Protein AF-0000000079899486 (afdb_homodimer)

Sequence (634 aa):
MSTRESFNPESYELDKSFRLTRFTELKGTGCKVPQDVLQKLLESLQENHFQEDEQFLGAVMPRLGIGMDTCVIPLRHGGLSLVQTTDYIYPIVDDPYMMGRIACANVLSDLYAMGVTECDNMLMLLGISNKMTDRERDKVMPLIIQGFKDAAEEAGTSVTGGQTVLNPWIVLGGVATTVCQPNEFIMPDNAVPGDVLVLTKPLGTQVAVAVHQWLDIPEKWNKIKLVVTQEDVELAYQEAMMNMARLNRTGLQDQQCSTIWYEKQSLALEAQRYPSHTPLRDCCQGGGGGPSYCSESHVHSLHCKVFLSQRLVSLNSMSTRESFNPESYELDKSFRLTRFTELKGTGCKVPQDVLQKLLESLQENHFQEDEQFLGAVMPRLGIGMDTCVIPLRHGGLSLVQTTDYIYPIVDDPYMMGRIACANVLSDLYAMGVTECDNMLMLLGISNKMTDRERDKVMPLIIQGFKDAAEEAGTSVTGGQTVLNPWIVLGGVATTVCQPNEFIMPDNAVPGDVLVLTKPLGTQVAVAVHQWLDIPEKWNKIKLVVTQEDVELAYQEAMMNMARLNRTGLQDQQCSTIWYEKQSLALEAQRYPSHTPLRDCCQGGGGGPSYCSESHVHSLHCKVFLSQRLVSLNS

Structure (mmCIF, N/CA/C/O backbone):
data_AF-0000000079899486-model_v1
#
loop_
_entity.id
_entity.type
_entity.pdbx_description
1 polymer 'selenide, water dikinase'
#
loop_
_atom_site.group_PDB
_atom_site.id
_atom_site.type_symbol
_atom_site.label_atom_id
_atom_site.label_alt_id
_atom_site.label_comp_id
_atom_site.label_asym_id
_atom_site.label_entity_id
_atom_site.label_seq_id
_atom_site.pdbx_PDB_ins_code
_atom_site.Cartn_x
_atom_site.Cartn_y
_atom_site.Cartn_z
_atom_site.occupancy
_atom_site.B_iso_or_equiv
_atom_site.auth_seq_id
_atom_site.auth_comp_id
_atom_site.auth_asym_id
_atom_site.auth_atom_id
_atom_site.pdbx_PDB_model_num
ATOM 1 N N . MET A 1 1 ? 3.727 -33.438 -9.055 1 34.38 1 MET A N 1
ATOM 2 C CA . MET A 1 1 ? 3.545 -32.125 -8.43 1 34.38 1 MET A CA 1
ATOM 3 C C . MET A 1 1 ? 2.844 -32.25 -7.082 1 34.38 1 MET A C 1
ATOM 5 O O . MET A 1 1 ? 1.808 -32.906 -6.977 1 34.38 1 MET A O 1
ATOM 9 N N . SER A 1 2 ? 3.469 -32.312 -6.016 1 40.41 2 SER A N 1
ATOM 10 C CA . SER A 1 2 ? 2.854 -32.594 -4.727 1 40.41 2 SER A CA 1
ATOM 11 C C . SER A 1 2 ? 1.514 -31.891 -4.578 1 40.41 2 SER A C 1
ATOM 13 O O . SER A 1 2 ? 1.419 -30.688 -4.809 1 40.41 2 SER A O 1
ATOM 15 N N . THR A 1 3 ? 0.457 -32.594 -4.875 1 55.62 3 THR A N 1
ATOM 16 C CA . THR A 1 3 ? -0.95 -32.188 -4.883 1 55.62 3 THR A CA 1
ATOM 17 C C . THR A 1 3 ? -1.338 -31.531 -3.562 1 55.62 3 THR A C 1
ATOM 19 O O . THR A 1 3 ? -1.252 -32.156 -2.504 1 55.62 3 THR A O 1
ATOM 22 N N . ARG A 1 4 ? -1.044 -30.297 -3.379 1 67.12 4 ARG A N 1
ATOM 23 C CA . ARG A 1 4 ? -1.542 -29.625 -2.178 1 67.12 4 ARG A CA 1
ATOM 24 C C . ARG A 1 4 ? -3.041 -29.859 -2.008 1 67.12 4 ARG A C 1
ATOM 26 O O . ARG A 1 4 ? -3.795 -29.812 -2.98 1 67.12 4 ARG A O 1
ATOM 33 N N . GLU A 1 5 ? -3.277 -30.453 -0.893 1 79.19 5 GLU A N 1
ATOM 34 C CA . GLU A 1 5 ? -4.688 -30.641 -0.572 1 79.19 5 GLU A CA 1
ATOM 35 C C . GLU A 1 5 ? -5.457 -29.328 -0.665 1 79.19 5 GLU A C 1
ATOM 37 O O . GLU A 1 5 ? -4.934 -28.266 -0.302 1 79.19 5 GLU A O 1
ATOM 42 N N . SER A 1 6 ? -6.621 -29.359 -1.275 1 82.62 6 SER A N 1
ATOM 43 C CA . SER A 1 6 ? -7.484 -28.188 -1.423 1 82.62 6 SER A CA 1
ATOM 44 C C . SER A 1 6 ? -7.871 -27.609 -0.065 1 82.62 6 SER A C 1
ATOM 46 O O . SER A 1 6 ? -7.98 -28.344 0.918 1 82.62 6 SER A O 1
ATOM 48 N N . PHE A 1 7 ? -8 -26.469 0.096 1 91.25 7 PHE A N 1
ATOM 49 C CA . PHE A 1 7 ? -8.406 -25.781 1.316 1 91.25 7 PHE A CA 1
ATOM 50 C C . PHE A 1 7 ? -9.812 -26.203 1.734 1 91.25 7 PHE A C 1
ATOM 52 O O . PHE A 1 7 ? -10.75 -26.094 0.949 1 91.25 7 PHE A O 1
ATOM 59 N N . ASN A 1 8 ? -9.867 -26.688 2.867 1 93.25 8 ASN A N 1
ATOM 60 C CA . ASN A 1 8 ? -11.148 -27.031 3.488 1 93.25 8 ASN A CA 1
ATOM 61 C C . ASN A 1 8 ? -11.445 -26.125 4.68 1 93.25 8 ASN A C 1
ATOM 63 O O . ASN A 1 8 ? -10.836 -26.266 5.742 1 93.25 8 ASN A O 1
ATOM 67 N N . PRO A 1 9 ? -12.43 -25.234 4.559 1 94.19 9 PRO A N 1
ATOM 68 C CA . PRO A 1 9 ? -12.711 -24.297 5.641 1 94.19 9 PRO A CA 1
ATOM 69 C C . PRO A 1 9 ? -13.055 -24.984 6.957 1 94.19 9 PRO A C 1
ATOM 71 O O . PRO A 1 9 ? -12.688 -24.484 8.031 1 94.19 9 PRO A O 1
ATOM 74 N N . GLU A 1 10 ? -13.617 -26.094 6.895 1 94.94 10 GLU A N 1
ATOM 75 C CA . GLU A 1 10 ? -14.055 -26.781 8.102 1 94.94 10 GLU A CA 1
ATOM 76 C C . GLU A 1 10 ? -12.867 -27.281 8.922 1 94.94 10 GLU A C 1
ATOM 78 O O . GLU A 1 10 ? -12.953 -27.391 10.148 1 94.94 10 GLU A O 1
ATOM 83 N N . SER A 1 11 ? -11.898 -27.594 8.258 1 94.69 11 SER A N 1
ATOM 84 C CA . SER A 1 11 ? -10.68 -28 8.945 1 94.69 11 SER A CA 1
ATOM 85 C C . SER A 1 11 ? -10.109 -26.875 9.797 1 94.69 11 SER A C 1
ATOM 87 O O . SER A 1 11 ? -9.281 -27.109 10.68 1 94.69 11 SER A O 1
ATOM 89 N N . TYR A 1 12 ? -10.555 -25.641 9.578 1 93.88 12 TYR A N 1
ATOM 90 C CA . TYR A 1 12 ? -10.102 -24.469 10.312 1 93.88 12 TYR A CA 1
ATOM 91 C C . TYR A 1 12 ? -11.227 -23.875 11.141 1 93.88 12 TYR A C 1
ATOM 93 O O . TYR A 1 12 ? -11.188 -22.688 11.5 1 93.88 12 TYR A O 1
ATOM 101 N N . GLU A 1 13 ? -12.266 -24.688 11.258 1 94.19 13 GLU A N 1
ATOM 102 C CA . GLU A 1 13 ? -13.406 -24.312 12.086 1 94.19 13 GLU A CA 1
ATOM 103 C C . GLU A 1 13 ? -14.164 -23.125 11.5 1 94.19 13 GLU A C 1
ATOM 105 O O . GLU A 1 13 ? -14.633 -22.25 12.227 1 94.19 13 GLU A O 1
ATOM 110 N N . LEU A 1 14 ? -14.117 -23.062 10.227 1 95.62 14 LEU A N 1
ATOM 111 C CA . LEU A 1 14 ? -14.906 -22.062 9.516 1 95.62 14 LEU A CA 1
ATOM 112 C C . LEU A 1 14 ? -16.156 -22.703 8.898 1 95.62 14 LEU A C 1
ATOM 114 O O . LEU A 1 14 ? -16.266 -23.922 8.836 1 95.62 14 LEU A O 1
ATOM 118 N N . ASP A 1 15 ? -17.078 -21.875 8.547 1 94.06 15 ASP A N 1
ATOM 119 C CA . ASP A 1 15 ? -18.281 -22.344 7.859 1 94.06 15 ASP A CA 1
ATOM 120 C C . ASP A 1 15 ? -17.922 -23.016 6.531 1 94.06 15 ASP A C 1
ATOM 122 O O . ASP A 1 15 ? -17.047 -22.531 5.805 1 94.06 15 ASP A O 1
ATOM 126 N N . LYS A 1 16 ? -18.594 -24.047 6.191 1 92.31 16 LYS A N 1
ATOM 127 C CA . LYS A 1 16 ? -18.375 -24.797 4.953 1 92.31 16 LYS A CA 1
ATOM 128 C C . LYS A 1 16 ? -18.5 -23.875 3.738 1 92.31 16 LYS A C 1
ATOM 130 O O . LYS A 1 16 ? -17.812 -24.062 2.732 1 92.31 16 LYS A O 1
ATOM 135 N N . SER A 1 17 ? -19.297 -22.875 3.906 1 90.75 17 SER A N 1
ATOM 136 C CA . SER A 1 17 ? -19.578 -21.984 2.787 1 90.75 17 SER A CA 1
ATOM 137 C C . SER A 1 17 ? -18.594 -20.828 2.732 1 90.75 17 SER A C 1
ATOM 139 O O . SER A 1 17 ? -18.703 -19.938 1.883 1 90.75 17 SER A O 1
ATOM 141 N N . PHE A 1 18 ? -17.609 -20.891 3.641 1 94.31 18 PHE A N 1
ATOM 142 C CA . PHE A 1 18 ? -16.641 -19.797 3.652 1 94.31 18 PHE A CA 1
ATOM 143 C C . PHE A 1 18 ? -15.875 -19.734 2.334 1 94.31 18 PHE A C 1
ATOM 145 O O . PHE A 1 18 ? -15.383 -20.75 1.848 1 94.31 18 PHE A O 1
ATOM 152 N N . ARG A 1 19 ? -15.828 -18.516 1.712 1 92.94 19 ARG A N 1
ATOM 153 C CA . ARG A 1 19 ? -15.008 -18.203 0.551 1 92.94 19 ARG A CA 1
ATOM 154 C C . ARG A 1 19 ? -14.234 -16.906 0.771 1 92.94 19 ARG A C 1
ATOM 156 O O . ARG A 1 19 ? -14.82 -15.875 1.1 1 92.94 19 ARG A O 1
ATOM 163 N N . LEU A 1 20 ? -12.922 -17.016 0.606 1 94.88 20 LEU A N 1
ATOM 164 C CA . LEU A 1 20 ? -12.094 -15.82 0.758 1 94.88 20 LEU A CA 1
ATOM 165 C C . LEU A 1 20 ? -12.492 -14.742 -0.248 1 94.88 20 LEU A C 1
ATOM 167 O O . LEU A 1 20 ? -12.469 -13.555 0.068 1 94.88 20 LEU A O 1
ATOM 171 N N . THR A 1 21 ? -12.914 -15.109 -1.408 1 91.62 21 THR A N 1
ATOM 172 C CA . THR A 1 21 ? -13.219 -14.211 -2.516 1 91.62 21 THR A CA 1
ATOM 173 C C . THR A 1 21 ? -14.508 -13.445 -2.248 1 91.62 21 THR A C 1
ATOM 175 O O . THR A 1 21 ? -14.859 -12.523 -2.994 1 91.62 21 THR A O 1
ATOM 178 N N . ARG A 1 22 ? -15.195 -13.758 -1.213 1 90.38 22 ARG A N 1
ATOM 179 C CA . ARG A 1 22 ? -16.406 -13.016 -0.855 1 90.38 22 ARG A CA 1
ATOM 180 C C . ARG A 1 22 ? -16.062 -11.688 -0.193 1 90.38 22 ARG A C 1
ATOM 182 O O . ARG A 1 22 ? -16.922 -10.82 -0.046 1 90.38 22 ARG A O 1
ATOM 189 N N . PHE A 1 23 ? -14.875 -11.617 0.231 1 91.5 23 PHE A N 1
ATOM 190 C CA . PHE A 1 23 ? -14.469 -10.398 0.921 1 91.5 23 PHE A CA 1
ATOM 191 C C . PHE A 1 23 ? -13.93 -9.367 -0.066 1 91.5 23 PHE A C 1
ATOM 193 O O . PHE A 1 23 ? -13.031 -8.594 0.267 1 91.5 23 PHE A O 1
ATOM 200 N N . THR A 1 24 ? -14.344 -9.398 -1.275 1 88.5 24 THR A N 1
ATOM 201 C CA . THR A 1 24 ? -14.102 -8.398 -2.312 1 88.5 24 THR A CA 1
ATOM 202 C C . THR A 1 24 ? -15.219 -8.414 -3.352 1 88.5 24 THR A C 1
ATOM 204 O O . THR A 1 24 ? -15.93 -9.414 -3.488 1 88.5 24 THR A O 1
ATOM 207 N N . GLU A 1 25 ? -15.391 -7.266 -3.982 1 78 25 GLU A N 1
ATOM 208 C CA . GLU A 1 25 ? -16.344 -7.219 -5.094 1 78 25 GLU A CA 1
ATOM 209 C C . GLU A 1 25 ? -15.609 -7.16 -6.434 1 78 25 GLU A C 1
ATOM 211 O O . GLU A 1 25 ? -16.156 -7.551 -7.465 1 78 25 GLU A O 1
ATOM 216 N N . LEU A 1 26 ? -14.422 -6.586 -6.406 1 70.19 26 LEU A N 1
ATOM 217 C CA . LEU A 1 26 ? -13.625 -6.539 -7.625 1 70.19 26 LEU A CA 1
ATOM 218 C C . LEU A 1 26 ? -12.555 -7.629 -7.613 1 70.19 26 LEU A C 1
ATOM 220 O O . LEU A 1 26 ? -12.055 -8.008 -6.551 1 70.19 26 LEU A O 1
ATOM 224 N N . LYS A 1 27 ? -12.398 -8.25 -8.68 1 58.72 27 LYS A N 1
ATOM 225 C CA . LYS A 1 27 ? -11.453 -9.367 -8.703 1 58.72 27 LYS A CA 1
ATOM 226 C C . LYS A 1 27 ? -10.359 -9.133 -9.742 1 58.72 27 LYS A C 1
ATOM 228 O O . LYS A 1 27 ? -10.617 -8.547 -10.797 1 58.72 27 LYS A O 1
ATOM 233 N N . GLY A 1 28 ? -9.117 -9.57 -9.391 1 49.16 28 GLY A N 1
ATOM 234 C CA . GLY A 1 28 ? -7.984 -9.602 -10.305 1 49.16 28 GLY A CA 1
ATOM 235 C C . GLY A 1 28 ? -7.562 -8.227 -10.789 1 49.16 28 GLY A C 1
ATOM 236 O O . GLY A 1 28 ? -7.379 -7.312 -9.984 1 49.16 28 GLY A O 1
ATOM 237 N N . THR A 1 29 ? -7.242 -8.117 -12.148 1 48.91 29 THR A N 1
ATOM 238 C CA . THR A 1 29 ? -6.793 -6.902 -12.82 1 48.91 29 THR A CA 1
ATOM 239 C C . THR A 1 29 ? -7.898 -5.852 -12.828 1 48.91 29 THR A C 1
ATOM 241 O O . THR A 1 29 ? -7.652 -4.684 -13.141 1 48.91 29 THR A O 1
ATOM 244 N N . GLY A 1 30 ? -9.047 -6.324 -12.367 1 53.62 30 GLY A N 1
ATOM 245 C CA . GLY A 1 30 ? -10.18 -5.414 -12.367 1 53.62 30 GLY A CA 1
ATOM 246 C C . GLY A 1 30 ? -10.141 -4.406 -11.234 1 53.62 30 GLY A C 1
ATOM 247 O O . GLY A 1 30 ? -10.945 -3.469 -11.203 1 53.62 30 GLY A O 1
ATOM 248 N N . CYS A 1 31 ? -9.062 -4.641 -10.492 1 65.56 31 CYS A N 1
ATOM 249 C CA . CYS A 1 31 ? -9.07 -3.738 -9.344 1 65.56 31 CYS A CA 1
ATOM 250 C C . CYS A 1 31 ? -8.375 -2.426 -9.68 1 65.56 31 CYS A C 1
ATOM 252 O O . CYS A 1 31 ? -8.555 -1.429 -8.977 1 65.56 31 CYS A O 1
ATOM 254 N N . LYS A 1 32 ? -7.641 -2.441 -10.844 1 71.62 32 LYS A N 1
ATOM 255 C CA . LYS A 1 32 ? -6.926 -1.215 -11.188 1 71.62 32 LYS A CA 1
ATOM 256 C C . LYS A 1 32 ? -7.844 -0.228 -11.906 1 71.62 32 LYS A C 1
ATOM 258 O O . LYS A 1 32 ? -8.773 -0.633 -12.602 1 71.62 32 LYS A O 1
ATOM 263 N N . VAL A 1 33 ? -7.578 1.033 -11.672 1 75.38 33 VAL A N 1
ATOM 264 C CA . VAL A 1 33 ? -8.242 2.092 -12.43 1 75.38 33 VAL A CA 1
ATOM 265 C C . VAL A 1 33 ? -7.906 1.965 -13.906 1 75.38 33 VAL A C 1
ATOM 267 O O . VAL A 1 33 ? -6.762 1.676 -14.273 1 75.38 33 VAL A O 1
ATOM 270 N N . PRO A 1 34 ? -8.953 2.094 -14.766 1 75.38 34 PRO A N 1
ATOM 271 C CA . PRO A 1 34 ? -8.656 2.043 -16.203 1 75.38 34 PRO A CA 1
ATOM 272 C C . PRO A 1 34 ? -7.48 2.932 -16.594 1 75.38 34 PRO A C 1
ATOM 274 O O . PRO A 1 34 ? -7.316 4.027 -16.047 1 75.38 34 PRO A O 1
ATOM 277 N N . GLN A 1 35 ? -6.777 2.514 -17.531 1 76.31 35 GLN A N 1
ATOM 278 C CA . GLN A 1 35 ? -5.5 3.127 -17.875 1 76.31 35 GLN A CA 1
ATOM 279 C C . GLN A 1 35 ? -5.695 4.57 -18.344 1 76.31 35 GLN A C 1
ATOM 281 O O . GLN A 1 35 ? -4.895 5.445 -18 1 76.31 35 GLN A O 1
ATOM 286 N N . ASP A 1 36 ? -6.656 4.762 -19.188 1 78.12 36 ASP A N 1
ATOM 287 C CA . ASP A 1 36 ? -6.898 6.109 -19.688 1 78.12 36 ASP A CA 1
ATOM 288 C C . ASP A 1 36 ? -7.219 7.074 -18.547 1 78.12 36 ASP A C 1
ATOM 290 O O . ASP A 1 36 ? -6.754 8.219 -18.547 1 78.12 36 ASP A O 1
ATOM 294 N N . VAL A 1 37 ? -7.953 6.605 -17.656 1 83.62 37 VAL A N 1
ATOM 295 C CA . VAL A 1 37 ? -8.289 7.41 -16.484 1 83.62 37 VAL A CA 1
ATOM 296 C C . VAL A 1 37 ? -7.035 7.633 -15.633 1 83.62 37 VAL A C 1
ATOM 298 O O . VAL A 1 37 ? -6.762 8.758 -15.203 1 83.62 37 VAL A O 1
ATOM 301 N N . LEU A 1 38 ? -6.332 6.562 -15.516 1 82.44 38 LEU A N 1
ATOM 302 C CA . LEU A 1 38 ? -5.117 6.637 -14.719 1 82.44 38 LEU A CA 1
ATOM 303 C C . LEU A 1 38 ? -4.137 7.648 -15.305 1 82.44 38 LEU A C 1
ATOM 305 O O . LEU A 1 38 ? -3.561 8.453 -14.57 1 82.44 38 LEU A O 1
ATOM 309 N N . GLN A 1 39 ? -3.906 7.625 -16.531 1 81 39 GLN A N 1
ATOM 310 C CA . GLN A 1 39 ? -2.98 8.531 -17.203 1 81 39 GLN A CA 1
ATOM 311 C C . GLN A 1 39 ? -3.398 9.984 -17 1 81 39 GLN A C 1
ATOM 313 O O . GLN A 1 39 ? -2.553 10.852 -16.766 1 81 39 GLN A O 1
ATOM 318 N N . LYS A 1 40 ? -4.625 10.195 -17.078 1 85 40 LYS A N 1
ATOM 319 C CA . LYS A 1 40 ? -5.133 11.555 -16.875 1 85 40 LYS A CA 1
ATOM 320 C C . LYS A 1 40 ? -4.902 12.008 -15.43 1 85 40 LYS A C 1
ATOM 322 O O . LYS A 1 40 ? -4.461 13.133 -15.195 1 85 40 LYS A O 1
ATOM 327 N N . LEU A 1 41 ? -5.156 11.148 -14.594 1 84.56 41 LEU A N 1
ATOM 328 C CA . LEU A 1 41 ? -5.035 11.477 -13.172 1 84.56 41 LEU A CA 1
ATOM 329 C C . LEU A 1 41 ? -3.584 11.766 -12.805 1 84.56 41 LEU A C 1
ATOM 331 O O . LEU A 1 41 ? -3.309 12.648 -11.992 1 84.56 41 LEU A O 1
ATOM 335 N N . LEU A 1 42 ? -2.666 11.07 -13.453 1 82.56 42 LEU A N 1
ATOM 336 C CA . LEU A 1 42 ? -1.264 11.141 -13.055 1 82.56 42 LEU A CA 1
ATOM 337 C C . LEU A 1 42 ? -0.505 12.148 -13.914 1 82.56 42 LEU A C 1
ATOM 339 O O . LEU A 1 42 ? 0.721 12.242 -13.82 1 82.56 42 LEU A O 1
ATOM 343 N N . GLU A 1 43 ? -1.15 12.828 -14.68 1 81.5 43 GLU A N 1
ATOM 344 C CA . GLU A 1 43 ? -0.531 13.766 -15.609 1 81.5 43 GLU A CA 1
ATOM 345 C C . GLU A 1 43 ? 0.376 14.75 -14.867 1 81.5 43 GLU A C 1
ATOM 347 O O . GLU A 1 43 ? 1.465 15.078 -15.344 1 81.5 43 GLU A O 1
ATOM 352 N N . SER A 1 44 ? -0.061 15.156 -13.766 1 77.5 44 SER A N 1
ATOM 353 C CA . SER A 1 44 ? 0.699 16.156 -13.016 1 77.5 44 SER A CA 1
ATOM 354 C C . SER A 1 44 ? 2.004 15.57 -12.484 1 77.5 44 SER A C 1
ATOM 356 O O . SER A 1 44 ? 2.963 16.297 -12.234 1 77.5 44 SER A O 1
ATOM 358 N N . LEU A 1 45 ? 2.027 14.344 -12.227 1 80.81 45 LEU A N 1
ATOM 359 C CA . LEU A 1 45 ? 3.227 13.695 -11.711 1 80.81 45 LEU A CA 1
ATOM 360 C C . LEU A 1 45 ? 4.27 13.523 -12.805 1 80.81 45 LEU A C 1
ATOM 362 O O . LEU A 1 45 ? 5.465 13.414 -12.523 1 80.81 45 LEU A O 1
ATOM 366 N N . GLN A 1 46 ? 3.859 13.375 -14 1 69.69 46 GLN A N 1
ATOM 367 C CA . GLN A 1 46 ? 4.742 13.133 -15.133 1 69.69 46 GLN A CA 1
ATOM 368 C C . GLN A 1 46 ? 5.496 14.391 -15.531 1 69.69 46 GLN A C 1
ATOM 370 O O . GLN A 1 46 ? 6.586 14.32 -16.094 1 69.69 46 GLN A O 1
ATOM 375 N N . GLU A 1 47 ? 4.961 15.508 -15.344 1 58.31 47 GLU A N 1
ATOM 376 C CA . GLU A 1 47 ? 5.555 16.766 -15.805 1 58.31 47 GLU A CA 1
ATOM 377 C C . GLU A 1 47 ? 6.938 16.969 -15.195 1 58.31 47 GLU A C 1
ATOM 379 O O . GLU A 1 47 ? 7.82 17.547 -15.836 1 58.31 47 GLU A O 1
ATOM 384 N N . ASN A 1 48 ? 7.145 16.656 -14 1 51.19 48 ASN A N 1
ATOM 385 C CA . ASN A 1 48 ? 8.391 17.094 -13.391 1 51.19 48 ASN A CA 1
ATOM 386 C C . ASN A 1 48 ? 9.492 16.047 -13.531 1 51.19 48 ASN A C 1
ATOM 388 O O . ASN A 1 48 ? 10.641 16.297 -13.156 1 51.19 48 ASN A O 1
ATOM 392 N N . HIS A 1 49 ? 9.211 14.875 -13.727 1 49.97 49 HIS A N 1
ATOM 393 C CA . HIS A 1 49 ? 10.25 13.883 -13.477 1 49.97 49 HIS A CA 1
ATOM 394 C C . HIS A 1 49 ? 11.242 13.828 -14.641 1 49.97 49 HIS A C 1
ATOM 396 O O . HIS A 1 49 ? 12.188 13.031 -14.617 1 49.97 49 HIS A O 1
ATOM 402 N N . PHE A 1 50 ? 10.828 14.328 -15.812 1 43.06 50 PHE A N 1
ATOM 403 C CA . PHE A 1 50 ? 11.93 14.195 -16.766 1 43.06 50 PHE A CA 1
ATOM 404 C C . PHE A 1 50 ? 13.102 15.078 -16.375 1 43.06 50 PHE A C 1
ATOM 406 O O . PHE A 1 50 ? 13.258 16.188 -16.891 1 43.06 50 PHE A O 1
ATOM 413 N N . GLN A 1 51 ? 13.25 15.32 -15.133 1 41.59 51 GLN A N 1
ATOM 414 C CA . GLN A 1 51 ? 14.5 16.062 -15 1 41.59 51 GLN A CA 1
ATOM 415 C C . GLN A 1 51 ? 15.617 15.398 -15.805 1 41.59 51 GLN A C 1
ATOM 417 O O . GLN A 1 51 ? 15.562 14.195 -16.078 1 41.59 51 GLN A O 1
ATOM 422 N N . GLU A 1 52 ? 16.547 16.188 -16.266 1 42.31 52 GLU A N 1
ATOM 423 C CA . GLU A 1 52 ? 17.812 16 -16.969 1 42.31 52 GLU A CA 1
ATOM 424 C C . GLU A 1 52 ? 18.562 14.797 -16.422 1 42.31 52 GLU A C 1
ATOM 426 O O . GLU A 1 52 ? 18.469 14.469 -15.242 1 42.31 52 GLU A O 1
ATOM 431 N N . ASP A 1 53 ? 18.797 13.805 -17.328 1 45.62 53 ASP A N 1
ATOM 432 C CA . ASP A 1 53 ? 19.875 12.844 -17.109 1 45.62 53 ASP A CA 1
ATOM 433 C C . ASP A 1 53 ? 20.891 13.383 -16.094 1 45.62 53 ASP A C 1
ATOM 435 O O . ASP A 1 53 ? 21.516 14.406 -16.328 1 45.62 53 ASP A O 1
ATOM 439 N N . GLU A 1 54 ? 20.5 13.375 -14.938 1 48.78 54 GLU A N 1
ATOM 440 C CA . GLU A 1 54 ? 21.531 13.836 -14.016 1 48.78 54 GLU A CA 1
ATOM 441 C C . GLU A 1 54 ? 22.844 13.07 -14.227 1 48.78 54 GLU A C 1
ATOM 443 O O . GLU A 1 54 ? 22.828 11.844 -14.32 1 48.78 54 GLU A O 1
ATOM 448 N N . GLN A 1 55 ? 23.703 13.656 -14.914 1 47.06 55 GLN A N 1
ATOM 449 C CA . GLN A 1 55 ? 25.078 13.156 -15.055 1 47.06 55 GLN A CA 1
ATOM 450 C C . GLN A 1 55 ? 25.719 12.906 -13.688 1 47.06 55 GLN A C 1
ATOM 452 O O . GLN A 1 55 ? 25.734 13.797 -12.844 1 47.06 55 GLN A O 1
ATOM 457 N N . PHE A 1 56 ? 25.375 11.758 -13.234 1 48.12 56 PHE A N 1
ATOM 458 C CA . PHE A 1 56 ? 26.172 11.469 -12.055 1 48.12 56 PHE A CA 1
ATOM 459 C C . PHE A 1 56 ? 27.578 11.016 -12.453 1 48.12 56 PHE A C 1
ATOM 461 O O . PHE A 1 56 ? 27.734 9.938 -13.039 1 48.12 56 PHE A O 1
ATOM 468 N N . LEU A 1 57 ? 28.547 11.727 -12 1 50.34 57 LEU A N 1
ATOM 469 C CA . LEU A 1 57 ? 29.969 11.516 -12.281 1 50.34 57 LEU A CA 1
ATOM 470 C C . LEU A 1 57 ? 30.188 11.234 -13.758 1 50.34 57 LEU A C 1
ATOM 472 O O . LEU A 1 57 ? 30.969 10.352 -14.117 1 50.34 57 LEU A O 1
ATOM 476 N N . GLY A 1 58 ? 29.391 11.844 -14.57 1 50.62 58 GLY A N 1
ATOM 477 C CA . GLY A 1 58 ? 29.688 11.758 -15.992 1 50.62 58 GLY A CA 1
ATOM 478 C C . GLY A 1 58 ? 28.859 10.703 -16.703 1 50.62 58 GLY A C 1
ATOM 479 O O . GLY A 1 58 ? 28.859 10.633 -17.938 1 50.62 58 GLY A O 1
ATOM 480 N N . ALA A 1 59 ? 28.375 9.805 -15.969 1 54.06 59 ALA A N 1
ATOM 481 C CA . ALA A 1 59 ? 27.625 8.773 -16.656 1 54.06 59 ALA A CA 1
ATOM 482 C C . ALA A 1 59 ? 26.109 9 -16.5 1 54.06 59 ALA A C 1
ATOM 484 O O . ALA A 1 59 ? 25.656 9.469 -15.453 1 54.06 59 ALA A O 1
ATOM 485 N N . VAL A 1 60 ? 25.359 8.984 -17.562 1 61.75 60 VAL A N 1
ATOM 486 C CA . VAL A 1 60 ? 23.906 9.094 -17.562 1 61.75 60 VAL A CA 1
ATOM 487 C C . VAL A 1 60 ? 23.297 7.836 -16.953 1 61.75 60 VAL A C 1
ATOM 489 O O . VAL A 1 60 ? 23.484 6.73 -17.469 1 61.75 60 VAL A O 1
ATOM 492 N N . MET A 1 61 ? 22.828 7.965 -15.719 1 74.19 61 MET A N 1
ATOM 493 C CA . MET A 1 61 ? 22.172 6.809 -15.102 1 74.19 61 MET A CA 1
ATOM 494 C C . MET A 1 61 ? 20.703 6.734 -15.508 1 74.19 61 MET A C 1
ATOM 496 O O . MET A 1 61 ? 20.016 7.754 -15.523 1 74.19 61 MET A O 1
ATOM 500 N N . PRO A 1 62 ? 20.25 5.543 -15.906 1 73.12 62 PRO A N 1
ATOM 501 C CA . PRO A 1 62 ? 18.875 5.367 -16.375 1 73.12 62 PRO A CA 1
ATOM 502 C C . PRO A 1 62 ? 17.844 5.652 -15.281 1 73.12 62 PRO A C 1
ATOM 504 O O . PRO A 1 62 ? 18.125 5.449 -14.094 1 73.12 62 PRO A O 1
ATOM 507 N N . ARG A 1 63 ? 16.797 6.207 -15.711 1 79 63 ARG A N 1
ATOM 508 C CA . ARG A 1 63 ? 15.656 6.453 -14.836 1 79 63 ARG A CA 1
ATOM 509 C C . ARG A 1 63 ? 14.367 5.914 -15.445 1 79 63 ARG A C 1
ATOM 511 O O . ARG A 1 63 ? 14.203 5.914 -16.672 1 79 63 ARG A O 1
ATOM 518 N N . LEU A 1 64 ? 13.617 5.285 -14.625 1 77.88 64 LEU A N 1
ATOM 519 C CA . LEU A 1 64 ? 12.281 4.797 -14.961 1 77.88 64 LEU A CA 1
ATOM 520 C C . LEU A 1 64 ? 11.297 5.074 -13.828 1 77.88 64 LEU A C 1
ATOM 522 O O . LEU A 1 64 ? 11.641 4.926 -12.656 1 77.88 64 LEU A O 1
ATOM 526 N N . GLY A 1 65 ? 10.102 5.504 -14.18 1 75.19 65 GLY A N 1
ATOM 527 C CA . GLY A 1 65 ? 9.203 5.84 -13.086 1 75.19 65 GLY A CA 1
ATOM 528 C C . GLY A 1 65 ? 7.738 5.723 -13.461 1 75.19 65 GLY A C 1
ATOM 529 O O . GLY A 1 65 ? 7.305 4.688 -13.961 1 75.19 65 GLY A O 1
ATOM 530 N N . ILE A 1 66 ? 7.086 6.875 -13.383 1 72.94 66 ILE A N 1
ATOM 531 C CA . ILE A 1 66 ? 5.629 6.941 -13.398 1 72.94 66 ILE A CA 1
ATOM 532 C C . ILE A 1 66 ? 5.098 6.246 -14.648 1 72.94 66 ILE A C 1
ATOM 534 O O . ILE A 1 66 ? 5.625 6.441 -15.75 1 72.94 66 ILE A O 1
ATOM 538 N N . GLY A 1 67 ? 4.121 5.43 -14.453 1 67.44 67 GLY A N 1
ATOM 539 C CA . GLY A 1 67 ? 3.467 4.73 -15.547 1 67.44 67 GLY A CA 1
ATOM 540 C C . GLY A 1 67 ? 4.008 3.332 -15.773 1 67.44 67 GLY A C 1
ATOM 541 O O . GLY A 1 67 ? 3.434 2.551 -16.531 1 67.44 67 GLY A O 1
ATOM 542 N N . MET A 1 68 ? 5.094 3.088 -15.078 1 71.25 68 MET A N 1
ATOM 543 C CA . MET A 1 68 ? 5.68 1.752 -15.148 1 71.25 68 MET A CA 1
ATOM 544 C C . MET A 1 68 ? 5.438 0.979 -13.859 1 71.25 68 MET A C 1
ATOM 546 O O . MET A 1 68 ? 5.219 1.578 -12.805 1 71.25 68 MET A O 1
ATOM 550 N N . ASP A 1 69 ? 5.551 -0.349 -13.992 1 78.5 69 ASP A N 1
ATOM 551 C CA . ASP A 1 69 ? 5.293 -1.21 -12.836 1 78.5 69 ASP A CA 1
ATOM 552 C C . ASP A 1 69 ? 6.457 -1.173 -11.852 1 78.5 69 ASP A C 1
ATOM 554 O O . ASP A 1 69 ? 6.312 -1.578 -10.695 1 78.5 69 ASP A O 1
ATOM 558 N N . THR A 1 70 ? 7.559 -0.786 -12.383 1 87.12 70 THR A N 1
ATOM 559 C CA . THR A 1 70 ? 8.766 -0.69 -11.57 1 87.12 70 THR A CA 1
ATOM 560 C C . THR A 1 70 ? 9.484 0.63 -11.828 1 87.12 70 THR A C 1
ATOM 562 O O . THR A 1 70 ? 9.562 1.092 -12.969 1 87.12 70 THR A O 1
ATOM 565 N N . CYS A 1 71 ? 10 1.224 -10.805 1 89.81 71 CYS A N 1
ATOM 566 C CA . CYS A 1 71 ? 10.812 2.424 -10.992 1 89.81 71 CYS A CA 1
ATOM 567 C C . CYS A 1 71 ? 12.289 2.119 -10.812 1 89.81 71 CYS A C 1
ATOM 569 O O . CYS A 1 71 ? 12.656 1.194 -10.086 1 89.81 71 CYS A O 1
ATOM 571 N N . VAL A 1 72 ? 13.125 2.834 -11.531 1 91.5 72 VAL A N 1
ATOM 572 C CA . VAL A 1 72 ? 14.578 2.811 -11.414 1 91.5 72 VAL A CA 1
ATOM 573 C C . VAL A 1 72 ? 15.102 4.219 -11.141 1 91.5 72 VAL A C 1
ATOM 575 O O . VAL A 1 72 ? 14.883 5.133 -11.945 1 91.5 72 VAL A O 1
ATOM 578 N N . ILE A 1 73 ? 15.766 4.273 -10 1 91.94 73 ILE A N 1
ATOM 579 C CA . ILE A 1 73 ? 16.266 5.578 -9.586 1 91.94 73 ILE A CA 1
ATOM 580 C C . ILE A 1 73 ? 17.766 5.488 -9.305 1 91.94 73 ILE A C 1
ATOM 582 O O . ILE A 1 73 ? 18.203 4.637 -8.531 1 91.94 73 ILE A O 1
ATOM 586 N N . PRO A 1 74 ? 18.531 6.414 -9.961 1 91.94 74 PRO A N 1
ATOM 587 C CA . PRO A 1 74 ? 19.938 6.465 -9.562 1 91.94 74 PRO A CA 1
ATOM 588 C C . PRO A 1 74 ? 20.125 6.938 -8.117 1 91.94 74 PRO A C 1
ATOM 590 O O . PRO A 1 74 ? 19.422 7.832 -7.66 1 91.94 74 PRO A O 1
ATOM 593 N N . LEU A 1 75 ? 21.031 6.277 -7.445 1 92.12 75 LEU A N 1
ATOM 594 C CA . LEU A 1 75 ? 21.328 6.656 -6.066 1 92.12 75 LEU A CA 1
ATOM 595 C C . LEU A 1 75 ? 22.562 7.531 -5.996 1 92.12 75 LEU A C 1
ATOM 597 O O . LEU A 1 75 ? 23.375 7.539 -6.926 1 92.12 75 LEU A O 1
ATOM 601 N N . ARG A 1 76 ? 22.641 8.234 -4.922 1 84.25 76 ARG A N 1
ATOM 602 C CA . ARG A 1 76 ? 23.766 9.141 -4.719 1 84.25 76 ARG A CA 1
ATOM 603 C C . ARG A 1 76 ? 25.031 8.367 -4.371 1 84.25 76 ARG A C 1
ATOM 605 O O . ARG A 1 76 ? 26.141 8.906 -4.453 1 84.25 76 ARG A O 1
ATOM 612 N N . HIS A 1 77 ? 24.953 7.094 -4.074 1 81.75 77 HIS A N 1
ATOM 613 C CA . HIS A 1 77 ? 26.078 6.27 -3.652 1 81.75 77 HIS A CA 1
ATOM 614 C C . HIS A 1 77 ? 26.578 5.398 -4.801 1 81.75 77 HIS A C 1
ATOM 616 O O . HIS A 1 77 ? 25.938 4.418 -5.172 1 81.75 77 HIS A O 1
ATOM 622 N N . GLY A 1 78 ? 27.812 5.598 -5.242 1 71.88 78 GLY A N 1
ATOM 623 C CA . GLY A 1 78 ? 28.719 4.699 -5.934 1 71.88 78 GLY A CA 1
ATOM 624 C C . GLY A 1 78 ? 28.125 4.078 -7.18 1 71.88 78 GLY A C 1
ATOM 625 O O . GLY A 1 78 ? 28.406 2.926 -7.508 1 71.88 78 GLY A O 1
ATOM 626 N N . GLY A 1 79 ? 27.172 4.703 -7.855 1 84.94 79 GLY A N 1
ATOM 627 C CA . GLY A 1 79 ? 26.734 4.074 -9.094 1 84.94 79 GLY A CA 1
ATOM 628 C C . GLY A 1 79 ? 25.625 3.072 -8.891 1 84.94 79 GLY A C 1
ATOM 629 O O . GLY A 1 79 ? 25.375 2.223 -9.75 1 84.94 79 GLY A O 1
ATOM 630 N N . LEU A 1 80 ? 25.078 3.061 -7.793 1 92.06 80 LEU A N 1
ATOM 631 C CA . LEU A 1 80 ? 23.969 2.15 -7.496 1 92.06 80 LEU A CA 1
ATOM 632 C C . LEU A 1 80 ? 22.641 2.748 -7.93 1 92.06 80 LEU A C 1
ATOM 634 O O . LEU A 1 80 ? 22.516 3.969 -8.047 1 92.06 80 LEU A O 1
ATOM 638 N N . SER A 1 81 ? 21.734 1.833 -8.25 1 93.75 81 SER A N 1
ATOM 639 C CA . SER A 1 81 ? 20.344 2.199 -8.547 1 93.75 81 SER A CA 1
ATOM 640 C C . SER A 1 81 ? 19.375 1.543 -7.574 1 93.75 81 SER A C 1
ATOM 642 O O . SER A 1 81 ? 19.641 0.45 -7.07 1 93.75 81 SER A O 1
ATOM 644 N N . LEU A 1 82 ? 18.344 2.256 -7.301 1 95.38 82 LEU A N 1
ATOM 645 C CA . LEU A 1 82 ? 17.203 1.71 -6.578 1 95.38 82 LEU A CA 1
ATOM 646 C C . LEU A 1 82 ? 16.141 1.214 -7.551 1 95.38 82 LEU A C 1
ATOM 648 O O . LEU A 1 82 ? 15.656 1.975 -8.391 1 95.38 82 LEU A O 1
ATOM 652 N N . VAL A 1 83 ? 15.852 -0.023 -7.531 1 94.94 83 VAL A N 1
ATOM 653 C CA . VAL A 1 83 ? 1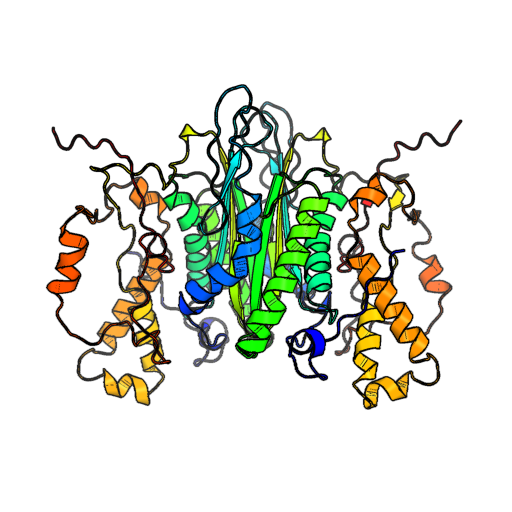4.758 -0.624 -8.289 1 94.94 83 VAL A CA 1
ATOM 654 C C . VAL A 1 83 ? 13.633 -1.031 -7.34 1 94.94 83 VAL A C 1
ATOM 656 O O . VAL A 1 83 ? 13.836 -1.845 -6.438 1 94.94 83 VAL A O 1
ATOM 659 N N . GLN A 1 84 ? 12.43 -0.476 -7.605 1 96.88 84 GLN A N 1
ATOM 660 C CA . GLN A 1 84 ? 11.367 -0.647 -6.625 1 96.88 84 GLN A CA 1
ATOM 661 C C . GLN A 1 84 ? 10.008 -0.785 -7.309 1 96.88 84 GLN A C 1
ATOM 663 O O . GLN A 1 84 ? 9.75 -0.142 -8.328 1 96.88 84 GLN A O 1
ATOM 668 N N . THR A 1 85 ? 9.172 -1.634 -6.73 1 94.88 85 THR A N 1
ATOM 669 C CA . THR A 1 85 ? 7.805 -1.814 -7.203 1 94.88 85 THR A CA 1
ATOM 670 C C . THR A 1 85 ? 6.852 -2.02 -6.031 1 94.88 85 THR A C 1
ATOM 672 O O . THR A 1 85 ? 7.266 -2.438 -4.949 1 94.88 85 THR A O 1
ATOM 675 N N . THR A 1 86 ? 5.637 -1.652 -6.199 1 95.25 86 THR A N 1
ATOM 676 C CA . THR A 1 86 ? 4.551 -1.965 -5.277 1 95.25 86 THR A CA 1
ATOM 677 C C . THR A 1 86 ? 3.311 -2.428 -6.039 1 95.25 86 THR A C 1
ATOM 679 O O . THR A 1 86 ? 3.055 -1.971 -7.152 1 95.25 86 THR A O 1
ATOM 682 N N . ASP A 1 87 ? 2.703 -3.391 -5.406 1 91.06 87 ASP A N 1
ATOM 683 C CA . ASP A 1 87 ? 1.461 -3.926 -5.957 1 91.06 87 ASP A CA 1
ATOM 684 C C . ASP A 1 87 ? 0.63 -4.609 -4.871 1 91.06 87 ASP A C 1
ATOM 686 O O . ASP A 1 87 ? 1.18 -5.141 -3.906 1 91.06 87 ASP A O 1
ATOM 690 N N . TYR A 1 88 ? -0.591 -4.453 -4.996 1 91.38 88 TYR A N 1
ATOM 691 C CA . TYR A 1 88 ? -1.488 -5.238 -4.152 1 91.38 88 TYR A CA 1
ATOM 692 C C . TYR A 1 88 ? -2.764 -5.602 -4.906 1 91.38 88 TYR A C 1
ATOM 694 O O . TYR A 1 88 ? -3.189 -4.871 -5.805 1 91.38 88 TYR A O 1
ATOM 702 N N . ILE A 1 89 ? -3.357 -6.699 -4.555 1 88.31 89 ILE A N 1
ATOM 703 C CA . ILE A 1 89 ? -4.516 -7.258 -5.242 1 88.31 89 ILE A CA 1
ATOM 704 C C . ILE A 1 89 ? -5.566 -7.691 -4.223 1 88.31 89 ILE A C 1
ATOM 706 O O . ILE A 1 89 ? -5.301 -7.699 -3.018 1 88.31 89 ILE A O 1
ATOM 710 N N . TYR A 1 90 ? -6.727 -7.969 -4.738 1 91.88 90 TYR A N 1
ATOM 711 C CA . TYR A 1 90 ? -7.809 -8.562 -3.957 1 91.88 90 TYR A CA 1
ATOM 712 C C . TYR A 1 90 ? -7.852 -10.07 -4.148 1 91.88 90 TYR A C 1
ATOM 714 O O . TYR A 1 90 ? -7.293 -10.602 -5.113 1 91.88 90 TYR A O 1
ATOM 722 N N . PRO A 1 91 ? -8.523 -10.789 -3.209 1 93.06 91 PRO A N 1
ATOM 723 C CA . PRO A 1 91 ? -8.547 -12.25 -3.318 1 93.06 91 PRO A CA 1
ATOM 724 C C . PRO A 1 91 ? -9.133 -12.734 -4.641 1 93.06 91 PRO A C 1
ATOM 726 O O . PRO A 1 91 ? -10.203 -12.266 -5.051 1 93.06 91 PRO A O 1
ATOM 729 N N . ILE A 1 92 ? -8.422 -13.711 -5.246 1 89 92 ILE A N 1
ATOM 730 C CA . ILE A 1 92 ? -8.891 -14.266 -6.512 1 89 92 ILE A CA 1
ATOM 731 C C . ILE A 1 92 ? -9 -15.789 -6.395 1 89 92 ILE A C 1
ATOM 733 O O . ILE A 1 92 ? -9.508 -16.453 -7.301 1 89 92 ILE A O 1
ATOM 737 N N . VAL A 1 93 ? -8.477 -16.312 -5.305 1 92.25 93 VAL A N 1
ATOM 738 C CA . VAL A 1 93 ? -8.641 -17.719 -4.98 1 92.25 93 VAL A CA 1
ATOM 739 C C . VAL A 1 93 ? -9.141 -17.859 -3.541 1 92.25 93 VAL A C 1
ATOM 741 O O . VAL A 1 93 ? -9.016 -16.938 -2.74 1 92.25 93 VAL A O 1
ATOM 744 N N . ASP A 1 94 ? -9.609 -19 -3.188 1 93.69 94 ASP A N 1
ATOM 745 C CA . ASP A 1 94 ? -10.281 -19.172 -1.903 1 93.69 94 ASP A CA 1
ATOM 746 C C . ASP A 1 94 ? -9.336 -19.781 -0.865 1 93.69 94 ASP A C 1
ATOM 748 O O . ASP A 1 94 ? -9.656 -19.797 0.327 1 93.69 94 ASP A O 1
ATOM 752 N N . ASP A 1 95 ? -8.227 -20.312 -1.232 1 95.19 95 ASP A N 1
ATOM 753 C CA . ASP A 1 95 ? -7.223 -20.828 -0.303 1 95.19 95 ASP A CA 1
ATOM 754 C C . ASP A 1 95 ? -6.367 -19.688 0.257 1 95.19 95 ASP A C 1
ATOM 756 O O . ASP A 1 95 ? -5.555 -19.109 -0.462 1 95.19 95 ASP A O 1
ATOM 760 N N . PRO A 1 96 ? -6.496 -19.391 1.536 1 97.19 96 PRO A N 1
ATOM 761 C CA . PRO A 1 96 ? -5.785 -18.234 2.09 1 97.19 96 PRO A CA 1
ATOM 762 C C . PRO A 1 96 ? -4.266 -18.359 1.982 1 97.19 96 PRO A C 1
ATOM 764 O O . PRO A 1 96 ? -3.578 -17.391 1.661 1 97.19 96 PRO A O 1
ATOM 767 N N . TYR A 1 97 ? -3.729 -19.516 2.27 1 96.81 97 TYR A N 1
ATOM 768 C CA . TYR A 1 97 ? -2.287 -19.719 2.174 1 96.81 97 TYR A CA 1
ATOM 769 C C . TYR A 1 97 ? -1.794 -19.469 0.754 1 96.81 97 TYR A C 1
ATOM 771 O O . TYR A 1 97 ? -0.804 -18.766 0.549 1 96.81 97 TYR A O 1
ATOM 779 N N . MET A 1 98 ? -2.508 -20 -0.166 1 96.5 98 MET A N 1
ATOM 780 C CA . MET A 1 98 ? -2.125 -19.828 -1.564 1 96.5 98 MET A CA 1
ATOM 781 C C . MET A 1 98 ? -2.293 -18.375 -1.999 1 96.5 98 MET A C 1
ATOM 783 O O . MET A 1 98 ? -1.517 -17.875 -2.812 1 96.5 98 MET A O 1
ATOM 787 N N . MET A 1 99 ? -3.33 -17.75 -1.538 1 96 99 MET A N 1
ATOM 788 C CA . MET A 1 99 ? -3.518 -16.328 -1.869 1 96 99 MET A CA 1
ATOM 789 C C . MET A 1 99 ? -2.328 -15.508 -1.4 1 96 99 MET A C 1
ATOM 791 O O . MET A 1 99 ? -1.907 -14.57 -2.088 1 96 99 MET A O 1
ATOM 795 N N . GLY A 1 100 ? -1.81 -15.812 -0.181 1 97.06 100 GLY A N 1
ATOM 796 C CA . GLY A 1 100 ? -0.597 -15.164 0.29 1 97.06 100 GLY A CA 1
ATOM 797 C C . GLY A 1 100 ? 0.586 -15.359 -0.638 1 97.06 100 GLY A C 1
ATOM 798 O O . GLY A 1 100 ? 1.289 -14.406 -0.974 1 97.06 100 GLY A O 1
ATOM 799 N N . ARG A 1 101 ? 0.761 -16.578 -1.051 1 96.69 101 ARG A N 1
ATOM 800 C CA . ARG A 1 101 ? 1.845 -16.891 -1.977 1 96.69 101 ARG A CA 1
ATOM 801 C C . ARG A 1 101 ? 1.685 -16.109 -3.285 1 96.69 101 ARG A C 1
ATOM 803 O O . ARG A 1 101 ? 2.654 -15.562 -3.807 1 96.69 101 ARG A O 1
ATOM 810 N N . ILE A 1 102 ? 0.478 -16.094 -3.807 1 93.19 102 ILE A N 1
ATOM 811 C CA . ILE A 1 102 ? 0.171 -15.438 -5.074 1 93.19 102 ILE A CA 1
ATOM 812 C C . ILE A 1 102 ? 0.458 -13.945 -4.969 1 93.19 102 ILE A C 1
ATOM 814 O O . ILE A 1 102 ? 1.046 -13.352 -5.875 1 93.19 102 ILE A O 1
ATOM 818 N N . ALA A 1 103 ? 0.021 -13.352 -3.898 1 95.38 103 ALA A N 1
ATOM 819 C CA . ALA A 1 103 ? 0.231 -11.922 -3.709 1 95.38 103 ALA A CA 1
ATOM 820 C C . ALA A 1 103 ? 1.718 -11.578 -3.725 1 95.38 103 ALA A C 1
ATOM 822 O O . ALA A 1 103 ? 2.135 -10.625 -4.387 1 95.38 103 ALA A O 1
ATOM 823 N N . CYS A 1 104 ? 2.508 -12.359 -2.996 1 96.06 104 CYS A N 1
ATOM 824 C CA . CYS A 1 104 ? 3.947 -12.125 -2.943 1 96.06 104 CYS A CA 1
ATOM 825 C C . CYS A 1 104 ? 4.582 -12.32 -4.316 1 96.06 104 CYS A C 1
ATOM 827 O O . CYS A 1 104 ? 5.387 -11.5 -4.754 1 96.06 104 CYS A O 1
ATOM 829 N N . ALA A 1 105 ? 4.191 -13.375 -4.938 1 92.31 105 ALA A N 1
ATOM 830 C CA . ALA A 1 105 ? 4.707 -13.672 -6.273 1 92.31 105 ALA A CA 1
ATOM 831 C C . ALA A 1 105 ? 4.379 -12.547 -7.25 1 92.31 105 ALA A C 1
ATOM 833 O O . ALA A 1 105 ? 5.195 -12.195 -8.102 1 92.31 105 ALA A O 1
ATOM 834 N N . ASN A 1 106 ? 3.199 -12.016 -7.16 1 91.56 106 ASN A N 1
ATOM 835 C CA . ASN A 1 106 ? 2.764 -10.93 -8.023 1 91.56 106 ASN A CA 1
ATOM 836 C C . ASN A 1 106 ? 3.65 -9.695 -7.867 1 91.56 106 ASN A C 1
ATOM 838 O O . ASN A 1 106 ? 4.031 -9.07 -8.859 1 91.56 106 ASN A O 1
ATOM 842 N N . VAL A 1 107 ? 3.969 -9.375 -6.684 1 94.25 107 VAL A N 1
ATOM 843 C CA . VAL A 1 107 ? 4.82 -8.219 -6.414 1 94.25 107 VAL A CA 1
ATOM 844 C C . VAL A 1 107 ? 6.215 -8.461 -6.984 1 94.25 107 VAL A C 1
ATOM 846 O O . VAL A 1 107 ? 6.758 -7.613 -7.695 1 94.25 107 VAL A O 1
ATOM 849 N N . LEU A 1 108 ? 6.785 -9.617 -6.703 1 93.12 108 LEU A N 1
ATOM 850 C CA . LEU A 1 108 ? 8.148 -9.945 -7.113 1 93.12 108 LEU A CA 1
ATOM 851 C C . LEU A 1 108 ? 8.25 -10.031 -8.633 1 93.12 108 LEU A C 1
ATOM 853 O O . LEU A 1 108 ? 9.312 -9.773 -9.203 1 93.12 108 LEU A O 1
ATOM 857 N N . SER A 1 109 ? 7.148 -10.359 -9.234 1 88.56 109 SER A N 1
ATOM 858 C CA . SER A 1 109 ? 7.145 -10.531 -10.688 1 88.56 109 SER A CA 1
ATOM 859 C C . SER A 1 109 ? 7.586 -9.25 -11.398 1 88.56 109 SER A C 1
ATOM 861 O O . SER A 1 109 ? 8.234 -9.312 -12.445 1 88.56 109 SER A O 1
ATOM 863 N N . ASP A 1 110 ? 7.293 -8.148 -10.859 1 88.88 110 ASP A N 1
ATOM 864 C CA . ASP A 1 110 ? 7.66 -6.875 -11.469 1 88.88 110 ASP A CA 1
ATOM 865 C C . ASP A 1 110 ? 9.172 -6.664 -11.438 1 88.88 110 ASP A C 1
ATOM 867 O O . ASP A 1 110 ? 9.742 -6.066 -12.352 1 88.88 110 ASP A O 1
ATOM 871 N N . LEU A 1 111 ? 9.828 -7.098 -10.367 1 90.44 111 LEU A N 1
ATOM 872 C CA . LEU A 1 111 ? 11.281 -7.035 -10.32 1 90.44 111 LEU A CA 1
ATOM 873 C C . LEU A 1 111 ? 11.906 -7.992 -11.328 1 90.44 111 LEU A C 1
ATOM 875 O O . LEU A 1 111 ? 12.828 -7.617 -12.062 1 90.44 111 LEU A O 1
ATOM 879 N N . TYR A 1 112 ? 11.344 -9.172 -11.336 1 85.12 112 TYR A N 1
ATOM 880 C CA . TYR A 1 112 ? 11.859 -10.18 -12.25 1 85.12 112 TYR A CA 1
ATOM 881 C C . TYR A 1 112 ? 11.727 -9.734 -13.695 1 85.12 112 TYR A C 1
ATOM 883 O O . TYR A 1 112 ? 12.594 -10.031 -14.531 1 85.12 112 TYR A O 1
ATOM 891 N N . ALA A 1 113 ? 10.664 -9.031 -14.016 1 82.88 113 ALA A N 1
ATOM 892 C CA . ALA A 1 113 ? 10.43 -8.531 -15.367 1 82.88 113 ALA A CA 1
ATOM 893 C C . ALA A 1 113 ? 11.523 -7.551 -15.781 1 82.88 113 ALA A C 1
ATOM 895 O O . ALA A 1 113 ? 11.758 -7.344 -16.969 1 82.88 113 ALA A O 1
ATOM 896 N N . MET A 1 114 ? 12.18 -6.977 -14.789 1 83.06 114 MET A N 1
ATOM 897 C CA . MET A 1 114 ? 13.273 -6.047 -15.055 1 83.06 114 MET A CA 1
ATOM 898 C C . MET A 1 114 ? 14.609 -6.773 -15.07 1 83.06 114 MET A C 1
ATOM 900 O O . MET A 1 114 ? 15.664 -6.141 -15.141 1 83.06 114 MET A O 1
ATOM 904 N N . GLY A 1 115 ? 14.578 -8.047 -14.875 1 81.56 115 GLY A N 1
ATOM 905 C CA . GLY A 1 115 ? 15.805 -8.828 -14.844 1 81.56 115 GLY A CA 1
ATOM 906 C C . GLY A 1 115 ? 16.453 -8.875 -13.469 1 81.56 115 GLY A C 1
ATOM 907 O O . GLY A 1 115 ? 17.547 -9.414 -13.312 1 81.56 115 GLY A O 1
ATOM 908 N N . VAL A 1 116 ? 15.828 -8.312 -12.539 1 88.69 116 VAL A N 1
ATOM 909 C CA . VAL A 1 116 ? 16.344 -8.32 -11.172 1 88.69 116 VAL A CA 1
ATOM 910 C C . VAL A 1 116 ? 16 -9.648 -10.492 1 88.69 116 VAL A C 1
ATOM 912 O O . VAL A 1 116 ? 14.836 -10.031 -10.43 1 88.69 116 VAL A O 1
ATOM 915 N N . THR A 1 117 ? 17 -10.281 -9.961 1 85.94 117 THR A N 1
ATOM 916 C CA . THR A 1 117 ? 16.75 -11.602 -9.398 1 85.94 117 THR A CA 1
ATOM 917 C C . THR A 1 117 ? 16.891 -11.57 -7.879 1 85.94 117 THR A C 1
ATOM 919 O O . THR A 1 117 ? 16.469 -12.5 -7.191 1 85.94 117 THR A O 1
ATOM 922 N N . GLU A 1 118 ? 17.562 -10.547 -7.445 1 91.81 118 GLU A N 1
ATOM 923 C CA . GLU A 1 118 ? 17.75 -10.422 -6.004 1 91.81 118 GLU A CA 1
ATOM 924 C C . GLU A 1 118 ? 16.875 -9.305 -5.434 1 91.81 118 GLU A C 1
ATOM 926 O O . GLU A 1 118 ? 16.875 -8.188 -5.949 1 91.81 118 GLU A O 1
ATOM 931 N N . CYS A 1 119 ? 16.109 -9.617 -4.449 1 94.62 119 CYS A N 1
ATOM 932 C CA . CYS A 1 119 ? 15.273 -8.656 -3.74 1 94.62 119 CYS A CA 1
ATOM 933 C C . CYS A 1 119 ? 15.805 -8.406 -2.334 1 94.62 119 CYS A C 1
ATOM 935 O O . CYS A 1 119 ? 15.844 -9.312 -1.507 1 94.62 119 CYS A O 1
ATOM 937 N N . ASP A 1 120 ? 16.203 -7.195 -2.064 1 95.75 120 ASP A N 1
ATOM 938 C CA . ASP A 1 120 ? 16.844 -6.863 -0.792 1 95.75 120 ASP A CA 1
ATOM 939 C C . ASP A 1 120 ? 15.812 -6.789 0.333 1 95.75 120 ASP A C 1
ATOM 941 O O . ASP A 1 120 ? 16.125 -7.066 1.491 1 95.75 120 ASP A O 1
ATOM 945 N N . ASN A 1 121 ? 14.609 -6.383 -0.004 1 96.19 121 ASN A N 1
ATOM 946 C CA . ASN A 1 121 ? 13.617 -6.191 1.048 1 96.19 121 ASN A CA 1
ATOM 947 C C . ASN A 1 121 ? 12.195 -6.355 0.513 1 96.19 121 ASN A C 1
ATOM 949 O O . ASN A 1 121 ? 11.898 -5.938 -0.608 1 96.19 121 ASN A O 1
ATOM 953 N N . MET A 1 122 ? 11.352 -6.906 1.337 1 96.88 122 MET A N 1
ATOM 954 C CA . MET A 1 122 ? 9.922 -7 1.075 1 96.88 122 MET A CA 1
ATOM 955 C C . MET A 1 122 ? 9.117 -6.395 2.221 1 96.88 122 MET A C 1
ATOM 957 O O . MET A 1 122 ? 9.312 -6.75 3.383 1 96.88 122 MET A O 1
ATOM 961 N N . LEU A 1 123 ? 8.297 -5.375 1.922 1 96.44 123 LEU A N 1
ATOM 962 C CA . LEU A 1 123 ? 7.258 -4.938 2.848 1 96.44 123 LEU A CA 1
ATOM 963 C C . LEU A 1 123 ? 5.91 -5.551 2.482 1 96.44 123 LEU A C 1
ATOM 965 O O . LEU A 1 123 ? 5.574 -5.672 1.302 1 96.44 123 LEU A O 1
ATOM 969 N N . MET A 1 124 ? 5.141 -5.91 3.479 1 95.69 124 MET A N 1
ATOM 970 C CA . MET A 1 124 ? 3.824 -6.492 3.232 1 95.69 124 MET A CA 1
ATOM 971 C C . MET A 1 124 ? 2.727 -5.449 3.42 1 95.69 124 MET A C 1
ATOM 973 O O . MET A 1 124 ? 2.74 -4.695 4.395 1 95.69 124 MET A O 1
ATOM 977 N N . LEU A 1 125 ? 1.842 -5.344 2.498 1 95.31 125 LEU A N 1
ATOM 978 C CA . LEU A 1 125 ? 0.637 -4.523 2.57 1 95.31 125 LEU A CA 1
ATOM 979 C C . LEU A 1 125 ? -0.601 -5.395 2.76 1 95.31 125 LEU A C 1
ATOM 981 O O . LEU A 1 125 ? -0.932 -6.207 1.893 1 95.31 125 LEU A O 1
ATOM 985 N N . LEU A 1 126 ? -1.242 -5.188 3.871 1 94.19 126 LEU A N 1
ATOM 986 C CA . LEU A 1 126 ? -2.355 -6.059 4.223 1 94.19 126 LEU A CA 1
ATOM 987 C C . LEU A 1 126 ? -3.566 -5.246 4.664 1 94.19 126 LEU A C 1
ATOM 989 O O . LEU A 1 126 ? -3.461 -4.406 5.562 1 94.19 126 LEU A O 1
ATOM 993 N N . GLY A 1 127 ? -4.66 -5.395 4.008 1 93.62 127 GLY A N 1
ATOM 994 C CA . GLY A 1 127 ? -5.961 -4.926 4.461 1 93.62 127 GLY A CA 1
ATOM 995 C C . GLY A 1 127 ? -6.855 -6.043 4.965 1 93.62 127 GLY A C 1
ATOM 996 O O . GLY A 1 127 ? -7.137 -7 4.234 1 93.62 127 GLY A O 1
ATOM 997 N N . ILE A 1 128 ? -7.297 -5.934 6.184 1 94.06 128 ILE A N 1
ATOM 998 C CA . ILE A 1 128 ? -8.203 -6.91 6.777 1 94.06 128 ILE A CA 1
ATOM 999 C C . ILE A 1 128 ? -9.641 -6.402 6.676 1 94.06 128 ILE A C 1
ATOM 1001 O O . ILE A 1 128 ? -9.945 -5.289 7.109 1 94.06 128 ILE A O 1
ATOM 1005 N N . SER A 1 129 ? -10.477 -7.266 6.137 1 94.25 129 SER A N 1
ATOM 1006 C CA . SER A 1 129 ? -11.859 -6.828 5.941 1 94.25 129 SER A CA 1
ATOM 1007 C C . SER A 1 129 ? -12.562 -6.621 7.277 1 94.25 129 SER A C 1
ATOM 1009 O O . SER A 1 129 ? -12.5 -7.477 8.164 1 94.25 129 SER A O 1
ATOM 1011 N N . ASN A 1 130 ? -13.234 -5.555 7.359 1 90.88 130 ASN A N 1
ATOM 1012 C CA . ASN A 1 130 ? -14.023 -5.293 8.562 1 90.88 130 ASN A CA 1
ATOM 1013 C C . ASN A 1 130 ? -15.328 -6.078 8.555 1 90.88 130 ASN A C 1
ATOM 1015 O O . ASN A 1 130 ? -16.141 -5.949 9.477 1 90.88 130 ASN A O 1
ATOM 1019 N N . LYS A 1 131 ? -15.555 -6.879 7.566 1 92.81 131 LYS A N 1
ATOM 1020 C CA . LYS A 1 131 ? -16.734 -7.742 7.469 1 92.81 131 LYS A CA 1
ATOM 1021 C C . LYS A 1 131 ? -16.422 -9.133 8.016 1 92.81 131 LYS A C 1
ATOM 1023 O O . LYS A 1 131 ? -17.344 -9.953 8.188 1 92.81 131 LYS A O 1
ATOM 1028 N N . MET A 1 132 ? -15.18 -9.414 8.258 1 93.62 132 MET A N 1
ATOM 1029 C CA . MET A 1 132 ? -14.805 -10.703 8.82 1 93.62 132 MET A CA 1
ATOM 1030 C C . MET A 1 132 ? -15.172 -10.789 10.297 1 93.62 132 MET A C 1
ATOM 1032 O O . MET A 1 132 ? -15 -9.82 11.039 1 93.62 132 MET A O 1
ATOM 1036 N N . THR A 1 133 ? -15.641 -11.945 10.703 1 94.25 133 THR A N 1
ATOM 1037 C CA . THR A 1 133 ? -15.742 -12.203 12.133 1 94.25 133 THR A CA 1
ATOM 1038 C C . THR A 1 133 ? -14.352 -12.367 12.75 1 94.25 133 THR A C 1
ATOM 1040 O O . THR A 1 133 ? -13.375 -12.594 12.039 1 94.25 133 THR A O 1
ATOM 1043 N N . ASP A 1 134 ? -14.305 -12.297 14.055 1 91.12 134 ASP A N 1
ATOM 1044 C CA . ASP A 1 134 ? -13.039 -12.508 14.75 1 91.12 134 ASP A CA 1
ATOM 1045 C C . ASP A 1 134 ? -12.477 -13.898 14.453 1 91.12 134 ASP A C 1
ATOM 1047 O O . ASP A 1 134 ? -11.273 -14.055 14.25 1 91.12 134 ASP A O 1
ATOM 1051 N N . ARG A 1 135 ? -13.359 -14.805 14.422 1 93.25 135 ARG A N 1
ATOM 1052 C CA . ARG A 1 135 ? -12.938 -16.172 14.156 1 93.25 135 ARG A CA 1
ATOM 1053 C C . ARG A 1 135 ? -12.352 -16.312 12.758 1 93.25 135 ARG A C 1
ATOM 1055 O O . ARG A 1 135 ? -11.281 -16.906 12.578 1 93.25 135 ARG A O 1
ATOM 1062 N N . GLU A 1 136 ? -13.055 -15.797 11.766 1 95.31 136 GLU A N 1
ATOM 1063 C CA . GLU A 1 136 ? -12.547 -15.82 10.398 1 95.31 136 GLU A CA 1
ATOM 1064 C C . GLU A 1 136 ? -11.18 -15.148 10.305 1 95.31 136 GLU A C 1
ATOM 1066 O O . GLU A 1 136 ? -10.242 -15.719 9.734 1 95.31 136 GLU A O 1
ATOM 1071 N N . ARG A 1 137 ? -11.117 -13.953 10.836 1 94.56 137 ARG A N 1
ATOM 1072 C CA . ARG A 1 137 ? -9.875 -13.188 10.812 1 94.56 137 ARG A CA 1
ATOM 1073 C C . ARG A 1 137 ? -8.727 -13.977 11.438 1 94.56 137 ARG A C 1
ATOM 1075 O O . ARG A 1 137 ? -7.672 -14.141 10.836 1 94.56 137 ARG A O 1
ATOM 1082 N N . ASP A 1 138 ? -8.945 -14.562 12.602 1 92.88 138 ASP A N 1
ATOM 1083 C CA . ASP A 1 138 ? -7.898 -15.195 13.398 1 92.88 138 ASP A CA 1
ATOM 1084 C C . ASP A 1 138 ? -7.426 -16.5 12.758 1 92.88 138 ASP A C 1
ATOM 1086 O O . ASP A 1 138 ? -6.289 -16.922 12.969 1 92.88 138 ASP A O 1
ATOM 1090 N N . LYS A 1 139 ? -8.312 -17.062 11.977 1 94.88 139 LYS A N 1
ATOM 1091 C CA . LYS A 1 139 ? -7.957 -18.328 11.336 1 94.88 139 LYS A CA 1
ATOM 1092 C C . LYS A 1 139 ? -7.367 -18.078 9.945 1 94.88 139 LYS A C 1
ATOM 1094 O O . LYS A 1 139 ? -6.414 -18.75 9.547 1 94.88 139 LYS A O 1
ATOM 1099 N N . VAL A 1 140 ? -7.871 -17.109 9.219 1 96.25 140 VAL A N 1
ATOM 1100 C CA . VAL A 1 140 ? -7.578 -16.922 7.805 1 96.25 140 VAL A CA 1
ATOM 1101 C C . VAL A 1 140 ? -6.309 -16.094 7.641 1 96.25 140 VAL A C 1
ATOM 1103 O O . VAL A 1 140 ? -5.434 -16.422 6.844 1 96.25 140 VAL A O 1
ATOM 1106 N N . MET A 1 141 ? -6.16 -15.055 8.375 1 95.94 141 MET A N 1
ATOM 1107 C CA . MET A 1 141 ? -5.102 -14.078 8.148 1 95.94 141 MET A CA 1
ATOM 1108 C C . MET A 1 141 ? -3.73 -14.688 8.43 1 95.94 141 MET A C 1
ATOM 1110 O O . MET A 1 141 ? -2.777 -14.461 7.684 1 95.94 141 MET A O 1
ATOM 1114 N N . PRO A 1 142 ? -3.578 -15.523 9.477 1 94.31 142 PRO A N 1
ATOM 1115 C CA . PRO A 1 142 ? -2.277 -16.172 9.672 1 94.31 142 PRO A CA 1
ATOM 1116 C C . PRO A 1 142 ? -1.86 -17.047 8.5 1 94.31 142 PRO A C 1
ATOM 1118 O O . PRO A 1 142 ? -0.673 -17.125 8.172 1 94.31 142 PRO A O 1
ATOM 1121 N N . LEU A 1 143 ? -2.83 -17.672 7.863 1 95.38 143 LEU A N 1
ATOM 1122 C CA . LEU A 1 143 ? -2.527 -18.516 6.703 1 95.38 143 LEU A CA 1
ATOM 1123 C C . LEU A 1 143 ? -2.029 -17.656 5.539 1 95.38 143 LEU A C 1
ATOM 1125 O O . LEU A 1 143 ? -1.064 -18.016 4.867 1 95.38 143 LEU A O 1
ATOM 1129 N N . ILE A 1 144 ? -2.693 -16.531 5.324 1 96.94 144 ILE A N 1
ATOM 1130 C CA . ILE A 1 144 ? -2.293 -15.602 4.27 1 96.94 144 ILE A CA 1
ATOM 1131 C C . ILE A 1 144 ? -0.868 -15.117 4.527 1 96.94 144 ILE A C 1
ATOM 1133 O O . ILE A 1 144 ? -0.022 -15.148 3.629 1 96.94 144 ILE A O 1
ATOM 1137 N N . ILE A 1 145 ? -0.633 -14.719 5.734 1 96.06 145 ILE A N 1
ATOM 1138 C CA . ILE A 1 145 ? 0.664 -14.164 6.113 1 96.06 145 ILE A CA 1
ATOM 1139 C C . ILE A 1 145 ? 1.744 -15.234 5.953 1 96.06 145 ILE A C 1
ATOM 1141 O O . ILE A 1 145 ? 2.83 -14.953 5.438 1 96.06 145 ILE A O 1
ATOM 1145 N N . GLN A 1 146 ? 1.424 -16.406 6.316 1 95.31 146 GLN A N 1
ATOM 1146 C CA . GLN A 1 146 ? 2.385 -17.5 6.18 1 95.31 146 GLN A CA 1
ATOM 1147 C C . GLN A 1 146 ? 2.709 -17.766 4.715 1 95.31 146 GLN A C 1
ATOM 1149 O O . GLN A 1 146 ? 3.871 -17.969 4.355 1 95.31 146 GLN A O 1
ATOM 1154 N N . GLY A 1 147 ? 1.705 -17.844 3.885 1 96.75 147 GLY A N 1
ATOM 1155 C CA . GLY A 1 147 ? 1.949 -18.016 2.461 1 96.75 147 GLY A CA 1
ATOM 1156 C C . GLY A 1 147 ? 2.832 -16.922 1.871 1 96.75 147 GLY A C 1
ATOM 1157 O O . GLY A 1 147 ? 3.746 -17.219 1.098 1 96.75 147 GLY A O 1
ATOM 1158 N N . PHE A 1 148 ? 2.514 -15.742 2.258 1 97.25 148 PHE A N 1
ATOM 1159 C CA . PHE A 1 148 ? 3.303 -14.602 1.798 1 97.25 148 PHE A CA 1
ATOM 1160 C C . PHE A 1 148 ? 4.75 -14.734 2.25 1 97.25 148 PHE A C 1
ATOM 1162 O O . PHE A 1 148 ? 5.676 -14.57 1.449 1 97.25 148 PHE A O 1
ATOM 1169 N N . LYS A 1 149 ? 4.918 -15.008 3.443 1 95.69 149 LYS A N 1
ATOM 1170 C CA . LYS A 1 149 ? 6.242 -15.172 4.031 1 95.69 149 LYS A CA 1
ATOM 1171 C C . LYS A 1 149 ? 7.016 -16.297 3.338 1 95.69 149 LYS A C 1
ATOM 1173 O O . LYS A 1 149 ? 8.18 -16.109 2.977 1 95.69 149 LYS A O 1
ATOM 1178 N N . ASP A 1 150 ? 6.41 -17.422 3.182 1 95.75 150 ASP A N 1
ATOM 1179 C CA . ASP A 1 150 ? 7.07 -18.562 2.566 1 95.75 150 ASP A CA 1
ATOM 1180 C C . ASP A 1 150 ? 7.516 -18.25 1.143 1 95.75 150 ASP A C 1
ATOM 1182 O O . ASP A 1 150 ? 8.609 -18.641 0.727 1 95.75 150 ASP A O 1
ATOM 1186 N N . ALA A 1 151 ? 6.66 -17.562 0.425 1 95.5 151 ALA A N 1
ATOM 1187 C CA . ALA A 1 151 ? 7.023 -17.156 -0.933 1 95.5 151 ALA A CA 1
ATOM 1188 C C . ALA A 1 151 ? 8.203 -16.203 -0.925 1 95.5 151 ALA A C 1
ATOM 1190 O O . ALA A 1 151 ? 9.109 -16.297 -1.76 1 95.5 151 ALA A O 1
ATOM 1191 N N . ALA A 1 152 ? 8.18 -15.258 -0.042 1 96.06 152 ALA A N 1
ATOM 1192 C CA . ALA A 1 152 ? 9.297 -14.32 0.085 1 96.06 152 ALA A CA 1
ATOM 1193 C C . ALA A 1 152 ? 10.594 -15.055 0.403 1 96.06 152 ALA A C 1
ATOM 1195 O O . ALA A 1 152 ? 11.633 -14.797 -0.22 1 96.06 152 ALA A O 1
ATOM 1196 N N . GLU A 1 153 ? 10.523 -15.977 1.293 1 94.5 153 GLU A N 1
ATOM 1197 C CA . GLU A 1 153 ? 11.703 -16.75 1.672 1 94.5 153 GLU A CA 1
ATOM 1198 C C . GLU A 1 153 ? 12.203 -17.594 0.505 1 94.5 153 GLU A C 1
ATOM 1200 O O . GLU A 1 153 ? 13.414 -17.688 0.278 1 94.5 153 GLU A O 1
ATOM 1205 N N . GLU A 1 154 ? 11.258 -18.156 -0.138 1 93.81 154 GLU A N 1
ATOM 1206 C CA . GLU A 1 154 ? 11.625 -18.922 -1.325 1 93.81 154 GLU A CA 1
ATOM 1207 C C . GLU A 1 154 ? 12.352 -18.047 -2.346 1 93.81 154 GLU A C 1
ATOM 1209 O O . GLU A 1 154 ? 13.258 -18.516 -3.039 1 93.81 154 GLU A O 1
ATOM 1214 N N . ALA A 1 155 ? 12.031 -16.812 -2.41 1 93.81 155 ALA A N 1
ATOM 1215 C CA . ALA A 1 155 ? 12.633 -15.859 -3.34 1 93.81 155 ALA A CA 1
ATOM 1216 C C . ALA A 1 155 ? 13.969 -15.344 -2.803 1 93.81 155 ALA A C 1
ATOM 1218 O O . ALA A 1 155 ? 14.656 -14.57 -3.475 1 93.81 155 ALA A O 1
ATOM 1219 N N . GLY A 1 156 ? 14.336 -15.703 -1.604 1 93.44 156 GLY A N 1
ATOM 1220 C CA . GLY A 1 156 ? 15.594 -15.273 -1.014 1 93.44 156 GLY A CA 1
ATOM 1221 C C . GLY A 1 156 ? 15.523 -13.906 -0.368 1 93.44 156 GLY A C 1
ATOM 1222 O O . GLY A 1 156 ? 16.531 -13.211 -0.252 1 93.44 156 GLY A O 1
ATOM 1223 N N . THR A 1 157 ? 14.359 -13.469 -0.111 1 94.5 157 THR A N 1
ATOM 1224 C CA . THR A 1 157 ? 14.172 -12.211 0.599 1 94.5 157 THR A CA 1
ATOM 1225 C C . THR A 1 157 ? 13.383 -12.422 1.888 1 94.5 157 THR A C 1
ATOM 1227 O O . THR A 1 157 ? 13.047 -13.562 2.234 1 94.5 157 THR A O 1
ATOM 1230 N N . SER A 1 158 ? 13.172 -11.281 2.656 1 91.88 158 SER A N 1
ATOM 1231 C CA . SER A 1 158 ? 12.453 -11.352 3.926 1 91.88 158 SER A CA 1
ATOM 1232 C C . SER A 1 158 ? 11.461 -10.203 4.059 1 91.88 158 SER A C 1
ATOM 1234 O O . SER A 1 158 ? 11.727 -9.086 3.6 1 91.88 158 SER A O 1
ATOM 1236 N N . VAL A 1 159 ? 10.375 -10.539 4.648 1 93.94 159 VAL A N 1
ATOM 1237 C CA . VAL A 1 159 ? 9.406 -9.508 5.004 1 93.94 159 VAL A CA 1
ATOM 1238 C C . VAL A 1 159 ? 9.875 -8.773 6.258 1 93.94 159 VAL A C 1
ATOM 1240 O O . VAL A 1 159 ? 9.945 -9.367 7.34 1 93.94 159 VAL A O 1
ATOM 1243 N N . THR A 1 160 ? 10.148 -7.488 6.109 1 91.12 160 THR A N 1
ATOM 1244 C CA . THR A 1 160 ? 10.781 -6.805 7.238 1 91.12 160 THR A CA 1
ATOM 1245 C C . THR A 1 160 ? 9.836 -5.766 7.832 1 91.12 160 THR A C 1
ATOM 1247 O O . THR A 1 160 ? 10.18 -5.098 8.812 1 91.12 160 THR A O 1
ATOM 1250 N N . GLY A 1 161 ? 8.695 -5.598 7.289 1 89.19 161 GLY A N 1
ATOM 1251 C CA . GLY A 1 161 ? 7.707 -4.633 7.73 1 89.19 161 GLY A CA 1
ATOM 1252 C C . GLY A 1 161 ? 6.508 -4.539 6.809 1 89.19 161 GLY A C 1
ATOM 1253 O O . GLY A 1 161 ? 6.281 -5.43 5.984 1 89.19 161 GLY A O 1
ATOM 1254 N N . GLY A 1 162 ? 5.781 -3.449 7.094 1 90 162 GLY A N 1
ATOM 1255 C CA . GLY A 1 162 ? 4.594 -3.262 6.27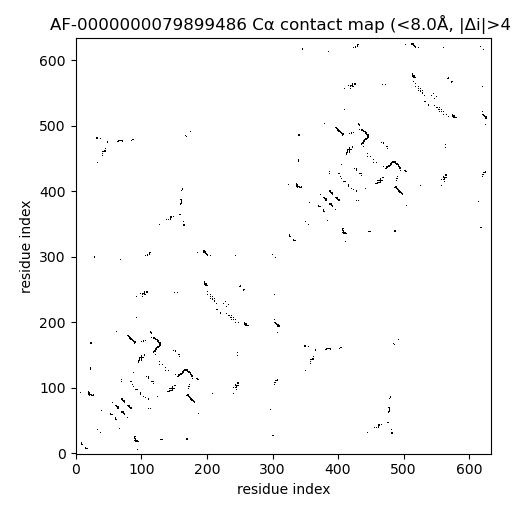7 1 90 162 GLY A CA 1
ATOM 1256 C C . GLY A 1 162 ? 3.52 -2.441 6.969 1 90 162 GLY A C 1
ATOM 1257 O O . GLY A 1 162 ? 3.824 -1.583 7.797 1 90 162 GLY A O 1
ATOM 1258 N N . GLN A 1 163 ? 2.373 -2.586 6.395 1 88.44 163 GLN A N 1
ATOM 1259 C CA . GLN A 1 163 ? 1.188 -1.894 6.891 1 88.44 163 GLN A CA 1
ATOM 1260 C C . GLN A 1 163 ? -0.031 -2.811 6.875 1 88.44 163 GLN A C 1
ATOM 1262 O O . GLN A 1 163 ? -0.3 -3.479 5.875 1 88.44 163 GLN A O 1
ATOM 1267 N N . THR A 1 164 ? -0.661 -2.908 8.031 1 88 164 THR A N 1
ATOM 1268 C CA . THR A 1 164 ? -1.898 -3.668 8.172 1 88 164 THR A CA 1
ATOM 1269 C C . THR A 1 164 ? -3.039 -2.768 8.633 1 88 164 THR A C 1
ATOM 1271 O O . THR A 1 164 ? -2.947 -2.133 9.688 1 88 164 THR A O 1
ATOM 1274 N N . VAL A 1 165 ? -4.09 -2.748 7.859 1 87.31 165 VAL A N 1
ATOM 1275 C CA . VAL A 1 165 ? -5.195 -1.84 8.156 1 87.31 165 VAL A CA 1
ATOM 1276 C C . VAL A 1 165 ? -6.523 -2.574 8 1 87.31 165 VAL A C 1
ATOM 1278 O O . VAL A 1 165 ? -6.59 -3.623 7.352 1 87.31 165 VAL A O 1
ATOM 1281 N N . LEU A 1 166 ? -7.559 -1.993 8.648 1 91 166 LEU A N 1
ATOM 1282 C CA . LEU A 1 166 ? -8.922 -2.428 8.359 1 91 166 LEU A CA 1
ATOM 1283 C C . LEU A 1 166 ? -9.406 -1.833 7.043 1 91 166 LEU A C 1
ATOM 1285 O O . LEU A 1 166 ? -9.133 -0.67 6.742 1 91 166 LEU A O 1
ATOM 1289 N N . ASN A 1 167 ? -10.117 -2.561 6.332 1 92.81 167 ASN A N 1
ATOM 1290 C CA . ASN A 1 167 ? -10.656 -2.197 5.027 1 92.81 167 ASN A CA 1
ATOM 1291 C C . ASN A 1 167 ? -11.898 -3.014 4.688 1 92.81 167 ASN A C 1
ATOM 1293 O O . ASN A 1 167 ? -12.047 -4.148 5.145 1 92.81 167 ASN A O 1
ATOM 1297 N N . PRO A 1 168 ? -12.805 -2.461 3.898 1 92.81 168 PRO A N 1
ATOM 1298 C CA . PRO A 1 168 ? -13.969 -3.268 3.52 1 92.81 168 PRO A CA 1
ATOM 1299 C C . PRO A 1 168 ? -13.586 -4.531 2.756 1 92.81 168 PRO A C 1
ATOM 1301 O O . PRO A 1 168 ? -14.164 -5.598 2.988 1 92.81 168 PRO A O 1
ATOM 1304 N N . TRP A 1 169 ? -12.648 -4.426 1.865 1 93.69 169 TRP A N 1
ATOM 1305 C CA . TRP A 1 169 ? -12.133 -5.574 1.13 1 93.69 169 TRP A CA 1
ATOM 1306 C C . TRP A 1 169 ? -10.797 -6.023 1.697 1 93.69 169 TRP A C 1
ATOM 1308 O O . TRP A 1 169 ? -10.055 -5.223 2.27 1 93.69 169 TRP A O 1
ATOM 1318 N N . ILE A 1 170 ? -10.484 -7.324 1.557 1 94.44 170 ILE A N 1
ATOM 1319 C CA . ILE A 1 170 ? -9.141 -7.805 1.876 1 94.44 170 ILE A CA 1
ATOM 1320 C C . ILE A 1 170 ? -8.156 -7.316 0.819 1 94.44 170 ILE A C 1
ATOM 1322 O O . ILE A 1 170 ? -8.422 -7.402 -0.381 1 94.44 170 ILE A O 1
ATOM 1326 N N . VAL A 1 171 ? -7.086 -6.715 1.236 1 93.38 171 VAL A N 1
ATOM 1327 C CA . VAL A 1 171 ? -6 -6.25 0.375 1 93.38 171 VAL A CA 1
ATOM 1328 C C . VAL A 1 171 ? -4.734 -7.059 0.657 1 93.38 171 VAL A C 1
ATOM 1330 O O . VAL A 1 171 ? -4.371 -7.266 1.816 1 93.38 171 VAL A O 1
ATOM 1333 N N . LEU A 1 172 ? -4.117 -7.555 -0.38 1 94.38 172 LEU A N 1
ATOM 1334 C CA . LEU A 1 172 ? -2.889 -8.328 -0.232 1 94.38 172 LEU A CA 1
ATOM 1335 C C . LEU A 1 172 ? -1.826 -7.855 -1.22 1 94.38 172 LEU A C 1
ATOM 1337 O O . LEU A 1 172 ? -2.062 -7.836 -2.43 1 94.38 172 LEU A O 1
ATOM 1341 N N . GLY A 1 173 ? -0.688 -7.5 -0.714 1 95.81 173 GLY A N 1
ATOM 1342 C CA . GLY A 1 173 ? 0.407 -7.09 -1.578 1 95.81 173 GLY A CA 1
ATOM 1343 C C . GLY A 1 173 ? 1.655 -6.691 -0.812 1 95.81 173 GLY A C 1
ATOM 1344 O O . GLY A 1 173 ? 1.858 -7.129 0.323 1 95.81 173 GLY A O 1
ATOM 1345 N N . GLY A 1 174 ? 2.453 -5.891 -1.573 1 96.75 174 GLY A N 1
ATOM 1346 C CA . GLY A 1 174 ? 3.707 -5.535 -0.925 1 96.75 174 GLY A CA 1
ATOM 1347 C C . GLY A 1 174 ? 4.527 -4.539 -1.72 1 96.75 174 GLY A C 1
ATOM 1348 O O . GLY A 1 174 ? 4.016 -3.9 -2.643 1 96.75 174 GLY A O 1
ATOM 1349 N N . VAL A 1 175 ? 5.699 -4.305 -1.178 1 97.69 175 VAL A N 1
ATOM 1350 C CA . VAL A 1 175 ? 6.738 -3.475 -1.78 1 97.69 175 VAL A CA 1
ATOM 1351 C C . VAL A 1 175 ? 8.039 -4.266 -1.887 1 97.69 175 VAL A C 1
ATOM 1353 O O . VAL A 1 175 ? 8.57 -4.73 -0.878 1 97.69 175 VAL A O 1
ATOM 1356 N N . ALA A 1 176 ? 8.469 -4.441 -3.066 1 97.38 176 ALA A N 1
ATOM 1357 C CA . ALA A 1 176 ? 9.75 -5.105 -3.295 1 97.38 176 ALA A CA 1
ATOM 1358 C C . ALA A 1 176 ? 10.828 -4.098 -3.686 1 97.38 176 ALA A C 1
ATOM 1360 O O . ALA A 1 176 ? 10.602 -3.234 -4.535 1 97.38 176 ALA A O 1
ATOM 1361 N N . THR A 1 177 ? 12 -4.25 -3.068 1 97.62 177 THR A N 1
ATOM 1362 C CA . THR A 1 177 ? 13.055 -3.258 -3.238 1 97.62 177 THR A CA 1
ATOM 1363 C C . THR A 1 177 ? 14.406 -3.936 -3.453 1 97.62 177 THR A C 1
ATOM 1365 O O . THR A 1 177 ? 14.758 -4.871 -2.734 1 97.62 177 THR A O 1
ATOM 1368 N N . THR A 1 178 ? 15.102 -3.441 -4.402 1 96.62 178 THR A N 1
ATOM 1369 C CA . THR A 1 178 ? 16.469 -3.891 -4.652 1 96.62 178 THR A CA 1
ATOM 1370 C C . THR A 1 178 ? 17.391 -2.701 -4.887 1 96.62 178 THR A C 1
ATOM 1372 O O . THR A 1 178 ? 17.031 -1.753 -5.586 1 96.62 178 THR A O 1
ATOM 1375 N N . VAL A 1 179 ? 18.5 -2.738 -4.266 1 95.81 179 VAL A N 1
ATOM 1376 C CA . VAL A 1 179 ? 19.609 -1.836 -4.586 1 95.81 179 VAL A CA 1
ATOM 1377 C C . VAL A 1 179 ? 20.672 -2.582 -5.383 1 95.81 179 VAL A C 1
ATOM 1379 O O . VAL A 1 179 ? 21.219 -3.584 -4.914 1 95.81 179 VAL A O 1
ATOM 1382 N N . CYS A 1 180 ? 20.969 -2.062 -6.609 1 92.5 180 CYS A N 1
ATOM 1383 C CA . CYS A 1 180 ? 21.844 -2.865 -7.449 1 92.5 180 CYS A CA 1
ATOM 1384 C C . CYS A 1 180 ? 22.609 -1.987 -8.438 1 92.5 180 CYS A C 1
ATOM 1386 O O . CYS A 1 180 ? 22.375 -0.781 -8.508 1 92.5 180 CYS A O 1
ATOM 1388 N N . GLN A 1 181 ? 23.547 -2.643 -9.047 1 90.88 181 GLN A N 1
ATOM 1389 C CA . GLN A 1 181 ? 24.312 -1.991 -10.109 1 90.88 181 GLN A CA 1
ATOM 1390 C C . GLN A 1 181 ? 23.547 -1.999 -11.422 1 90.88 181 GLN A C 1
ATOM 1392 O O . GLN A 1 181 ? 22.672 -2.846 -11.633 1 90.88 181 GLN A O 1
ATOM 1397 N N . PRO A 1 182 ? 23.891 -1.122 -12.328 1 87.62 182 PRO A N 1
ATOM 1398 C CA . PRO A 1 182 ? 23.141 -0.99 -13.578 1 87.62 182 PRO A CA 1
ATOM 1399 C C . PRO A 1 182 ? 23.172 -2.262 -14.422 1 87.62 182 PRO A C 1
ATOM 1401 O O . PRO A 1 182 ? 22.281 -2.482 -15.25 1 87.62 182 PRO A O 1
ATOM 1404 N N . ASN A 1 183 ? 24.125 -3.059 -14.203 1 84.94 183 ASN A N 1
ATOM 1405 C CA . ASN A 1 183 ? 24.219 -4.27 -15.008 1 84.94 183 ASN A CA 1
ATOM 1406 C C . ASN A 1 183 ? 23.359 -5.391 -14.438 1 84.94 183 ASN A C 1
ATOM 1408 O O . ASN A 1 183 ? 23.266 -6.469 -15.031 1 84.94 183 ASN A O 1
ATOM 1412 N N . GLU A 1 184 ? 22.688 -5.141 -13.383 1 88.06 184 GLU A N 1
ATOM 1413 C CA . GLU A 1 184 ? 21.891 -6.164 -12.719 1 88.06 184 GLU A CA 1
ATOM 1414 C C . GLU A 1 184 ? 20.406 -6.039 -13.094 1 88.06 184 GLU A C 1
ATOM 1416 O O . GLU A 1 184 ? 19.578 -6.797 -12.602 1 88.06 184 GLU A O 1
ATOM 1421 N N . PHE A 1 185 ? 20.031 -5.086 -13.883 1 86 185 PHE A N 1
ATOM 1422 C CA . PHE A 1 185 ? 18.656 -4.961 -14.359 1 86 185 PHE A CA 1
ATOM 1423 C C . PHE A 1 185 ? 18.625 -4.574 -15.836 1 86 185 PHE A C 1
ATOM 1425 O O . PHE A 1 185 ? 19.641 -4.16 -16.391 1 86 185 PHE A O 1
ATOM 1432 N N . ILE A 1 186 ? 17.484 -4.824 -16.438 1 78.94 186 ILE A N 1
ATOM 1433 C CA . ILE A 1 186 ? 17.266 -4.512 -17.844 1 78.94 186 ILE A CA 1
ATOM 1434 C C . ILE A 1 186 ? 16.172 -3.443 -17.984 1 78.94 186 ILE A C 1
ATOM 1436 O O . ILE A 1 186 ? 15.102 -3.57 -17.391 1 78.94 186 ILE A O 1
ATOM 1440 N N . MET A 1 187 ? 16.547 -2.453 -18.719 1 78.31 187 MET A N 1
ATOM 1441 C CA . MET A 1 187 ? 15.562 -1.405 -18.953 1 78.31 187 MET A CA 1
ATOM 1442 C C . MET A 1 187 ? 14.594 -1.814 -20.062 1 78.31 187 MET A C 1
ATOM 1444 O O . MET A 1 187 ? 15.016 -2.281 -21.109 1 78.31 187 MET A O 1
ATOM 1448 N N . PRO A 1 188 ? 13.312 -1.605 -19.797 1 69.94 188 PRO A N 1
ATOM 1449 C CA . PRO A 1 188 ? 12.328 -2.02 -20.797 1 69.94 188 PRO A CA 1
ATOM 1450 C C . PRO A 1 188 ? 12.422 -1.206 -22.078 1 69.94 188 PRO A C 1
ATOM 1452 O O . PRO A 1 188 ? 12.023 -1.685 -23.156 1 69.94 188 PRO A O 1
ATOM 1455 N N . ASP A 1 189 ? 12.898 -0.073 -22 1 65.94 189 ASP A N 1
ATOM 1456 C CA . ASP A 1 189 ? 12.945 0.793 -23.172 1 65.94 189 ASP A CA 1
ATOM 1457 C C . ASP A 1 189 ? 14.148 0.464 -24.047 1 65.94 189 ASP A C 1
ATOM 1459 O O . ASP A 1 189 ? 14.344 1.076 -25.109 1 65.94 189 ASP A O 1
ATOM 1463 N N . ASN A 1 190 ? 14.883 -0.549 -23.734 1 66.81 190 ASN A N 1
ATOM 1464 C CA . ASN A 1 190 ? 16.078 -0.898 -24.516 1 66.81 190 ASN A CA 1
ATOM 1465 C C . ASN A 1 190 ? 15.812 -2.08 -25.438 1 66.81 190 ASN A C 1
ATOM 1467 O O . ASN A 1 190 ? 16.75 -2.645 -26.016 1 66.81 190 ASN A O 1
ATOM 1471 N N . ALA A 1 191 ? 14.57 -2.385 -25.594 1 64.62 191 ALA A N 1
ATOM 1472 C CA . ALA A 1 191 ? 14.25 -3.514 -26.453 1 64.62 191 ALA A CA 1
ATOM 1473 C C . ALA A 1 191 ? 14.602 -3.201 -27.906 1 64.62 191 ALA A C 1
ATOM 1475 O O . ALA A 1 191 ? 14.398 -2.078 -28.375 1 64.62 191 ALA A O 1
ATOM 1476 N N . VAL A 1 192 ? 15.32 -4.105 -28.5 1 60.44 192 VAL A N 1
ATOM 1477 C CA . VAL A 1 192 ? 15.703 -3.945 -29.891 1 60.44 192 VAL A CA 1
ATOM 1478 C C . VAL A 1 192 ? 15.102 -5.07 -30.734 1 60.44 192 VAL A C 1
ATOM 1480 O O . VAL A 1 192 ? 14.742 -6.125 -30.188 1 60.44 192 VAL A O 1
ATOM 1483 N N . PRO A 1 193 ? 15 -4.715 -31.984 1 61 193 PRO A N 1
ATOM 1484 C CA . PRO A 1 193 ? 14.531 -5.805 -32.844 1 61 193 PRO A CA 1
ATOM 1485 C C . PRO A 1 193 ? 15.367 -7.074 -32.688 1 61 193 PRO A C 1
ATOM 1487 O O . PRO A 1 193 ? 16.594 -7.004 -32.562 1 61 193 PRO A O 1
ATOM 1490 N N . GLY A 1 194 ? 14.828 -8.188 -32.531 1 57.22 194 GLY A N 1
ATOM 1491 C CA . GLY A 1 194 ? 15.5 -9.453 -32.281 1 57.22 194 GLY A CA 1
ATOM 1492 C C . GLY A 1 194 ? 15.336 -9.953 -30.859 1 57.22 194 GLY A C 1
ATOM 1493 O O . GLY A 1 194 ? 15.516 -11.141 -30.578 1 57.22 194 GLY A O 1
ATOM 1494 N N . ASP A 1 195 ? 14.906 -9.039 -30.062 1 60.31 195 ASP A N 1
ATOM 1495 C CA . ASP A 1 195 ? 14.625 -9.461 -28.703 1 60.31 195 ASP A CA 1
ATOM 1496 C C . ASP A 1 195 ? 13.383 -10.344 -28.641 1 60.31 195 ASP A C 1
ATOM 1498 O O . ASP A 1 195 ? 12.531 -10.281 -29.531 1 60.31 195 ASP A O 1
ATOM 1502 N N . VAL A 1 196 ? 13.383 -11.266 -27.641 1 61.25 196 VAL A N 1
ATOM 1503 C CA . VAL A 1 196 ? 12.242 -12.164 -27.453 1 61.25 196 VAL A CA 1
ATOM 1504 C C . VAL A 1 196 ? 11.516 -11.828 -26.156 1 61.25 196 VAL A C 1
ATOM 1506 O O . VAL A 1 196 ? 12.148 -11.445 -25.172 1 61.25 196 VAL A O 1
ATOM 1509 N N . LEU A 1 197 ? 10.203 -11.883 -26.312 1 63.62 197 LEU A N 1
ATOM 1510 C CA . LEU A 1 197 ? 9.375 -11.766 -25.109 1 63.62 197 LEU A CA 1
ATOM 1511 C C . LEU A 1 197 ? 9.086 -13.133 -24.516 1 63.62 197 LEU A C 1
ATOM 1513 O O . LEU A 1 197 ? 8.711 -14.062 -25.234 1 63.62 197 LEU A O 1
ATOM 1517 N N . VAL A 1 198 ? 9.375 -13.266 -23.219 1 63.81 198 VAL A N 1
ATOM 1518 C CA . VAL A 1 198 ? 9.18 -14.539 -22.547 1 63.81 198 VAL A CA 1
ATOM 1519 C C . VAL A 1 198 ? 7.973 -14.453 -21.625 1 63.81 198 VAL A C 1
ATOM 1521 O O . VAL A 1 198 ? 7.891 -13.555 -20.781 1 63.81 198 VAL A O 1
ATOM 1524 N N . LEU A 1 199 ? 7.027 -15.336 -21.875 1 67 199 LEU A N 1
ATOM 1525 C CA . LEU A 1 199 ? 5.902 -15.5 -20.953 1 67 199 LEU A CA 1
ATOM 1526 C C . LEU A 1 199 ? 6.223 -16.516 -19.875 1 67 199 LEU A C 1
ATOM 1528 O O . LEU A 1 199 ? 6.523 -17.672 -20.172 1 67 199 LEU A O 1
ATOM 1532 N N . THR A 1 200 ? 6.145 -16.094 -18.672 1 66.25 200 THR A N 1
ATOM 1533 C CA . THR A 1 200 ? 6.609 -16.953 -17.578 1 66.25 200 THR A CA 1
ATOM 1534 C C . THR A 1 200 ? 5.469 -17.812 -17.047 1 66.25 200 THR A C 1
ATOM 1536 O O . THR A 1 200 ? 5.703 -18.828 -16.391 1 66.25 200 THR A O 1
ATOM 1539 N N . LYS A 1 201 ? 4.242 -17.375 -17.344 1 70.19 201 LYS A N 1
ATOM 1540 C CA . LYS A 1 201 ? 3.062 -18.125 -16.922 1 70.19 201 LYS A CA 1
ATOM 1541 C C . LYS A 1 201 ? 2.016 -18.172 -18.031 1 70.19 201 LYS A C 1
ATOM 1543 O O . LYS A 1 201 ? 2.004 -17.328 -18.922 1 70.19 201 LYS A O 1
ATOM 1548 N N . PRO A 1 202 ? 1.231 -19.234 -17.938 1 67.75 202 PRO A N 1
ATOM 1549 C CA . PRO A 1 202 ? 0.225 -19.359 -19 1 67.75 202 PRO A CA 1
ATOM 1550 C C . PRO A 1 202 ? -0.795 -18.219 -18.969 1 67.75 202 PRO A C 1
ATOM 1552 O O . PRO A 1 202 ? -0.995 -17.578 -17.922 1 67.75 202 PRO A O 1
ATOM 1555 N N . LEU A 1 203 ? -1.377 -18 -20.109 1 68.06 203 LEU A N 1
ATOM 1556 C CA . LEU A 1 203 ? -2.482 -17.062 -20.219 1 68.06 203 LEU A CA 1
ATOM 1557 C C . LEU A 1 203 ? -3.789 -17.703 -19.75 1 68.06 203 LEU A C 1
ATOM 1559 O O . LEU A 1 203 ? -3.912 -18.922 -19.719 1 68.06 203 LEU A O 1
ATOM 1563 N N . GLY A 1 204 ? -4.711 -16.859 -19.281 1 70.38 204 GLY A N 1
ATOM 1564 C CA . GLY A 1 204 ? -6.047 -17.359 -19 1 70.38 204 GLY A CA 1
ATOM 1565 C C . GLY A 1 204 ? -6.297 -17.594 -17.516 1 70.38 204 GLY A C 1
ATOM 1566 O O . GLY A 1 204 ? -7.371 -18.062 -17.141 1 70.38 204 GLY A O 1
ATOM 1567 N N . THR A 1 205 ? -5.344 -17.281 -16.703 1 77.56 205 THR A N 1
ATOM 1568 C CA . THR A 1 205 ? -5.484 -17.547 -15.273 1 77.56 205 THR A CA 1
ATOM 1569 C C . THR A 1 205 ? -6.66 -16.766 -14.695 1 77.56 205 THR A C 1
ATOM 1571 O O . THR A 1 205 ? -7.41 -17.281 -13.859 1 77.56 205 THR A O 1
ATOM 1574 N N . GLN A 1 206 ? -6.844 -15.562 -15.141 1 78 206 GLN A N 1
ATOM 1575 C CA . GLN A 1 206 ? -7.949 -14.766 -14.617 1 78 206 GLN A CA 1
ATOM 1576 C C . GLN A 1 206 ? -9.297 -15.367 -15.016 1 78 206 GLN A C 1
ATOM 1578 O O . GLN A 1 206 ? -10.234 -15.367 -14.219 1 78 206 GLN A O 1
ATOM 1583 N N . VAL A 1 207 ? -9.32 -15.875 -16.219 1 77.06 207 VAL A N 1
ATOM 1584 C CA . VAL A 1 207 ? -10.547 -16.5 -16.703 1 77.06 207 VAL A CA 1
ATOM 1585 C C . VAL A 1 207 ? -10.852 -17.75 -15.875 1 77.06 207 VAL A C 1
ATOM 1587 O O . VAL A 1 207 ? -11.992 -17.953 -15.461 1 77.06 207 VAL A O 1
ATOM 1590 N N . ALA A 1 208 ? -9.828 -18.5 -15.648 1 83.75 208 ALA A N 1
ATOM 1591 C CA . ALA A 1 208 ? -10 -19.734 -14.883 1 83.75 208 ALA A CA 1
ATOM 1592 C C . ALA A 1 208 ? -10.555 -19.438 -13.492 1 83.75 208 ALA A C 1
ATOM 1594 O O . ALA A 1 208 ? -11.477 -20.125 -13.031 1 83.75 208 ALA A O 1
ATOM 1595 N N . VAL A 1 209 ? -10.07 -18.438 -12.828 1 85.19 209 VAL A N 1
ATOM 1596 C CA . VAL A 1 209 ? -10.5 -18.141 -11.469 1 85.19 209 VAL A CA 1
ATOM 1597 C C . VAL A 1 209 ? -11.898 -17.516 -11.492 1 85.19 209 VAL A C 1
ATOM 1599 O O . VAL A 1 209 ? -12.711 -17.766 -10.594 1 85.19 209 VAL A O 1
ATOM 1602 N N . ALA A 1 210 ? -12.148 -16.75 -12.531 1 81.44 210 ALA A N 1
ATOM 1603 C CA . ALA A 1 210 ? -13.477 -16.141 -12.656 1 81.44 210 ALA A CA 1
ATOM 1604 C C . ALA A 1 210 ? -14.547 -17.219 -12.875 1 81.44 210 ALA A C 1
ATOM 1606 O O . ALA A 1 210 ? -15.594 -17.188 -12.234 1 81.44 210 ALA A O 1
ATOM 1607 N N . VAL A 1 211 ? -14.258 -18.125 -13.742 1 85.88 211 VAL A N 1
ATOM 1608 C CA . VAL A 1 211 ? -15.219 -19.172 -14.062 1 85.88 211 VAL A CA 1
ATOM 1609 C C . VAL A 1 211 ? -15.445 -20.062 -12.844 1 85.88 211 VAL A C 1
ATOM 1611 O O . VAL A 1 211 ? -16.562 -20.547 -12.617 1 85.88 211 VAL A O 1
ATOM 1614 N N . HIS A 1 212 ? -14.445 -20.281 -12.102 1 90 212 HIS A N 1
ATOM 1615 C CA . HIS A 1 212 ? -14.594 -21.062 -10.883 1 90 212 HIS A CA 1
ATOM 1616 C C . HIS A 1 212 ? -15.617 -20.422 -9.945 1 90 212 HIS A C 1
ATOM 1618 O O . HIS A 1 212 ? -16.406 -21.125 -9.312 1 90 212 HIS A O 1
ATOM 1624 N N . GLN A 1 213 ? -15.617 -19.156 -9.852 1 86.69 213 GLN A N 1
ATOM 1625 C CA . GLN A 1 213 ? -16.578 -18.453 -9.008 1 86.69 213 GLN A CA 1
ATOM 1626 C C . GLN A 1 213 ? -18 -18.609 -9.555 1 86.69 213 GLN A C 1
ATOM 1628 O O . GLN A 1 213 ? -18.969 -18.594 -8.789 1 86.69 213 GLN A O 1
ATOM 1633 N N . TRP A 1 214 ? -18.094 -18.781 -10.852 1 86.88 214 TRP A N 1
ATOM 1634 C CA . TRP A 1 214 ? -19.406 -18.891 -11.484 1 86.88 214 TRP A CA 1
ATOM 1635 C C . TRP A 1 214 ? -20.094 -20.188 -11.07 1 86.88 214 TRP A C 1
ATOM 1637 O O . TRP A 1 214 ? -21.312 -20.328 -11.211 1 86.88 214 TRP A O 1
ATOM 1647 N N . LEU A 1 215 ? -19.328 -21.141 -10.586 1 89.06 215 LEU A N 1
ATOM 1648 C CA . LEU A 1 215 ? -19.906 -22.375 -10.102 1 89.06 215 LEU A CA 1
ATOM 1649 C C . LEU A 1 215 ? -20.938 -22.109 -9 1 89.06 215 LEU A C 1
ATOM 1651 O O . LEU A 1 215 ? -21.906 -22.844 -8.859 1 89.06 215 LEU A O 1
ATOM 1655 N N . ASP A 1 216 ? -20.766 -21.031 -8.273 1 87.06 216 ASP A N 1
ATOM 1656 C CA . ASP A 1 216 ? -21.625 -20.703 -7.141 1 87.06 216 ASP A CA 1
ATOM 1657 C C . ASP A 1 216 ? -22.688 -19.672 -7.531 1 87.06 216 ASP A C 1
ATOM 1659 O O . ASP A 1 216 ? -23.406 -19.156 -6.676 1 87.06 216 ASP A O 1
ATOM 1663 N N . ILE A 1 217 ? -22.734 -19.312 -8.781 1 87.56 217 ILE A N 1
ATOM 1664 C CA . ILE A 1 217 ? -23.703 -18.359 -9.305 1 87.56 217 ILE A CA 1
ATOM 1665 C C . ILE A 1 217 ? -24.516 -19.016 -10.414 1 87.56 217 ILE A C 1
ATOM 1667 O O . ILE A 1 217 ? -24.141 -18.953 -11.586 1 87.56 217 ILE A O 1
ATOM 1671 N N . PRO A 1 218 ? -25.594 -19.516 -10.078 1 91.88 218 PRO A N 1
ATOM 1672 C CA . PRO A 1 218 ? -26.359 -20.312 -11.023 1 91.88 218 PRO A CA 1
ATOM 1673 C C . PRO A 1 218 ? -26.625 -19.594 -12.344 1 91.88 218 PRO A C 1
ATOM 1675 O O . PRO A 1 218 ? -26.516 -20.188 -13.414 1 91.88 218 PRO A O 1
ATOM 1678 N N . GLU A 1 219 ? -26.922 -18.281 -12.258 1 91.88 219 GLU A N 1
ATOM 1679 C CA . GLU A 1 219 ? -27.219 -17.516 -13.453 1 91.88 219 GLU A CA 1
ATOM 1680 C C . GLU A 1 219 ? -26.031 -17.484 -14.406 1 91.88 219 GLU A C 1
ATOM 1682 O O . GLU A 1 219 ? -26.203 -17.547 -15.625 1 91.88 219 GLU A O 1
ATOM 1687 N N . LYS A 1 220 ? -24.891 -17.484 -13.93 1 88.88 220 LYS A N 1
ATOM 1688 C CA . LYS A 1 220 ? -23.688 -17.438 -14.742 1 88.88 220 LYS A CA 1
ATOM 1689 C C . LYS A 1 220 ? -23.266 -18.844 -15.188 1 88.88 220 LYS A C 1
ATOM 1691 O O . LYS A 1 220 ? -22.891 -19.047 -16.344 1 88.88 220 LYS A O 1
ATOM 1696 N N . TRP A 1 221 ? -23.391 -19.781 -14.305 1 91.69 221 TRP A N 1
ATOM 1697 C CA . TRP A 1 221 ? -23.016 -21.156 -14.602 1 91.69 221 TRP A CA 1
ATOM 1698 C C . TRP A 1 221 ? -23.844 -21.719 -15.742 1 91.69 221 TRP A C 1
ATOM 1700 O O . TRP A 1 221 ? -23.328 -22.406 -16.625 1 91.69 221 TRP A O 1
ATOM 1710 N N . ASN A 1 222 ? -25.062 -21.359 -15.75 1 92.88 222 ASN A N 1
ATOM 1711 C CA . ASN A 1 222 ? -25.984 -21.875 -16.75 1 92.88 222 ASN A CA 1
ATOM 1712 C C . ASN A 1 222 ? -25.609 -21.422 -18.156 1 92.88 222 ASN A C 1
ATOM 1714 O O . ASN A 1 222 ? -25.953 -22.078 -19.141 1 92.88 222 ASN A O 1
ATOM 1718 N N . LYS A 1 223 ? -24.922 -20.344 -18.203 1 90.12 223 LYS A N 1
ATOM 1719 C CA . LYS A 1 223 ? -24.516 -19.812 -19.516 1 90.12 223 LYS A CA 1
ATOM 1720 C C . LYS A 1 223 ? -23.375 -20.641 -20.109 1 90.12 223 LYS A C 1
ATOM 1722 O O . LYS A 1 223 ? -23.172 -20.625 -21.328 1 90.12 223 LYS A O 1
ATOM 1727 N N . ILE A 1 224 ? -22.641 -21.359 -19.234 1 90.44 224 ILE A N 1
ATOM 1728 C CA . ILE A 1 224 ? -21.438 -21.969 -19.766 1 90.44 224 ILE A CA 1
ATOM 1729 C C . ILE A 1 224 ? -21.438 -23.469 -19.469 1 90.44 224 ILE A C 1
ATOM 1731 O O . ILE A 1 224 ? -20.562 -24.203 -19.953 1 90.44 224 ILE A O 1
ATOM 1735 N N . LYS A 1 225 ? -22.406 -23.953 -18.797 1 89.75 225 LYS A N 1
ATOM 1736 C CA . LYS A 1 225 ? -22.422 -25.312 -18.297 1 89.75 225 LYS A CA 1
ATOM 1737 C C . LYS A 1 225 ? -22.484 -26.328 -19.438 1 89.75 225 LYS A C 1
ATOM 1739 O O . LYS A 1 225 ? -22.172 -27.5 -19.266 1 89.75 225 LYS A O 1
ATOM 1744 N N . LEU A 1 226 ? -22.859 -25.938 -20.594 1 90.94 226 LEU A N 1
ATOM 1745 C CA . LEU A 1 226 ? -22.969 -26.844 -21.734 1 90.94 226 LEU A CA 1
ATOM 1746 C C . LEU A 1 226 ? -21.625 -26.984 -22.438 1 90.94 226 LEU A C 1
ATOM 1748 O O . LEU A 1 226 ? -21.438 -27.922 -23.234 1 90.94 226 LEU A O 1
ATOM 1752 N N . VAL A 1 227 ? -20.672 -26.078 -22.156 1 87.75 227 VAL A N 1
ATOM 1753 C CA . VAL A 1 227 ? -19.422 -26.109 -22.906 1 87.75 227 VAL A CA 1
ATOM 1754 C C . VAL A 1 227 ? -18.266 -26.484 -21.984 1 87.75 227 VAL A C 1
ATOM 1756 O O . VAL A 1 227 ? -17.172 -26.828 -22.453 1 87.75 227 VAL A O 1
ATOM 1759 N N . VAL A 1 228 ? -18.422 -26.484 -20.719 1 89.12 228 VAL A N 1
ATOM 1760 C CA . VAL A 1 228 ? -17.359 -26.844 -19.781 1 89.12 228 VAL A CA 1
ATOM 1761 C C . VAL A 1 228 ? -17.953 -27.609 -18.594 1 89.12 228 VAL A C 1
ATOM 1763 O O . VAL A 1 228 ? -19.047 -27.297 -18.125 1 89.12 228 VAL A O 1
ATOM 1766 N N . THR A 1 229 ? -17.234 -28.641 -18.156 1 91.44 229 THR A N 1
ATOM 1767 C CA . THR A 1 229 ? -17.703 -29.406 -17 1 91.44 229 THR A CA 1
ATOM 1768 C C . THR A 1 229 ? -17.188 -28.781 -15.703 1 91.44 229 THR A C 1
ATOM 1770 O O . THR A 1 229 ? -16.219 -28.016 -15.711 1 91.44 229 THR A O 1
ATOM 1773 N N . GLN A 1 230 ? -17.828 -29.156 -14.633 1 92.75 230 GLN A N 1
ATOM 1774 C CA . GLN A 1 230 ? -17.375 -28.719 -13.328 1 92.75 230 GLN A CA 1
ATOM 1775 C C . GLN A 1 230 ? -15.961 -29.219 -13.039 1 92.75 230 GLN A C 1
ATOM 1777 O O . GLN A 1 230 ? -15.148 -28.5 -12.445 1 92.75 230 GLN A O 1
ATOM 1782 N N . GLU A 1 231 ? -15.727 -30.453 -13.43 1 90.88 231 GLU A N 1
ATOM 1783 C CA . GLU A 1 231 ? -14.406 -31.031 -13.242 1 90.88 231 GLU A CA 1
ATOM 1784 C C . GLU A 1 231 ? -13.336 -30.25 -14 1 90.88 231 GLU A C 1
ATOM 1786 O O . GLU A 1 231 ? -12.242 -30.016 -13.477 1 90.88 231 GLU A O 1
ATOM 1791 N N . ASP A 1 232 ? -13.688 -29.828 -15.18 1 89.25 232 ASP A N 1
ATOM 1792 C CA . ASP A 1 232 ? -12.781 -29.016 -15.977 1 89.25 232 ASP A CA 1
ATOM 1793 C C . ASP A 1 232 ? -12.492 -27.672 -15.297 1 89.25 232 ASP A C 1
ATOM 1795 O O . ASP A 1 232 ? -11.352 -27.203 -15.281 1 89.25 232 ASP A O 1
ATOM 1799 N N . VAL A 1 233 ? -13.508 -27.094 -14.805 1 90.12 233 VAL A N 1
ATOM 1800 C CA . VAL A 1 233 ? -13.398 -25.797 -14.148 1 90.12 233 VAL A CA 1
ATOM 1801 C C . VAL A 1 233 ? -12.508 -25.922 -12.906 1 90.12 233 VAL A C 1
ATOM 1803 O O . VAL A 1 233 ? -11.617 -25.109 -12.688 1 90.12 233 VAL A O 1
ATOM 1806 N N . GLU A 1 234 ? -12.703 -26.984 -12.188 1 90.44 234 GLU A N 1
ATOM 1807 C CA . GLU A 1 234 ? -11.922 -27.203 -10.977 1 90.44 234 GLU A CA 1
ATOM 1808 C C . GLU A 1 234 ? -10.453 -27.438 -11.305 1 90.44 234 GLU A C 1
ATOM 1810 O O . GLU A 1 234 ? -9.562 -26.906 -10.633 1 90.44 234 GLU A O 1
ATOM 1815 N N . LEU A 1 235 ? -10.234 -28.203 -12.281 1 87.44 235 LEU A N 1
ATOM 1816 C CA . LEU A 1 235 ? -8.867 -28.484 -12.703 1 87.44 235 LEU A CA 1
ATOM 1817 C C . LEU A 1 235 ? -8.172 -27.203 -13.172 1 87.44 235 LEU A C 1
ATOM 1819 O O . LEU A 1 235 ? -7.027 -26.938 -12.797 1 87.44 235 LEU A O 1
ATOM 1823 N N . ALA A 1 236 ? -8.891 -26.438 -14 1 86.88 236 ALA A N 1
ATOM 1824 C CA . ALA A 1 236 ? -8.344 -25.188 -14.492 1 86.88 236 ALA A CA 1
ATOM 1825 C C . ALA A 1 236 ? -8.055 -24.219 -13.336 1 86.88 236 ALA A C 1
ATOM 1827 O O . ALA A 1 236 ? -7.035 -23.531 -13.344 1 86.88 236 ALA A O 1
ATOM 1828 N N . TYR A 1 237 ? -8.922 -24.266 -12.398 1 89.5 237 TYR A N 1
ATOM 1829 C CA . TYR A 1 237 ? -8.781 -23.422 -11.211 1 89.5 237 TYR A CA 1
ATOM 1830 C C . TYR A 1 237 ? -7.535 -23.812 -10.414 1 89.5 237 TYR A C 1
ATOM 1832 O O . TYR A 1 237 ? -6.746 -22.938 -10.031 1 89.5 237 TYR A O 1
ATOM 1840 N N . GLN A 1 238 ? -7.352 -25.031 -10.211 1 89.81 238 GLN A N 1
ATOM 1841 C CA . GLN A 1 238 ? -6.203 -25.516 -9.461 1 89.81 238 GLN A CA 1
ATOM 1842 C C . GLN A 1 238 ? -4.898 -25.219 -10.188 1 89.81 238 GLN A C 1
ATOM 1844 O O . GLN A 1 238 ? -3.924 -24.766 -9.578 1 89.81 238 GLN A O 1
ATOM 1849 N N . GLU A 1 239 ? -4.934 -25.406 -11.438 1 84.75 239 GLU A N 1
ATOM 1850 C CA . GLU A 1 239 ? -3.746 -25.125 -12.242 1 84.75 239 GLU A CA 1
ATOM 1851 C C . GLU A 1 239 ? -3.414 -23.641 -12.227 1 84.75 239 GLU A C 1
ATOM 1853 O O . GLU A 1 239 ? -2.248 -23.25 -12.094 1 84.75 239 GLU A O 1
ATOM 1858 N N . ALA A 1 240 ? -4.441 -22.797 -12.383 1 85.62 240 ALA A N 1
ATOM 1859 C CA . ALA A 1 240 ? -4.246 -21.344 -12.336 1 85.62 240 ALA A CA 1
ATOM 1860 C C . ALA A 1 240 ? -3.66 -20.922 -10.992 1 85.62 240 ALA A C 1
ATOM 1862 O O . ALA A 1 240 ? -2.707 -20.141 -10.945 1 85.62 240 ALA A O 1
ATOM 1863 N N . MET A 1 241 ? -4.184 -21.469 -9.938 1 90.31 241 MET A N 1
ATOM 1864 C CA . MET A 1 241 ? -3.74 -21.125 -8.586 1 90.31 241 MET A CA 1
ATOM 1865 C C . MET A 1 241 ? -2.273 -21.5 -8.383 1 90.31 241 MET A C 1
ATOM 1867 O O . MET A 1 241 ? -1.486 -20.688 -7.895 1 90.31 241 MET A O 1
ATOM 1871 N N . MET A 1 242 ? -1.904 -22.656 -8.852 1 87.75 242 MET A N 1
ATOM 1872 C CA . MET A 1 242 ? -0.531 -23.109 -8.68 1 87.75 242 MET A CA 1
ATOM 1873 C C . MET A 1 242 ? 0.432 -22.281 -9.531 1 87.75 242 MET A C 1
ATOM 1875 O O . MET A 1 242 ? 1.529 -21.953 -9.078 1 87.75 242 MET A O 1
ATOM 1879 N N . ASN A 1 243 ? -0.019 -21.953 -10.695 1 83.56 243 ASN A N 1
ATOM 1880 C CA . ASN A 1 243 ? 0.824 -21.156 -11.578 1 83.56 243 ASN A CA 1
ATOM 1881 C C . ASN A 1 243 ? 1.036 -19.75 -11.023 1 83.56 243 ASN A C 1
ATOM 1883 O O . ASN A 1 243 ? 2.154 -19.234 -11.047 1 83.56 243 ASN A O 1
ATOM 1887 N N . MET A 1 244 ? -0.013 -19.156 -10.539 1 86.62 244 MET A N 1
ATOM 1888 C CA . MET A 1 244 ? 0.084 -17.797 -10.008 1 86.62 244 MET A CA 1
ATOM 1889 C C . MET A 1 244 ? 0.969 -17.766 -8.766 1 86.62 244 MET A C 1
ATOM 1891 O O . MET A 1 244 ? 1.634 -16.766 -8.5 1 86.62 244 MET A O 1
ATOM 1895 N N . ALA A 1 245 ? 1.042 -18.891 -8.062 1 91.19 245 ALA A N 1
ATOM 1896 C CA . ALA A 1 245 ? 1.806 -18.953 -6.82 1 91.19 245 ALA A CA 1
ATOM 1897 C C . ALA A 1 245 ? 3.285 -19.203 -7.098 1 91.19 245 ALA A C 1
ATOM 1899 O O . ALA A 1 245 ? 4.129 -19.016 -6.215 1 91.19 245 ALA A O 1
ATOM 1900 N N . ARG A 1 246 ? 3.596 -19.578 -8.234 1 86.81 246 ARG A N 1
ATOM 1901 C CA . ARG A 1 246 ? 4.98 -19.859 -8.586 1 86.81 246 ARG A CA 1
ATOM 1902 C C . ARG A 1 246 ? 5.754 -18.578 -8.852 1 86.81 246 ARG A C 1
ATOM 1904 O O . ARG A 1 246 ? 5.238 -17.656 -9.484 1 86.81 246 ARG A O 1
ATOM 1911 N N . LEU A 1 247 ? 6.996 -18.562 -8.406 1 87.56 247 LEU A N 1
ATOM 1912 C CA . LEU A 1 247 ? 7.855 -17.406 -8.664 1 87.56 247 LEU A CA 1
ATOM 1913 C C . LEU A 1 247 ? 8.336 -17.406 -10.109 1 87.56 247 LEU A C 1
ATOM 1915 O O . LEU A 1 247 ? 8.664 -18.453 -10.664 1 87.56 247 LEU A O 1
ATOM 1919 N N . ASN A 1 248 ? 8.391 -16.266 -10.719 1 79.75 248 ASN A N 1
ATOM 1920 C CA . ASN A 1 248 ? 8.867 -16.109 -12.094 1 79.75 248 ASN A CA 1
ATOM 1921 C C . ASN A 1 248 ? 10.383 -16.172 -12.172 1 79.75 248 ASN A C 1
ATOM 1923 O O . ASN A 1 248 ? 10.953 -16.141 -13.266 1 79.75 248 ASN A O 1
ATOM 1927 N N . ARG A 1 249 ? 11.086 -16.328 -11.172 1 70 249 ARG A N 1
ATOM 1928 C CA . ARG A 1 249 ? 12.547 -16.375 -11.148 1 70 249 ARG A CA 1
ATOM 1929 C C . ARG A 1 249 ? 13.07 -17.453 -12.078 1 70 249 ARG A C 1
ATOM 1931 O O . ARG A 1 249 ? 14.102 -17.281 -12.734 1 70 249 ARG A O 1
ATOM 1938 N N . THR A 1 250 ? 12.406 -18.609 -12.016 1 51.84 250 THR A N 1
ATOM 1939 C CA . THR A 1 250 ? 12.852 -19.781 -12.758 1 51.84 250 THR A CA 1
ATOM 1940 C C . THR A 1 250 ? 12.75 -19.547 -14.266 1 51.84 250 THR A C 1
ATOM 1942 O O . THR A 1 250 ? 13.531 -20.094 -15.039 1 51.84 250 THR A O 1
ATOM 1945 N N . GLY A 1 251 ? 11.672 -18.922 -14.672 1 47.47 251 GLY A N 1
ATOM 1946 C CA . GLY A 1 251 ? 11.617 -18.625 -16.094 1 47.47 251 GLY A CA 1
ATOM 1947 C C . GLY A 1 251 ? 12.859 -17.953 -16.625 1 47.47 251 GLY A C 1
ATOM 1948 O O . GLY A 1 251 ? 13.281 -18.188 -17.75 1 47.47 251 GLY A O 1
ATOM 1949 N N . LEU A 1 252 ? 13.367 -17.125 -15.734 1 47.25 252 LEU A N 1
ATOM 1950 C CA . LEU A 1 252 ? 14.617 -16.484 -16.125 1 47.25 252 LEU A CA 1
ATOM 1951 C C . LEU A 1 252 ? 15.766 -17.484 -16.141 1 47.25 252 LEU A C 1
ATOM 1953 O O . LEU A 1 252 ? 16.656 -17.391 -17 1 47.25 252 LEU A O 1
ATOM 1957 N N . GLN A 1 253 ? 15.57 -18.344 -15.07 1 44.59 253 GLN A N 1
ATOM 1958 C CA . GLN A 1 253 ? 16.703 -19.266 -14.977 1 44.59 253 GLN A CA 1
ATOM 1959 C C . GLN A 1 253 ? 16.547 -20.438 -15.945 1 44.59 253 GLN A C 1
ATOM 1961 O O . GLN A 1 253 ? 17.531 -20.922 -16.516 1 44.59 253 GLN A O 1
ATOM 1966 N N . ASP A 1 254 ? 15.242 -21.078 -15.75 1 37.72 254 ASP A N 1
ATOM 1967 C CA . ASP A 1 254 ? 15.117 -22.375 -16.406 1 37.72 254 ASP A CA 1
ATOM 1968 C C . ASP A 1 254 ? 14.711 -22.219 -17.859 1 37.72 254 ASP A C 1
ATOM 1970 O O . ASP A 1 254 ? 14.578 -23.203 -18.594 1 37.72 254 ASP A O 1
ATOM 1974 N N . GLN A 1 255 ? 15.07 -21.484 -18.562 1 35.28 255 GLN A N 1
ATOM 1975 C CA . GLN A 1 255 ? 14.766 -21.516 -20 1 35.28 255 GLN A CA 1
ATOM 1976 C C . GLN A 1 255 ? 13.375 -22.094 -20.25 1 35.28 255 GLN A C 1
ATOM 1978 O O . GLN A 1 255 ? 13.055 -22.453 -21.391 1 35.28 255 GLN A O 1
ATOM 1983 N N . GLN A 1 256 ? 12.711 -22.641 -19.422 1 32.84 256 GLN A N 1
ATOM 1984 C CA . GLN A 1 256 ? 11.438 -23.25 -19.766 1 32.84 256 GLN A CA 1
ATOM 1985 C C . GLN A 1 256 ? 10.367 -22.203 -20.031 1 32.84 256 GLN A C 1
ATOM 1987 O O . GLN A 1 256 ? 9.18 -22.453 -19.812 1 32.84 256 GLN A O 1
ATOM 1992 N N . CYS A 1 257 ? 10.734 -21.078 -20.047 1 36.88 257 CYS A N 1
ATOM 1993 C CA . CYS A 1 257 ? 9.797 -20 -20.375 1 36.88 257 CYS A CA 1
ATOM 1994 C C . CYS A 1 257 ? 9.195 -20.203 -21.75 1 36.88 257 CYS A C 1
ATOM 1996 O O . CYS A 1 257 ? 9.867 -20.688 -22.672 1 36.88 257 CYS A O 1
ATOM 1998 N N . SER A 1 258 ? 7.988 -20.484 -21.875 1 34.19 258 SER A N 1
ATOM 1999 C CA . SER A 1 258 ? 7.418 -20.438 -23.219 1 34.19 258 SER A CA 1
ATOM 2000 C C . SER A 1 258 ? 7.672 -19.094 -23.875 1 34.19 258 SER A C 1
ATOM 2002 O O . SER A 1 258 ? 7.41 -18.047 -23.297 1 34.19 258 SER A O 1
ATOM 2004 N N . THR A 1 259 ? 8.852 -19.047 -24.453 1 31.41 259 THR A N 1
ATOM 2005 C CA . THR A 1 259 ? 9.219 -17.906 -25.281 1 31.41 259 THR A CA 1
ATOM 2006 C C . THR A 1 259 ? 8.094 -17.562 -26.25 1 31.41 259 THR A C 1
ATOM 2008 O O . THR A 1 259 ? 7.621 -18.406 -27 1 31.41 259 THR A O 1
ATOM 2011 N N . ILE A 1 260 ? 7.203 -16.828 -25.938 1 32.78 260 ILE A N 1
ATOM 2012 C CA . ILE A 1 260 ? 6.363 -16.297 -27 1 32.78 260 ILE A CA 1
ATOM 2013 C C . ILE A 1 260 ? 7.129 -15.227 -27.766 1 32.78 260 ILE A C 1
ATOM 2015 O O . ILE A 1 260 ? 7.629 -14.266 -27.172 1 32.78 260 ILE A O 1
ATOM 2019 N N . TRP A 1 261 ? 7.785 -15.672 -28.875 1 27.86 261 TRP A N 1
ATOM 2020 C CA . TRP A 1 261 ? 8.438 -14.781 -29.828 1 27.86 261 TRP A CA 1
ATOM 2021 C C . TRP A 1 261 ? 7.457 -13.734 -30.344 1 27.86 261 TRP A C 1
ATOM 2023 O O . TRP A 1 261 ? 6.383 -14.07 -30.844 1 27.86 261 TRP A O 1
ATOM 2033 N N . TYR A 1 262 ? 7.422 -12.602 -29.672 1 30.58 262 TYR A N 1
ATOM 2034 C CA . TYR A 1 262 ? 6.73 -11.492 -30.312 1 30.58 262 TYR A CA 1
ATOM 2035 C C . TYR A 1 262 ? 7.457 -11.047 -31.578 1 30.58 262 TYR A C 1
ATOM 2037 O O . TYR A 1 262 ? 8.555 -10.484 -31.516 1 30.58 262 TYR A O 1
ATOM 2045 N N . GLU A 1 263 ? 7.551 -11.781 -32.656 1 25.94 263 GLU A N 1
ATOM 2046 C CA . GLU A 1 263 ? 7.973 -11.203 -33.906 1 25.94 263 GLU A CA 1
ATOM 2047 C C . GLU A 1 263 ? 7.207 -9.914 -34.219 1 25.94 263 GLU A C 1
ATOM 2049 O O . GLU A 1 263 ? 6.051 -9.766 -33.812 1 25.94 263 GLU A O 1
ATOM 2054 N N . LYS A 1 264 ? 7.809 -8.742 -34.594 1 28.25 264 LYS A N 1
ATOM 2055 C CA . LYS A 1 264 ? 7.219 -7.527 -35.156 1 28.25 264 LYS A CA 1
ATOM 2056 C C . LYS A 1 264 ? 5.902 -7.836 -35.875 1 28.25 264 LYS A C 1
ATOM 2058 O O . LYS A 1 264 ? 4.992 -7.004 -35.906 1 28.25 264 LYS A O 1
ATOM 2063 N N . GLN A 1 265 ? 5.816 -8.719 -36.844 1 25.11 265 GLN A N 1
ATOM 2064 C CA . GLN A 1 265 ? 4.652 -8.781 -37.719 1 25.11 265 GLN A CA 1
ATOM 2065 C C . GLN A 1 265 ? 3.381 -9.07 -36.938 1 25.11 265 GLN A C 1
ATOM 2067 O O . GLN A 1 265 ? 2.373 -8.375 -37.094 1 25.11 265 GLN A O 1
ATOM 2072 N N . SER A 1 266 ? 3.203 -10.453 -36.594 1 23.2 266 SER A N 1
ATOM 2073 C CA . SER A 1 266 ? 1.911 -11.102 -36.406 1 23.2 266 SER A CA 1
ATOM 2074 C C . SER A 1 266 ? 1.449 -10.961 -34.938 1 23.2 266 SER A C 1
ATOM 2076 O O . SER A 1 266 ? 1.491 -11.922 -34.188 1 23.2 266 SER A O 1
ATOM 2078 N N . LEU A 1 267 ? 1.999 -10.25 -34.125 1 28.8 267 LEU A N 1
ATOM 2079 C CA . LEU A 1 267 ? 1.103 -10.148 -32.969 1 28.8 267 LEU A CA 1
ATOM 2080 C C . LEU A 1 267 ? -0.336 -9.922 -33.438 1 28.8 267 LEU A C 1
ATOM 2082 O O . LEU A 1 267 ? -1.235 -9.766 -32.594 1 28.8 267 LEU A O 1
ATOM 2086 N N . ALA A 1 268 ? -0.438 -9.57 -34.656 1 25.77 268 ALA A N 1
ATOM 2087 C CA . ALA A 1 268 ? -1.712 -9.594 -35.375 1 25.77 268 ALA A CA 1
ATOM 2088 C C . ALA A 1 268 ? -2.279 -11.008 -35.438 1 25.77 268 ALA A C 1
ATOM 2090 O O . ALA A 1 268 ? -3.41 -11.211 -35.875 1 25.77 268 ALA A O 1
ATOM 2091 N N . LEU A 1 269 ? -1.517 -11.984 -35.594 1 24.98 269 LEU A N 1
ATOM 2092 C CA . LEU A 1 269 ? -2.021 -13.273 -36.062 1 24.98 269 LEU A CA 1
ATOM 2093 C C . LEU A 1 269 ? -2.957 -13.898 -35.031 1 24.98 269 LEU A C 1
ATOM 2095 O O . LEU A 1 269 ? -4.062 -14.328 -35.375 1 24.98 269 LEU A O 1
ATOM 2099 N N . GLU A 1 270 ? -2.348 -14.641 -33.938 1 25.58 270 GLU A N 1
ATOM 2100 C CA . GLU A 1 270 ? -3.32 -15.609 -33.438 1 25.58 270 GLU A CA 1
ATOM 2101 C C . GLU A 1 270 ? -4.477 -14.914 -32.719 1 25.58 270 GLU A C 1
ATOM 2103 O O . GLU A 1 270 ? -5.359 -15.57 -32.188 1 25.58 270 GLU A O 1
ATOM 2108 N N . ALA A 1 271 ? -4.543 -13.672 -32.469 1 27.23 271 ALA A N 1
ATOM 2109 C CA . ALA A 1 271 ? -5.906 -13.164 -32.344 1 27.23 271 ALA A CA 1
ATOM 2110 C C . ALA A 1 271 ? -6.781 -13.672 -33.5 1 27.23 271 ALA A C 1
ATOM 2112 O O . ALA A 1 271 ? -8.016 -13.641 -33.406 1 27.23 271 ALA A O 1
ATOM 2113 N N . GLN A 1 272 ? -6.27 -13.977 -34.625 1 25.2 272 GLN A N 1
ATOM 2114 C CA . GLN A 1 272 ? -7.027 -14.484 -35.781 1 25.2 272 GLN A CA 1
ATOM 2115 C C . GLN A 1 272 ? -7.355 -15.969 -35.594 1 25.2 272 GLN A C 1
ATOM 2117 O O . GLN A 1 272 ? -8.266 -16.484 -36.25 1 25.2 272 GLN A O 1
ATOM 2122 N N . ARG A 1 273 ? -6.43 -16.859 -35.281 1 27.83 273 ARG A N 1
ATOM 2123 C CA . ARG A 1 273 ? -6.914 -18.234 -35.25 1 27.83 273 ARG A CA 1
ATOM 2124 C C . ARG A 1 273 ? -7.996 -18.438 -34.188 1 27.83 273 ARG A C 1
ATOM 2126 O O . ARG A 1 273 ? -8.656 -19.469 -34.156 1 27.83 273 ARG A O 1
ATOM 2133 N N . TYR A 1 274 ? -7.832 -18 -32.906 1 24.72 274 TYR A N 1
ATOM 2134 C CA . TYR A 1 274 ? -9.094 -18.141 -32.188 1 24.72 274 TYR A CA 1
ATOM 2135 C C . TYR A 1 274 ? -10.102 -17.094 -32.656 1 24.72 274 TYR A C 1
ATOM 2137 O O . TYR A 1 274 ? -9.891 -15.898 -32.5 1 24.72 274 TYR A O 1
ATOM 2145 N N . PRO A 1 275 ? -10.758 -17.297 -33.812 1 24.69 275 PRO A N 1
ATOM 2146 C CA . PRO A 1 275 ? -11.836 -16.469 -34.375 1 24.69 275 PRO A CA 1
ATOM 2147 C C . PRO A 1 275 ? -12.57 -15.664 -33.281 1 24.69 275 PRO A C 1
ATOM 2149 O O . PRO A 1 275 ? -12.398 -15.906 -32.094 1 24.69 275 PRO A O 1
ATOM 2152 N N . SER A 1 276 ? -13.828 -15.156 -33.688 1 25 276 SER A N 1
ATOM 2153 C CA . SER A 1 276 ? -14.945 -14.352 -33.219 1 25 276 SER A CA 1
ATOM 2154 C C . SER A 1 276 ? -15.375 -14.789 -31.812 1 25 276 SER A C 1
ATOM 2156 O O . SER A 1 276 ? -16.469 -14.469 -31.375 1 25 276 SER A O 1
ATOM 2158 N N . HIS A 1 277 ? -14.914 -15.906 -31.25 1 23.55 277 HIS A N 1
ATOM 2159 C CA . HIS A 1 277 ? -15.828 -16.016 -30.125 1 23.55 277 HIS A CA 1
ATOM 2160 C C . HIS A 1 277 ? -15.805 -14.75 -29.266 1 23.55 277 HIS A C 1
ATOM 2162 O O . HIS A 1 277 ? -14.875 -13.945 -29.359 1 23.55 277 HIS A O 1
ATOM 2168 N N . THR A 1 278 ? -16.812 -14.68 -28.188 1 24.08 278 THR A N 1
ATOM 2169 C CA . THR A 1 278 ? -17.203 -13.523 -27.391 1 24.08 278 THR A CA 1
ATOM 2170 C C . THR A 1 278 ? -15.984 -12.852 -26.781 1 24.08 278 THR A C 1
ATOM 2172 O O . THR A 1 278 ? -15.141 -13.516 -26.172 1 24.08 278 THR A O 1
ATOM 2175 N N . PRO A 1 279 ? -15.555 -11.82 -27.359 1 25.2 279 PRO A N 1
ATOM 2176 C CA . PRO A 1 279 ? -14.492 -10.945 -26.844 1 25.2 279 PRO A CA 1
ATOM 2177 C C . PRO A 1 279 ? -14.383 -10.969 -25.328 1 25.2 279 PRO A C 1
ATOM 2179 O O . PRO A 1 279 ? -15.391 -10.875 -24.625 1 25.2 279 PRO A O 1
ATOM 2182 N N . LEU A 1 280 ? -13.539 -11.859 -24.859 1 23.56 280 LEU A N 1
ATOM 2183 C CA . LEU A 1 280 ? -13.289 -11.758 -23.438 1 23.56 280 LEU A CA 1
ATOM 2184 C C . LEU A 1 280 ? -13.273 -10.305 -22.984 1 23.56 280 LEU A C 1
ATOM 2186 O O . LEU A 1 280 ? -12.773 -9.984 -21.906 1 23.56 280 LEU A O 1
ATOM 2190 N N . ARG A 1 281 ? -13.344 -9.359 -23.922 1 27.75 281 ARG A N 1
ATOM 2191 C CA . ARG A 1 281 ? -13.539 -7.98 -23.5 1 27.75 281 ARG A CA 1
ATOM 2192 C C . ARG A 1 281 ? -14.641 -7.875 -22.438 1 27.75 281 ARG A C 1
ATOM 2194 O O . ARG A 1 281 ? -14.672 -6.926 -21.656 1 27.75 281 ARG A O 1
ATOM 2201 N N . ASP A 1 282 ? -15.758 -8.609 -22.672 1 26.06 282 ASP A N 1
ATOM 2202 C CA . ASP A 1 282 ? -16.953 -8.578 -21.828 1 26.06 282 ASP A CA 1
ATOM 2203 C C . ASP A 1 282 ? -16.656 -9.125 -20.438 1 26.06 282 ASP A C 1
ATOM 2205 O O . ASP A 1 282 ? -17.531 -9.125 -19.562 1 26.06 282 ASP A O 1
ATOM 2209 N N . CYS A 1 283 ? -15.711 -10.078 -20.344 1 24.72 283 CYS A N 1
ATOM 2210 C CA . CYS A 1 283 ? -15.656 -10.508 -18.953 1 24.72 283 CYS A CA 1
ATOM 2211 C C . CYS A 1 283 ? -15.234 -9.359 -18.047 1 24.72 283 CYS A C 1
ATOM 2213 O O . CYS A 1 283 ? -15.484 -9.391 -16.844 1 24.72 283 CYS A O 1
ATOM 2215 N N . CYS A 1 284 ? -14.188 -8.523 -18.406 1 26.23 284 CYS A N 1
ATOM 2216 C CA . CYS A 1 284 ? -14.07 -7.316 -17.594 1 26.23 284 CYS A CA 1
ATOM 2217 C C . CYS A 1 284 ? -15.062 -6.254 -18.062 1 26.23 284 CYS A C 1
ATOM 2219 O O . CYS A 1 284 ? -15.039 -5.125 -17.562 1 26.23 284 CYS A O 1
ATOM 2221 N N . GLN A 1 285 ? -15.641 -6.352 -19.328 1 25.27 285 GLN A N 1
ATOM 2222 C CA . GLN A 1 285 ? -16.438 -5.289 -19.938 1 25.27 285 GLN A CA 1
ATOM 2223 C C . GLN A 1 285 ? -17.75 -5.086 -19.172 1 25.27 285 GLN A C 1
ATOM 2225 O O . GLN A 1 285 ? -18.75 -5.754 -19.469 1 25.27 285 GLN A O 1
ATOM 2230 N N . GLY A 1 286 ? -18.172 -4.977 -18.047 1 25.72 286 GLY A N 1
ATOM 2231 C CA . GLY A 1 286 ? -19.531 -4.453 -18.172 1 25.72 286 GLY A CA 1
ATOM 2232 C C . GLY A 1 286 ? -19.641 -3.35 -19.219 1 25.72 286 GLY A C 1
ATOM 2233 O O . GLY A 1 286 ? -20.562 -3.359 -20.031 1 25.72 286 GLY A O 1
ATOM 2234 N N . GLY A 1 287 ? -19.391 -1.964 -18.938 1 23.19 287 GLY A N 1
ATOM 2235 C CA . GLY A 1 287 ? -19.953 -0.958 -19.828 1 23.19 287 GLY A CA 1
ATOM 2236 C C . GLY A 1 287 ? -19.297 -0.951 -21.188 1 23.19 287 GLY A C 1
ATOM 2237 O O . GLY A 1 287 ? -18.234 -1.559 -21.391 1 23.19 287 GLY A O 1
ATOM 2238 N N . GLY A 1 288 ? -19.969 -0.39 -22.406 1 23.89 288 GLY A N 1
ATOM 2239 C CA . GLY A 1 288 ? -19.938 -0.229 -23.844 1 23.89 288 GLY A CA 1
ATOM 2240 C C . GLY A 1 288 ? -18.609 0.268 -24.375 1 23.89 288 GLY A C 1
ATOM 2241 O O . GLY A 1 288 ? -18.453 0.536 -25.562 1 23.89 288 GLY A O 1
ATOM 2242 N N . GLY A 1 289 ? -17.734 1.02 -23.688 1 23.41 289 GLY A N 1
ATOM 2243 C CA . GLY A 1 289 ? -16.953 1.903 -24.547 1 23.41 289 GLY A CA 1
ATOM 2244 C C . GLY A 1 289 ? -15.938 1.168 -25.391 1 23.41 289 GLY A C 1
ATOM 2245 O O . GLY A 1 289 ? -15.703 -0.026 -25.203 1 23.41 289 GLY A O 1
ATOM 2246 N N . GLY A 1 290 ? -15.289 1.784 -26.5 1 24.38 290 GLY A N 1
ATOM 2247 C CA . GLY A 1 290 ? -14.438 1.526 -27.656 1 24.38 290 GLY A CA 1
ATOM 2248 C C . GLY A 1 290 ? -13.195 0.729 -27.297 1 24.38 290 GLY A C 1
ATOM 2249 O O . GLY A 1 290 ? -12.867 0.563 -26.125 1 24.38 290 GLY A O 1
ATOM 2250 N N . PRO A 1 291 ? -12.531 0.134 -28.328 1 23.94 291 PRO A N 1
ATOM 2251 C CA . PRO A 1 291 ? -11.383 -0.774 -28.359 1 23.94 291 PRO A CA 1
ATOM 2252 C C . PRO A 1 291 ? -10.188 -0.242 -27.578 1 23.94 291 PRO A C 1
ATOM 2254 O O . PRO A 1 291 ? -9.703 0.858 -27.844 1 23.94 291 PRO A O 1
ATOM 2257 N N . SER A 1 292 ? -10.188 -0.142 -26.328 1 23.36 292 SER A N 1
ATOM 2258 C CA . SER A 1 292 ? -9.031 0.39 -25.625 1 23.36 292 SER A CA 1
ATOM 2259 C C . SER A 1 292 ? -7.781 -0.432 -25.906 1 23.36 292 SER A C 1
ATOM 2261 O O . SER A 1 292 ? -7.816 -1.664 -25.859 1 23.36 292 SER A O 1
ATOM 2263 N N . TYR A 1 293 ? -6.953 0.001 -26.922 1 22.72 293 TYR A N 1
ATOM 2264 C CA . TYR A 1 293 ? -5.617 -0.457 -27.281 1 22.72 293 TYR A CA 1
ATOM 2265 C C . TYR A 1 293 ? -4.805 -0.832 -26.062 1 22.72 293 TYR A C 1
ATOM 2267 O O . TYR A 1 293 ? -4.773 -0.084 -25.078 1 22.72 293 TYR A O 1
ATOM 2275 N N . CYS A 1 294 ? -4.797 -2.104 -25.719 1 25.53 294 CYS A N 1
ATOM 2276 C CA . CYS A 1 294 ? -3.877 -2.633 -24.719 1 25.53 294 CYS A CA 1
ATOM 2277 C C . CYS A 1 294 ? -2.438 -2.258 -25.047 1 25.53 294 CYS A C 1
ATOM 2279 O O . CYS A 1 294 ? -1.903 -2.668 -26.078 1 25.53 294 CYS A O 1
ATOM 2281 N N . SER A 1 295 ? -2.113 -1.038 -24.969 1 24.86 295 SER A N 1
ATOM 2282 C CA . SER A 1 295 ? -0.709 -0.7 -25.172 1 24.86 295 SER A CA 1
ATOM 2283 C C . SER A 1 295 ? 0.207 -1.754 -24.562 1 24.86 295 SER A C 1
ATOM 2285 O O . SER A 1 295 ? -0.185 -2.459 -23.625 1 24.86 295 SER A O 1
ATOM 2287 N N . GLU A 1 296 ? 1.271 -2.166 -25.328 1 27.56 296 GLU A N 1
ATOM 2288 C CA . GLU A 1 296 ? 2.389 -3.064 -25.047 1 27.56 296 GLU A CA 1
ATOM 2289 C C . GLU A 1 296 ? 2.736 -3.064 -23.562 1 27.56 296 GLU A C 1
ATOM 2291 O O . GLU A 1 296 ? 3.129 -4.094 -23 1 27.56 296 GLU A O 1
ATOM 2296 N N . SER A 1 297 ? 2.824 -1.966 -23.031 1 27.34 297 SER A N 1
ATOM 2297 C CA . SER A 1 297 ? 3.416 -1.966 -21.703 1 27.34 297 SER A CA 1
ATOM 2298 C C . SER A 1 297 ? 2.521 -2.688 -20.703 1 27.34 297 SER A C 1
ATOM 2300 O O . SER A 1 297 ? 2.986 -3.121 -19.641 1 27.34 297 SER A O 1
ATOM 2302 N N . HIS A 1 298 ? 1.215 -2.553 -20.906 1 28.41 298 HIS A N 1
ATOM 2303 C CA . HIS A 1 298 ? 0.378 -2.896 -19.766 1 28.41 298 HIS A CA 1
ATOM 2304 C C . HIS A 1 298 ? -0.191 -4.305 -19.906 1 28.41 298 HIS A C 1
ATOM 2306 O O . HIS A 1 298 ? -1.41 -4.488 -19.906 1 28.41 298 HIS A O 1
ATOM 2312 N N . VAL A 1 299 ? 0.273 -5.059 -20.828 1 29.58 299 VAL A N 1
ATOM 2313 C CA . VAL A 1 299 ? -0.264 -6.398 -20.641 1 29.58 299 VAL A CA 1
ATOM 2314 C C . VAL A 1 299 ? -0.106 -6.812 -19.172 1 29.58 299 VAL A C 1
ATOM 2316 O O . VAL A 1 299 ? 0.908 -7.402 -18.797 1 29.58 299 VAL A O 1
ATOM 2319 N N . HIS A 1 300 ? -0.355 -5.875 -18.297 1 32 300 HIS A N 1
ATOM 2320 C CA . HIS A 1 300 ? -0.2 -6.145 -16.875 1 32 300 HIS A CA 1
ATOM 2321 C C . HIS A 1 300 ? -1.224 -7.168 -16.391 1 32 300 HIS A C 1
ATOM 2323 O O . HIS A 1 300 ? -2.318 -6.801 -15.953 1 32 300 HIS A O 1
ATOM 2329 N N . SER A 1 301 ? -1.427 -8.109 -17.297 1 30.2 301 SER A N 1
ATOM 2330 C CA . SER A 1 301 ? -2.18 -9.117 -16.562 1 30.2 301 SER A CA 1
ATOM 2331 C C . SER A 1 301 ? -1.503 -9.461 -15.242 1 30.2 301 SER A C 1
ATOM 2333 O O . SER A 1 301 ? -0.28 -9.367 -15.125 1 30.2 301 SER A O 1
ATOM 2335 N N . LEU A 1 302 ? -2.227 -9.484 -14.219 1 36.91 302 LEU A N 1
ATOM 2336 C CA . LEU A 1 302 ? -1.842 -9.688 -12.828 1 36.91 302 LEU A CA 1
ATOM 2337 C C . LEU A 1 302 ? -0.609 -10.578 -12.727 1 36.91 302 LEU A C 1
ATOM 2339 O O . LEU A 1 302 ? 0.251 -10.359 -11.867 1 36.91 302 LEU A O 1
ATOM 2343 N N . HIS A 1 303 ? -0.648 -11.648 -13.586 1 37.22 303 HIS A N 1
ATOM 2344 C CA . HIS A 1 303 ? 0.334 -12.648 -13.18 1 37.22 303 HIS A CA 1
ATOM 2345 C C . HIS A 1 303 ? 1.328 -12.93 -14.305 1 37.22 303 HIS A C 1
ATOM 2347 O O . HIS A 1 303 ? 2.26 -13.719 -14.133 1 37.22 303 HIS A O 1
ATOM 2353 N N . CYS A 1 304 ? 0.919 -12.406 -15.5 1 34.25 304 CYS A N 1
ATOM 2354 C CA . CYS A 1 304 ? 1.861 -12.719 -16.562 1 34.25 304 CYS A CA 1
ATOM 2355 C C . CYS A 1 304 ? 2.742 -11.523 -16.891 1 34.25 304 CYS A C 1
ATOM 2357 O O . CYS A 1 304 ? 2.236 -10.438 -17.172 1 34.25 304 CYS A O 1
ATOM 2359 N N . LYS A 1 305 ? 3.764 -11.477 -16.312 1 40.09 305 LYS A N 1
ATOM 2360 C CA . LYS A 1 305 ? 4.656 -10.391 -16.703 1 40.09 305 LYS A CA 1
ATOM 2361 C C . LYS A 1 305 ? 5.633 -10.836 -17.781 1 40.09 305 LYS A C 1
ATOM 2363 O O . LYS A 1 305 ? 6.043 -12 -17.812 1 40.09 305 LYS A O 1
ATOM 2368 N N . VAL A 1 306 ? 5.602 -10.117 -18.984 1 34.62 306 VAL A N 1
ATOM 2369 C CA . VAL A 1 306 ? 6.465 -10.32 -20.141 1 34.62 306 VAL A CA 1
ATOM 2370 C C . VAL A 1 306 ? 7.867 -9.789 -19.844 1 34.62 306 VAL A C 1
ATOM 2372 O O . VAL A 1 306 ? 8.023 -8.727 -19.25 1 34.62 306 VAL A O 1
ATOM 2375 N N . PHE A 1 307 ? 8.766 -10.805 -19.781 1 35.19 307 PHE A N 1
ATOM 2376 C CA . PHE A 1 307 ? 10.172 -10.484 -19.594 1 35.19 307 PHE A CA 1
ATOM 2377 C C . PHE A 1 307 ? 10.859 -10.25 -20.938 1 35.19 307 PHE A C 1
ATOM 2379 O O . PHE A 1 307 ? 10.547 -10.914 -21.922 1 35.19 307 PHE A O 1
ATOM 2386 N N . LEU A 1 308 ? 11.461 -9.023 -21.109 1 29.11 308 LEU A N 1
ATOM 2387 C CA . LEU A 1 308 ? 12.398 -8.852 -22.219 1 29.11 308 LEU A CA 1
ATOM 2388 C C . LEU A 1 308 ? 13.719 -9.547 -21.922 1 29.11 308 LEU A C 1
ATOM 2390 O O . LEU A 1 308 ? 14.32 -9.336 -20.859 1 29.11 308 LEU A O 1
ATOM 2394 N N . SER A 1 309 ? 13.797 -10.766 -22.203 1 27.05 309 SER A N 1
ATOM 2395 C CA . SER A 1 309 ? 15.117 -11.383 -22.125 1 27.05 309 SER A CA 1
ATOM 2396 C C . SER A 1 309 ? 16.016 -10.898 -23.266 1 27.05 309 SER A C 1
ATOM 2398 O O . SER A 1 309 ? 15.594 -10.867 -24.422 1 27.05 309 SER A O 1
ATOM 2400 N N . GLN A 1 310 ? 16.984 -10.07 -23.062 1 25.75 310 GLN A N 1
ATOM 2401 C CA . GLN A 1 310 ? 18.109 -10.117 -23.984 1 25.75 310 GLN A CA 1
ATOM 2402 C C . GLN A 1 310 ? 18.641 -11.539 -24.125 1 25.75 310 GLN A C 1
ATOM 2404 O O . GLN A 1 310 ? 18.656 -12.305 -23.156 1 25.75 310 GLN A O 1
ATOM 2409 N N . ARG A 1 311 ? 18.781 -12.055 -25.328 1 26.45 311 ARG A N 1
ATOM 2410 C CA . ARG A 1 311 ? 19.406 -13.281 -25.828 1 26.45 311 ARG A CA 1
ATOM 2411 C C . ARG A 1 311 ? 20.766 -13.508 -25.203 1 26.45 311 ARG A C 1
ATOM 2413 O O . ARG A 1 311 ? 21.719 -12.766 -25.484 1 26.45 311 ARG A O 1
ATOM 2420 N N . LEU A 1 312 ? 21.062 -13.914 -24.047 1 26.14 312 LEU A N 1
ATOM 2421 C CA . LEU A 1 312 ? 22.266 -14.75 -24.109 1 26.14 312 LEU A CA 1
ATOM 2422 C C . LEU A 1 312 ? 22.047 -15.938 -25.047 1 26.14 312 LEU A C 1
ATOM 2424 O O . LEU A 1 312 ? 22.859 -16.859 -25.094 1 26.14 312 LEU A O 1
ATOM 2428 N N . VAL A 1 313 ? 20.922 -16.266 -25.578 1 23.41 313 VAL A N 1
ATOM 2429 C CA . VAL A 1 313 ? 21.031 -17.516 -26.312 1 23.41 313 VAL A CA 1
ATOM 2430 C C . VAL A 1 313 ? 21.922 -17.312 -27.547 1 23.41 313 VAL A C 1
ATOM 2432 O O . VAL A 1 313 ? 21.594 -16.531 -28.438 1 23.41 313 VAL A O 1
ATOM 2435 N N . SER A 1 314 ? 23.281 -17.531 -27.453 1 21.77 314 SER A N 1
ATOM 2436 C CA . SER A 1 314 ? 23.891 -18.266 -28.562 1 21.77 314 SER A CA 1
ATOM 2437 C C . SER A 1 314 ? 23.125 -19.547 -28.875 1 21.77 314 SER A C 1
ATOM 2439 O O . SER A 1 314 ? 23.078 -20.453 -28.031 1 21.77 314 SER A O 1
ATOM 2441 N N . LEU A 1 315 ? 22.047 -19.641 -29.453 1 20.8 315 LEU A N 1
ATOM 2442 C CA . LEU A 1 315 ? 21.609 -20.828 -30.188 1 20.8 315 LEU A CA 1
ATOM 2443 C C . LEU A 1 315 ? 22.781 -21.484 -30.906 1 20.8 315 LEU A C 1
ATOM 2445 O O . LEU A 1 315 ? 22.719 -22.672 -31.234 1 20.8 315 LEU A O 1
ATOM 2449 N N . ASN A 1 316 ? 23.703 -20.859 -31.688 1 18.25 316 ASN A N 1
ATOM 2450 C CA . ASN A 1 316 ? 24.391 -21.562 -32.75 1 18.25 316 ASN A CA 1
ATOM 2451 C C . ASN A 1 316 ? 25.453 -22.516 -32.188 1 18.25 316 ASN A C 1
ATOM 2453 O O . ASN A 1 316 ? 26.328 -22.984 -32.906 1 18.25 316 ASN A O 1
ATOM 2457 N N . SER A 1 317 ? 25.562 -23.297 -31.125 1 18.25 317 SER A N 1
ATOM 2458 C CA . SER A 1 317 ? 26.219 -24.5 -31.656 1 18.25 317 SER A CA 1
ATOM 2459 C C . SER A 1 317 ? 25.203 -25.438 -32.312 1 18.25 317 SER A C 1
ATOM 2461 O O . SER A 1 317 ? 24.094 -25.594 -31.812 1 18.25 317 SER A O 1
ATOM 2463 N N . MET B 1 1 ? 0.528 33.625 8.5 1 34.59 1 MET B N 1
ATOM 2464 C CA . MET B 1 1 ? 0.437 32.281 7.922 1 34.59 1 MET B CA 1
ATOM 2465 C C . MET B 1 1 ? -0.47 32.281 6.695 1 34.59 1 MET B C 1
ATOM 2467 O O . MET B 1 1 ? -1.592 32.781 6.75 1 34.59 1 MET B O 1
ATOM 2471 N N . SER B 1 2 ? -0.031 32.406 5.555 1 40.41 2 SER B N 1
ATOM 2472 C CA . SER B 1 2 ? -0.869 32.562 4.371 1 40.41 2 SER B CA 1
ATOM 2473 C C . SER B 1 2 ? -2.1 31.672 4.43 1 40.41 2 SER B C 1
ATOM 2475 O O . SER B 1 2 ? -1.986 30.469 4.676 1 40.41 2 SER B O 1
ATOM 2477 N N . THR B 1 3 ? -3.189 32.188 4.895 1 55.56 3 THR B N 1
ATOM 2478 C CA . THR B 1 3 ? -4.508 31.625 5.129 1 55.56 3 THR B CA 1
ATOM 2479 C C . THR B 1 3 ? -5.008 30.906 3.881 1 55.56 3 THR B C 1
ATOM 2481 O O . THR B 1 3 ? -5.188 31.516 2.83 1 55.56 3 THR B O 1
ATOM 2484 N N . ARG B 1 4 ? -4.57 29.703 3.639 1 67 4 ARG B N 1
ATOM 2485 C CA . ARG B 1 4 ? -5.16 28.969 2.527 1 67 4 ARG B CA 1
ATOM 2486 C C . ARG B 1 4 ? -6.684 28.984 2.604 1 67 4 ARG B C 1
ATOM 2488 O O . ARG B 1 4 ? -7.258 28.844 3.684 1 67 4 ARG B O 1
ATOM 2495 N N . GLU B 1 5 ? -7.176 29.531 1.532 1 79 5 GLU B N 1
ATOM 2496 C CA . GLU B 1 5 ? -8.633 29.516 1.442 1 79 5 GLU B CA 1
ATOM 2497 C C . GLU B 1 5 ? -9.188 28.109 1.647 1 79 5 GLU B C 1
ATOM 2499 O O . GLU B 1 5 ? -8.594 27.141 1.197 1 79 5 GLU B O 1
ATOM 2504 N N . SER B 1 6 ? -10.242 27.984 2.441 1 82.75 6 SER B N 1
ATOM 2505 C CA . SER B 1 6 ? -10.898 26.719 2.717 1 82.75 6 SER B CA 1
ATOM 2506 C C . SER B 1 6 ? -11.422 26.078 1.435 1 82.75 6 SER B C 1
ATOM 2508 O O . SER B 1 6 ? -11.789 26.781 0.49 1 82.75 6 SER B O 1
ATOM 2510 N N . PHE B 1 7 ? -11.43 24.922 1.289 1 91.12 7 PHE B N 1
ATOM 2511 C CA . PHE B 1 7 ? -11.93 24.172 0.145 1 91.12 7 PHE B CA 1
ATOM 2512 C C . PHE B 1 7 ? -13.422 24.391 -0.035 1 91.12 7 PHE B C 1
ATOM 2514 O O . PHE B 1 7 ? -14.203 24.172 0.893 1 91.12 7 PHE B O 1
ATOM 2521 N N . ASN B 1 8 ? -13.727 24.859 -1.144 1 93.25 8 ASN B N 1
ATOM 2522 C CA . ASN B 1 8 ? -15.125 25.016 -1.546 1 93.25 8 ASN B CA 1
ATOM 2523 C C . ASN B 1 8 ? -15.484 24.062 -2.682 1 93.25 8 ASN B C 1
ATOM 2525 O O . ASN B 1 8 ? -15.086 24.266 -3.828 1 93.25 8 ASN B O 1
ATOM 2529 N N . PRO B 1 9 ? -16.312 23.047 -2.4 1 94.19 9 PRO B N 1
ATOM 2530 C CA . PRO B 1 9 ? -16.625 22.062 -3.43 1 94.19 9 PRO B CA 1
ATOM 2531 C C . PRO B 1 9 ? -17.281 22.672 -4.668 1 94.19 9 PRO B C 1
ATOM 2533 O O . PRO B 1 9 ? -17.031 22.234 -5.789 1 94.19 9 PRO B O 1
ATOM 2536 N N . GLU B 1 10 ? -17.953 23.719 -4.508 1 95 10 GLU B N 1
ATOM 2537 C CA . GLU B 1 10 ? -18.688 24.312 -5.621 1 95 10 GLU B CA 1
ATOM 2538 C C . GLU B 1 10 ? -17.719 24.953 -6.617 1 95 10 GLU B C 1
ATOM 2540 O O . GLU B 1 10 ? -18.016 25.047 -7.809 1 95 10 GLU B O 1
ATOM 2545 N N . SER B 1 11 ? -16.703 25.406 -6.121 1 94.69 11 SER B N 1
ATOM 2546 C CA . SER B 1 11 ? -15.688 25.984 -6.996 1 94.69 11 SER B CA 1
ATOM 2547 C C . SER B 1 11 ? -15.117 24.922 -7.938 1 94.69 11 SER B C 1
ATOM 2549 O O . SER B 1 11 ? -14.484 25.266 -8.945 1 94.69 11 SER B O 1
ATOM 2551 N N . TYR B 1 12 ? -15.352 23.641 -7.656 1 93.94 12 TYR B N 1
ATOM 2552 C CA . TYR B 1 12 ? -14.875 22.531 -8.469 1 93.94 12 TYR B CA 1
ATOM 2553 C C . TYR B 1 12 ? -16.031 21.781 -9.117 1 93.94 12 TYR B C 1
ATOM 2555 O O . TYR B 1 12 ? -15.898 20.625 -9.492 1 93.94 12 TYR B O 1
ATOM 2563 N N . GLU B 1 13 ? -17.172 22.438 -9.047 1 94.12 13 GLU B N 1
ATOM 2564 C CA . GLU B 1 13 ? -18.375 21.922 -9.688 1 94.12 13 GLU B CA 1
ATOM 2565 C C . GLU B 1 13 ? -18.859 20.641 -8.984 1 94.12 13 GLU B C 1
ATOM 2567 O O . GLU B 1 13 ? -19.312 19.719 -9.641 1 94.12 13 GLU B O 1
ATOM 2572 N N . LEU B 1 14 ? -18.594 20.609 -7.738 1 95.56 14 LEU B N 1
ATOM 2573 C CA . LEU B 1 14 ? -19.125 19.531 -6.918 1 95.56 14 LEU B CA 1
ATOM 2574 C C . LEU B 1 14 ? -20.328 19.984 -6.102 1 95.56 14 LEU B C 1
ATOM 2576 O O . LEU B 1 14 ? -20.594 21.188 -6.012 1 95.56 14 LEU B O 1
ATOM 2580 N N . ASP B 1 15 ? -21.062 19.047 -5.605 1 94.06 15 ASP B N 1
ATOM 2581 C CA . ASP B 1 15 ? -22.172 19.359 -4.727 1 94.06 15 ASP B CA 1
ATOM 2582 C C . ASP B 1 15 ? -21.703 20.078 -3.467 1 94.06 15 ASP B C 1
ATOM 2584 O O . ASP B 1 15 ? -20.672 19.734 -2.9 1 94.06 15 ASP B O 1
ATOM 2588 N N . LYS B 1 16 ? -22.438 21.031 -3.012 1 92.19 16 LYS B N 1
ATOM 2589 C CA . LYS B 1 16 ? -22.125 21.812 -1.818 1 92.19 16 LYS B CA 1
ATOM 2590 C C . LYS B 1 16 ? -21.938 20.891 -0.606 1 92.19 16 LYS B C 1
ATOM 2592 O O . LYS B 1 16 ? -21.125 21.188 0.273 1 92.19 16 LYS B O 1
ATOM 2597 N N . SER B 1 17 ? -22.594 19.797 -0.662 1 90.75 17 SER B N 1
ATOM 2598 C CA . SER B 1 17 ? -22.578 18.891 0.48 1 90.75 17 SER B CA 1
ATOM 2599 C C . SER B 1 17 ? -21.438 17.875 0.36 1 90.75 17 SER B C 1
ATOM 2601 O O . SER B 1 17 ? -21.297 16.984 1.205 1 90.75 17 SER B O 1
ATOM 2603 N N . PHE B 1 18 ? -20.625 18.062 -0.688 1 94.31 18 PHE B N 1
ATOM 2604 C CA . PHE B 1 18 ? -19.547 17.109 -0.871 1 94.31 18 PHE B CA 1
ATOM 2605 C C . PHE B 1 18 ? -18.578 17.156 0.304 1 94.31 18 PHE B C 1
ATOM 2607 O O . PHE B 1 18 ? -18.141 18.25 0.713 1 94.31 18 PHE B O 1
ATOM 2614 N N . ARG B 1 19 ? -18.266 15.969 0.898 1 92.88 19 ARG B N 1
ATOM 2615 C CA . ARG B 1 19 ? -17.219 15.781 1.903 1 92.88 19 ARG B CA 1
ATOM 2616 C C . ARG B 1 19 ? -16.328 14.602 1.546 1 92.88 19 ARG B C 1
ATOM 2618 O O . ARG B 1 19 ? -16.812 13.492 1.307 1 92.88 19 ARG B O 1
ATOM 2625 N N . LEU B 1 20 ? -15.039 14.883 1.497 1 94.94 20 LEU B N 1
ATOM 2626 C CA . LEU B 1 20 ? -14.086 13.812 1.199 1 94.94 20 LEU B CA 1
ATOM 2627 C C . LEU B 1 20 ? -14.172 12.703 2.244 1 94.94 20 LEU B C 1
ATOM 2629 O O . LEU B 1 20 ? -14.047 11.523 1.916 1 94.94 20 LEU B O 1
ATOM 2633 N N . THR B 1 21 ? -14.445 13.023 3.461 1 91.56 21 THR B N 1
ATOM 2634 C CA . THR B 1 21 ? -14.445 12.102 4.594 1 91.56 21 THR B CA 1
ATOM 2635 C C . THR B 1 21 ? -15.648 11.172 4.531 1 91.56 21 THR B C 1
ATOM 2637 O O . THR B 1 21 ? -15.742 10.219 5.316 1 91.56 21 THR B O 1
ATOM 2640 N N . ARG B 1 22 ? -16.531 11.375 3.623 1 90.31 22 ARG B N 1
ATOM 2641 C CA . ARG B 1 22 ? -17.672 10.484 3.455 1 90.31 22 ARG B CA 1
ATOM 2642 C C . ARG B 1 22 ? -17.25 9.195 2.74 1 90.31 22 ARG B C 1
ATOM 2644 O O . ARG B 1 22 ? -18 8.219 2.73 1 90.31 22 ARG B O 1
ATOM 2651 N N . PHE B 1 23 ? -16.156 9.273 2.121 1 91.56 23 PHE B N 1
ATOM 2652 C CA . PHE B 1 23 ? -15.719 8.109 1.365 1 91.56 23 PHE B CA 1
ATOM 2653 C C . PHE B 1 23 ? -14.883 7.184 2.242 1 91.56 23 PHE B C 1
ATOM 2655 O O . PHE B 1 23 ? -13.953 6.535 1.759 1 91.56 23 PHE B O 1
ATOM 2662 N N . THR B 1 24 ? -15.094 7.172 3.5 1 88.56 24 THR B N 1
ATOM 2663 C CA . THR B 1 24 ? -14.555 6.23 4.473 1 88.56 24 THR B CA 1
ATOM 2664 C C . THR B 1 24 ? -15.484 6.105 5.68 1 88.56 24 THR B C 1
ATOM 2666 O O . THR B 1 24 ? -16.297 6.988 5.93 1 88.56 24 THR B O 1
ATOM 2669 N N . GLU B 1 25 ? -15.375 4.953 6.332 1 78.06 25 GLU B N 1
ATOM 2670 C CA . GLU B 1 25 ? -16.109 4.797 7.586 1 78.06 25 GLU B CA 1
ATOM 2671 C C . GLU B 1 25 ? -15.164 4.848 8.781 1 78.06 25 GLU B C 1
ATOM 2673 O O . GLU B 1 25 ? -15.586 5.188 9.898 1 78.06 25 GLU B O 1
ATOM 2678 N N . LEU B 1 26 ? -13.938 4.438 8.547 1 70.12 26 LEU B N 1
ATOM 2679 C CA . LEU B 1 26 ? -12.945 4.512 9.609 1 70.12 26 LEU B CA 1
ATOM 2680 C C . LEU B 1 26 ? -12.047 5.734 9.438 1 70.12 26 LEU B C 1
ATOM 2682 O O . LEU B 1 26 ? -11.781 6.156 8.305 1 70.12 26 LEU B O 1
ATOM 2686 N N . LYS B 1 27 ? -11.797 6.379 10.469 1 58.78 27 LYS B N 1
ATOM 2687 C CA . LYS B 1 27 ? -11.016 7.605 10.352 1 58.78 27 LYS B CA 1
ATOM 2688 C C . LYS B 1 27 ? -9.75 7.539 11.195 1 58.78 27 LYS B C 1
ATOM 2690 O O . LYS B 1 27 ? -9.75 6.93 12.266 1 58.78 27 LYS B O 1
ATOM 2695 N N . GLY B 1 28 ? -8.648 8.125 10.656 1 49.16 28 GLY B N 1
ATOM 2696 C CA . GLY B 1 28 ? -7.398 8.32 11.383 1 49.16 28 GLY B CA 1
ATOM 2697 C C . GLY B 1 28 ? -6.723 7.023 11.766 1 49.16 28 GLY B C 1
ATOM 2698 O O . GLY B 1 28 ? -6.547 6.133 10.938 1 49.16 28 GLY B O 1
ATOM 2699 N N . THR B 1 29 ? -6.188 6.969 13.062 1 48.81 29 THR B N 1
ATOM 2700 C CA . THR B 1 29 ? -5.48 5.828 13.633 1 48.81 29 THR B CA 1
ATOM 2701 C C . THR B 1 29 ? -6.418 4.637 13.805 1 48.81 29 THR B C 1
ATOM 2703 O O . THR B 1 29 ? -5.969 3.518 14.055 1 48.81 29 THR B O 1
ATOM 2706 N N . GLY B 1 30 ? -7.672 4.941 13.531 1 53.75 30 GLY B N 1
ATOM 2707 C CA . GLY B 1 30 ? -8.664 3.887 13.703 1 53.75 30 GLY B CA 1
ATOM 2708 C C . GLY B 1 30 ? -8.664 2.885 12.562 1 53.75 30 GLY B C 1
ATOM 2709 O O . GLY B 1 30 ? -9.32 1.846 12.641 1 53.75 30 GLY B O 1
ATOM 2710 N N . CYS B 1 31 ? -7.75 3.26 11.664 1 65.69 31 CYS B N 1
ATOM 2711 C CA . CYS B 1 31 ? -7.816 2.355 10.523 1 65.69 31 CYS B CA 1
ATOM 2712 C C . CYS B 1 31 ? -6.906 1.149 10.727 1 65.69 31 CYS B C 1
ATOM 2714 O O . CYS B 1 31 ? -7.051 0.135 10.039 1 65.69 31 CYS B O 1
ATOM 2716 N N . LYS B 1 32 ? -6.02 1.27 11.766 1 71.12 32 LYS B N 1
ATOM 2717 C CA . LYS B 1 32 ? -5.102 0.155 11.977 1 71.12 32 LYS B CA 1
ATOM 2718 C C . LYS B 1 32 ? -5.746 -0.937 12.828 1 71.12 32 LYS B C 1
ATOM 2720 O O . LYS B 1 32 ? -6.598 -0.651 13.672 1 71.12 32 LYS B O 1
ATOM 2725 N N . VAL B 1 33 ? -5.352 -2.154 12.547 1 75.44 33 VAL B N 1
ATOM 2726 C CA . VAL B 1 33 ? -5.738 -3.285 13.383 1 75.44 33 VAL B CA 1
ATOM 2727 C C . VAL B 1 33 ? -5.18 -3.098 14.797 1 75.44 33 VAL B C 1
ATOM 2729 O O . VAL B 1 33 ? -4.043 -2.652 14.969 1 75.44 33 VAL B O 1
ATOM 2732 N N . PRO B 1 34 ? -6.039 -3.342 15.805 1 75.5 34 PRO B N 1
ATOM 2733 C CA . PRO B 1 34 ? -5.523 -3.236 17.172 1 75.5 34 PRO B CA 1
ATOM 2734 C C . PRO B 1 34 ? -4.188 -3.953 17.359 1 75.5 34 PRO B C 1
ATOM 2736 O O . PRO B 1 34 ? -3.969 -5.02 16.781 1 75.5 34 PRO B O 1
ATOM 2739 N N . GLN B 1 35 ? -3.408 -3.449 18.172 1 76.06 35 GLN B N 1
ATOM 2740 C CA . GLN B 1 35 ? -2.02 -3.881 18.297 1 76.06 35 GLN B CA 1
ATOM 2741 C C . GLN B 1 35 ? -1.937 -5.332 18.766 1 76.06 35 GLN B C 1
ATOM 2743 O O . GLN B 1 35 ? -1.093 -6.094 18.281 1 76.06 35 GLN B O 1
ATOM 2748 N N . ASP B 1 36 ? -2.715 -5.637 19.75 1 78.38 36 ASP B N 1
ATOM 2749 C CA . ASP B 1 36 ? -2.686 -7 20.266 1 78.38 36 ASP B CA 1
ATOM 2750 C C . ASP B 1 36 ? -3.057 -8.008 19.188 1 78.38 36 ASP B C 1
ATOM 2752 O O . ASP B 1 36 ? -2.445 -9.078 19.094 1 78.38 36 ASP B O 1
ATOM 2756 N N . VAL B 1 37 ? -3.98 -7.664 18.422 1 83.56 37 VAL B N 1
ATOM 2757 C CA . VAL B 1 37 ? -4.391 -8.516 17.312 1 83.56 37 VAL B CA 1
ATOM 2758 C C . VAL B 1 37 ? -3.277 -8.578 16.281 1 83.56 37 VAL B C 1
ATOM 2760 O O . VAL B 1 37 ? -2.93 -9.656 15.789 1 83.56 37 VAL B O 1
ATOM 2763 N N . LEU B 1 38 ? -2.756 -7.426 16.047 1 82.69 38 LEU B N 1
ATOM 2764 C CA . LEU B 1 38 ? -1.689 -7.344 15.062 1 82.69 38 LEU B CA 1
ATOM 2765 C C . LEU B 1 38 ? -0.5 -8.203 15.469 1 82.69 38 LEU B C 1
ATOM 2767 O O . LEU B 1 38 ? 0.054 -8.938 14.648 1 82.69 38 LEU B O 1
ATOM 2771 N N . GLN B 1 39 ? -0.081 -8.125 16.656 1 80.94 39 GLN B N 1
ATOM 2772 C CA . GLN B 1 39 ? 1.056 -8.891 17.156 1 80.94 39 GLN B CA 1
ATOM 2773 C C . GLN B 1 39 ? 0.813 -10.391 17 1 80.94 39 GLN B C 1
ATOM 2775 O O . GLN B 1 39 ? 1.72 -11.133 16.625 1 80.94 39 GLN B O 1
ATOM 2780 N N . LYS B 1 40 ? -0.34 -10.766 17.281 1 85 40 LYS B N 1
ATOM 2781 C CA . LYS B 1 40 ? -0.688 -12.18 17.141 1 85 40 LYS B CA 1
ATOM 2782 C C . LYS B 1 40 ? -0.636 -12.617 15.672 1 85 40 LYS B C 1
ATOM 2784 O O . LYS B 1 40 ? -0.094 -13.672 15.352 1 85 40 LYS B O 1
ATOM 2789 N N . LEU B 1 41 ? -1.128 -11.812 14.898 1 84.81 41 LEU B N 1
ATOM 2790 C CA . LEU B 1 41 ? -1.197 -12.133 13.477 1 84.81 41 LEU B CA 1
ATOM 2791 C C . LEU B 1 41 ? 0.2 -12.227 12.875 1 84.81 41 LEU B C 1
ATOM 2793 O O . LEU B 1 41 ? 0.457 -13.07 12.016 1 84.81 41 LEU B O 1
ATOM 2797 N N . LEU B 1 42 ? 1.105 -11.398 13.359 1 82.75 42 LEU B N 1
ATOM 2798 C CA . LEU B 1 42 ? 2.42 -11.289 12.742 1 82.75 42 LEU B CA 1
ATOM 2799 C C . LEU B 1 42 ? 3.438 -12.172 13.453 1 82.75 42 LEU B C 1
ATOM 2801 O O . LEU B 1 42 ? 4.633 -12.109 13.164 1 82.75 42 LEU B O 1
ATOM 2805 N N . GLU B 1 43 ? 3.021 -12.922 14.312 1 81.62 43 GLU B N 1
ATOM 2806 C CA . GLU B 1 43 ? 3.906 -13.758 15.117 1 81.62 43 GLU B CA 1
ATOM 2807 C C . GLU B 1 43 ? 4.805 -14.617 14.227 1 81.62 43 GLU B C 1
ATOM 2809 O O . GLU B 1 43 ? 5.988 -14.789 14.516 1 81.62 43 GLU B O 1
ATOM 2814 N N . SER B 1 44 ? 4.246 -15.094 13.203 1 77.62 44 SER B N 1
ATOM 2815 C CA . SER B 1 44 ? 5 -15.984 12.328 1 77.62 44 SER B CA 1
ATOM 2816 C C . SER B 1 44 ? 6.109 -15.234 11.602 1 77.62 44 SER B C 1
ATOM 2818 O O . SER B 1 44 ? 7.102 -15.836 11.188 1 77.62 44 SER B O 1
ATOM 2820 N N . LEU B 1 45 ? 5.926 -14.023 11.352 1 81.12 45 LEU B N 1
ATOM 2821 C CA . LEU B 1 45 ? 6.926 -13.234 10.648 1 81.12 45 LEU B CA 1
ATOM 2822 C C . LEU B 1 45 ? 8.102 -12.906 11.562 1 81.12 45 LEU B C 1
ATOM 2824 O O . LEU B 1 45 ? 9.211 -12.641 11.086 1 81.12 45 LEU B O 1
ATOM 2828 N N . GLN B 1 46 ? 7.883 -12.805 12.805 1 69.94 46 GLN B N 1
ATOM 2829 C CA . GLN B 1 46 ? 8.898 -12.43 13.781 1 69.94 46 GLN B CA 1
ATOM 2830 C C . GLN B 1 46 ? 9.867 -13.578 14.031 1 69.94 46 GLN B C 1
ATOM 2832 O O . GLN B 1 46 ? 11.023 -13.352 14.414 1 69.94 46 GLN B O 1
ATOM 2837 N N . GLU B 1 47 ? 9.461 -14.758 13.938 1 58.62 47 GLU B N 1
ATOM 2838 C CA . GLU B 1 47 ? 10.281 -15.914 14.281 1 58.62 47 GLU B CA 1
ATOM 2839 C C . GLU B 1 47 ? 11.562 -15.945 13.453 1 58.62 47 GLU B C 1
ATOM 2841 O O . GLU B 1 47 ? 12.609 -16.391 13.938 1 58.62 47 GLU B O 1
ATOM 2846 N N . ASN B 1 48 ? 11.539 -15.617 12.227 1 51.41 48 ASN B N 1
ATOM 2847 C CA . ASN B 1 48 ? 12.719 -15.898 11.414 1 51.41 48 ASN B CA 1
ATOM 2848 C C . ASN B 1 48 ? 13.672 -14.711 11.375 1 51.41 48 ASN B C 1
ATOM 2850 O O . ASN B 1 48 ? 14.766 -14.805 10.812 1 51.41 48 ASN B O 1
ATOM 2854 N N . HIS B 1 49 ? 13.281 -13.594 11.633 1 50 49 HIS B N 1
ATOM 2855 C CA . HIS B 1 49 ? 14.117 -12.469 11.227 1 50 49 HIS B CA 1
ATOM 2856 C C . HIS B 1 49 ? 15.281 -12.273 12.195 1 50 49 HIS B C 1
ATOM 2858 O O . HIS B 1 49 ? 16.109 -11.383 12 1 50 49 HIS B O 1
ATOM 2864 N N . PHE B 1 50 ? 15.141 -12.766 13.43 1 43.09 50 PHE B N 1
ATOM 2865 C CA . PHE B 1 50 ? 16.344 -12.484 14.195 1 43.09 50 PHE B CA 1
ATOM 2866 C C . PHE B 1 50 ? 17.531 -13.258 13.633 1 43.09 50 PHE B C 1
ATOM 2868 O O . PHE B 1 50 ? 17.922 -14.297 14.172 1 43.09 50 PHE B O 1
ATOM 2875 N N . GLN B 1 51 ? 17.5 -13.547 12.422 1 41.78 51 GLN B N 1
ATOM 2876 C CA . GLN B 1 51 ? 18.797 -14.133 12.117 1 41.78 51 GLN B CA 1
ATOM 2877 C C . GLN B 1 51 ? 19.922 -13.297 12.711 1 41.78 51 GLN B C 1
ATOM 2879 O O . GLN B 1 51 ? 19.75 -12.109 12.977 1 41.78 51 GLN B O 1
ATOM 2884 N N . GLU B 1 52 ? 21.047 -13.945 12.969 1 42.19 52 GLU B N 1
ATOM 2885 C CA . GLU B 1 52 ? 22.375 -13.57 13.453 1 42.19 52 GLU B CA 1
ATOM 2886 C C . GLU B 1 52 ? 22.844 -12.266 12.812 1 42.19 52 GLU B C 1
ATOM 2888 O O . GLU B 1 52 ? 22.5 -11.977 11.664 1 42.19 52 GLU B O 1
ATOM 2893 N N . ASP B 1 53 ? 23.094 -11.242 13.672 1 45.72 53 ASP B N 1
ATOM 2894 C CA . ASP B 1 53 ? 23.969 -10.141 13.289 1 45.72 53 ASP B CA 1
ATOM 2895 C C . ASP B 1 53 ? 24.859 -10.531 12.117 1 45.72 53 ASP B C 1
ATOM 2897 O O . ASP B 1 53 ? 25.672 -11.445 12.227 1 45.72 53 ASP B O 1
ATOM 2901 N N . GLU B 1 54 ? 24.281 -10.609 11.047 1 48.5 54 GLU B N 1
ATOM 2902 C CA . GLU B 1 54 ? 25.203 -10.922 9.961 1 48.5 54 GLU B CA 1
ATOM 2903 C C . GLU B 1 54 ? 26.391 -9.961 9.953 1 48.5 54 GLU B C 1
ATOM 2905 O O . GLU B 1 54 ? 26.203 -8.75 10.055 1 48.5 54 GLU B O 1
ATOM 2910 N N . GLN B 1 55 ? 27.438 -10.383 10.477 1 47.12 55 GLN B N 1
ATOM 2911 C CA . GLN B 1 55 ? 28.719 -9.688 10.398 1 47.12 55 GLN B CA 1
ATOM 2912 C C . GLN B 1 55 ? 29.078 -9.367 8.945 1 47.12 55 GLN B C 1
ATOM 2914 O O . GLN B 1 55 ? 29.078 -10.25 8.094 1 47.12 55 GLN B O 1
ATOM 2919 N N . PHE B 1 56 ? 28.531 -8.312 8.578 1 47.91 56 PHE B N 1
ATOM 2920 C CA . PHE B 1 56 ? 29.094 -7.91 7.293 1 47.91 56 PHE B CA 1
ATOM 2921 C C . PHE B 1 56 ? 30.469 -7.266 7.473 1 47.91 56 PHE B C 1
ATOM 2923 O O . PHE B 1 56 ? 30.578 -6.18 8.047 1 47.91 56 PHE B O 1
ATOM 2930 N N . LEU B 1 57 ? 31.406 -7.859 6.852 1 50.22 57 LEU B N 1
ATOM 2931 C CA . LEU B 1 57 ? 32.812 -7.453 6.891 1 50.22 57 LEU B CA 1
ATOM 2932 C C . LEU B 1 57 ? 33.25 -7.145 8.32 1 50.22 57 LEU B C 1
ATOM 2934 O O . LEU B 1 57 ? 33.969 -6.164 8.562 1 50.22 57 LEU B O 1
ATOM 2938 N N . GLY B 1 58 ? 32.656 -7.844 9.227 1 50.72 58 GLY B N 1
ATOM 2939 C CA . GLY B 1 58 ? 33.156 -7.715 10.586 1 50.72 58 GLY B CA 1
ATOM 2940 C C . GLY B 1 58 ? 32.344 -6.781 11.445 1 50.72 58 GLY B C 1
ATOM 2941 O O . GLY B 1 58 ? 32.562 -6.703 12.664 1 50.72 58 GLY B O 1
ATOM 2942 N N . ALA B 1 59 ? 31.625 -5.961 10.812 1 54.25 59 ALA B N 1
ATOM 2943 C CA . ALA B 1 59 ? 30.844 -5.031 11.633 1 54.25 59 ALA B CA 1
ATOM 2944 C C . ALA B 1 59 ? 29.391 -5.457 11.719 1 54.25 59 ALA B C 1
ATOM 2946 O O . ALA B 1 59 ? 28.828 -5.996 10.766 1 54.25 59 ALA B O 1
ATOM 2947 N N . VAL B 1 60 ? 28.844 -5.52 12.898 1 61.69 60 VAL B N 1
ATOM 2948 C CA . VAL B 1 60 ? 27.422 -5.812 13.148 1 61.69 60 VAL B CA 1
ATOM 2949 C C . VAL B 1 60 ? 26.562 -4.656 12.656 1 61.69 60 VAL B C 1
ATOM 2951 O O . VAL B 1 60 ? 26.688 -3.527 13.141 1 61.69 60 VAL B O 1
ATOM 2954 N N . MET B 1 61 ? 25.938 -4.836 11.5 1 73.88 61 MET B N 1
ATOM 2955 C CA . MET B 1 61 ? 25.047 -3.785 11.016 1 73.88 61 MET B CA 1
ATOM 2956 C C . MET B 1 61 ? 23.656 -3.906 11.648 1 73.88 61 MET B C 1
ATOM 2958 O O . MET B 1 61 ? 23.125 -5.008 11.758 1 73.88 61 MET B O 1
ATOM 2962 N N . PRO B 1 62 ? 23.125 -2.781 12.141 1 73.31 62 PRO B N 1
ATOM 2963 C CA . PRO B 1 62 ? 21.828 -2.789 12.82 1 73.31 62 PRO B CA 1
ATOM 2964 C C . PRO B 1 62 ? 20.688 -3.219 11.906 1 73.31 62 PRO B C 1
ATOM 2966 O O . PRO B 1 62 ? 20.734 -2.99 10.695 1 73.31 62 PRO B O 1
ATOM 2969 N N . ARG B 1 63 ? 19.812 -3.906 12.492 1 79 63 ARG B N 1
ATOM 2970 C CA . ARG B 1 63 ? 18.594 -4.312 11.812 1 79 63 ARG B CA 1
ATOM 2971 C C . ARG B 1 63 ? 17.344 -3.947 12.625 1 79 63 ARG B C 1
ATOM 2973 O O . ARG B 1 63 ? 17.391 -3.953 13.859 1 79 63 ARG B O 1
ATOM 2980 N N . LEU B 1 64 ? 16.391 -3.445 11.938 1 77.69 64 LEU B N 1
ATOM 2981 C CA . LEU B 1 64 ? 15.07 -3.139 12.492 1 77.69 64 LEU B CA 1
ATOM 2982 C C . LEU B 1 64 ? 13.961 -3.555 11.531 1 77.69 64 LEU B C 1
ATOM 2984 O O . LEU B 1 64 ? 14.086 -3.371 10.32 1 77.69 64 LEU B O 1
ATOM 2988 N N . GLY B 1 65 ? 12.922 -4.129 12.062 1 75.19 65 GLY B N 1
ATOM 2989 C CA . GLY B 1 65 ? 11.906 -4.582 11.125 1 75.19 65 GLY B CA 1
ATOM 2990 C C . GLY B 1 65 ? 10.523 -4.672 11.742 1 75.19 65 GLY B C 1
ATOM 2991 O O . GLY B 1 65 ? 10.039 -3.711 12.344 1 75.19 65 GLY B O 1
ATOM 2992 N N . ILE B 1 66 ? 10.016 -5.902 11.75 1 72.94 66 ILE B N 1
ATOM 2993 C CA . ILE B 1 66 ? 8.602 -6.168 12.016 1 72.94 66 ILE B CA 1
ATOM 2994 C C . ILE B 1 66 ? 8.203 -5.539 13.344 1 72.94 66 ILE B C 1
ATOM 2996 O O . ILE B 1 66 ? 8.93 -5.648 14.336 1 72.94 66 ILE B O 1
ATOM 3000 N N . GLY B 1 67 ? 7.105 -4.863 13.328 1 67.44 67 GLY B N 1
ATOM 3001 C CA . GLY B 1 67 ? 6.559 -4.25 14.531 1 67.44 67 GLY B CA 1
ATOM 3002 C C . GLY B 1 67 ? 6.93 -2.787 14.672 1 67.44 67 GLY B C 1
ATOM 3003 O O . GLY B 1 67 ? 6.395 -2.084 15.531 1 67.44 67 GLY B O 1
ATOM 3004 N N . MET B 1 68 ? 7.84 -2.393 13.805 1 71.69 68 MET B N 1
ATOM 3005 C CA . MET B 1 68 ? 8.242 -0.989 13.805 1 71.69 68 MET B CA 1
ATOM 3006 C C . MET B 1 68 ? 7.691 -0.273 12.57 1 71.69 68 MET B C 1
ATOM 3008 O O . MET B 1 68 ? 7.387 -0.91 11.562 1 71.69 68 MET B O 1
ATOM 3012 N N . ASP B 1 69 ? 7.664 1.061 12.688 1 78.5 69 ASP B N 1
ATOM 3013 C CA . ASP B 1 69 ? 7.109 1.866 11.602 1 78.5 69 ASP B CA 1
ATOM 3014 C C . ASP B 1 69 ? 8.094 1.968 10.438 1 78.5 69 ASP B C 1
ATOM 3016 O O . ASP B 1 69 ? 7.711 2.336 9.328 1 78.5 69 ASP B O 1
ATOM 3020 N N . THR B 1 70 ? 9.305 1.725 10.789 1 87.19 70 THR B N 1
ATOM 3021 C CA . THR B 1 70 ? 10.367 1.777 9.781 1 87.19 70 THR B CA 1
ATOM 3022 C C . THR B 1 70 ? 11.289 0.565 9.906 1 87.19 70 THR B C 1
ATOM 3024 O O . THR B 1 70 ? 11.602 0.127 11.016 1 87.19 70 THR B O 1
ATOM 3027 N N . CYS B 1 71 ? 11.703 0.039 8.797 1 89.69 71 CYS B N 1
ATOM 3028 C CA . CYS B 1 71 ? 12.688 -1.041 8.836 1 89.69 71 CYS B CA 1
ATOM 3029 C C . CYS B 1 71 ? 14.062 -0.542 8.422 1 89.69 71 CYS B C 1
ATOM 3031 O O . CYS B 1 71 ? 14.172 0.414 7.652 1 89.69 71 CYS B O 1
ATOM 3033 N N . VAL B 1 72 ? 15.086 -1.127 8.992 1 91.5 72 VAL B N 1
ATOM 3034 C CA . VAL B 1 72 ? 16.484 -0.906 8.641 1 91.5 72 VAL B CA 1
ATOM 3035 C C . VAL B 1 72 ? 17.141 -2.236 8.273 1 91.5 72 VAL B C 1
ATOM 3037 O O . VAL B 1 72 ? 17.172 -3.16 9.094 1 91.5 72 VAL B O 1
ATOM 3040 N N . ILE B 1 73 ? 17.609 -2.213 7.043 1 92 73 ILE B N 1
ATOM 3041 C CA . ILE B 1 73 ? 18.203 -3.443 6.539 1 92 73 ILE B CA 1
ATOM 3042 C C . ILE B 1 73 ? 19.609 -3.156 6.016 1 92 73 ILE B C 1
ATOM 3044 O O . ILE B 1 73 ? 19.797 -2.264 5.188 1 92 73 ILE B O 1
ATOM 3048 N N . PRO B 1 74 ? 20.594 -3.957 6.527 1 92 74 PRO B N 1
ATOM 3049 C CA . PRO B 1 74 ? 21.906 -3.824 5.902 1 92 74 PRO B CA 1
ATOM 3050 C C . PRO B 1 74 ? 21.922 -4.285 4.445 1 92 74 PRO B C 1
ATOM 3052 O O . PRO B 1 74 ? 21.266 -5.273 4.102 1 92 74 PRO B O 1
ATOM 3055 N N . LEU B 1 75 ? 22.594 -3.533 3.631 1 92.12 75 LEU B N 1
ATOM 3056 C CA . LEU B 1 75 ? 22.703 -3.885 2.219 1 92.12 75 LEU B CA 1
ATOM 3057 C C . LEU B 1 75 ? 24.016 -4.594 1.933 1 92.12 75 LEU B C 1
ATOM 3059 O O . LEU B 1 75 ? 24.969 -4.484 2.711 1 92.12 75 LEU B O 1
ATOM 3063 N N . ARG B 1 76 ? 24 -5.289 0.856 1 84.25 76 ARG B N 1
ATOM 3064 C CA . ARG B 1 76 ? 25.188 -6.043 0.455 1 84.25 76 ARG B CA 1
ATOM 3065 C C . ARG B 1 76 ? 26.266 -5.113 -0.087 1 84.25 76 ARG B C 1
ATOM 3067 O O . ARG B 1 76 ? 27.438 -5.504 -0.193 1 84.25 76 ARG B O 1
ATOM 3074 N N . HIS B 1 77 ? 25.984 -3.85 -0.354 1 81.81 77 HIS B N 1
ATOM 3075 C CA . HIS B 1 77 ? 26.906 -2.889 -0.939 1 81.81 77 HIS B CA 1
ATOM 3076 C C . HIS B 1 77 ? 27.469 -1.951 0.123 1 81.81 77 HIS B C 1
ATOM 3078 O O . HIS B 1 77 ? 26.766 -1.065 0.615 1 81.81 77 HIS B O 1
ATOM 3084 N N . GLY B 1 78 ? 28.766 -1.967 0.352 1 71.88 78 GLY B N 1
ATOM 3085 C CA . GLY B 1 78 ? 29.672 -0.956 0.896 1 71.88 78 GLY B CA 1
ATOM 3086 C C . GLY B 1 78 ? 29.188 -0.395 2.225 1 71.88 78 GLY B C 1
ATOM 3087 O O . GLY B 1 78 ? 29.375 0.793 2.5 1 71.88 78 GLY B O 1
ATOM 3088 N N . GLY B 1 79 ? 28.469 -1.132 3.055 1 85 79 GLY B N 1
ATOM 3089 C CA . GLY B 1 79 ? 28.156 -0.536 4.348 1 85 79 GLY B CA 1
ATOM 3090 C C . GLY B 1 79 ? 26.906 0.304 4.34 1 85 79 GLY B C 1
ATOM 3091 O O . GLY B 1 79 ? 26.688 1.129 5.23 1 85 79 GLY B O 1
ATOM 3092 N N . LEU B 1 80 ? 26.188 0.22 3.355 1 92.06 80 LEU B N 1
ATOM 3093 C CA . LEU B 1 80 ? 24.938 0.969 3.252 1 92.06 80 LEU B CA 1
ATOM 3094 C C . LEU B 1 80 ? 23.781 0.2 3.891 1 92.06 80 LEU B C 1
ATOM 3096 O O . LEU B 1 80 ? 23.844 -1.025 4.016 1 92.06 80 LEU B O 1
ATOM 3100 N N . SER B 1 81 ? 22.828 0.986 4.363 1 93.69 81 SER B N 1
ATOM 3101 C CA . SER B 1 81 ? 21.578 0.441 4.883 1 93.69 81 SER B CA 1
ATOM 3102 C C . SER B 1 81 ? 20.375 0.951 4.086 1 93.69 81 SER B C 1
ATOM 3104 O O . SER B 1 81 ? 20.406 2.062 3.551 1 93.69 81 SER B O 1
ATOM 3106 N N . LEU B 1 82 ? 19.422 0.104 3.982 1 95.31 82 LEU B N 1
ATOM 3107 C CA . LEU B 1 82 ? 18.109 0.481 3.463 1 95.31 82 LEU B CA 1
ATOM 3108 C C . LEU B 1 82 ? 17.156 0.837 4.598 1 95.31 82 LEU B C 1
ATOM 3110 O O . LEU B 1 82 ? 16.922 0.026 5.5 1 95.31 82 LEU B O 1
ATOM 3114 N N . VAL B 1 83 ? 16.703 2.029 4.641 1 95 83 VAL B N 1
ATOM 3115 C CA . VAL B 1 83 ? 15.68 2.484 5.574 1 95 83 VAL B CA 1
ATOM 3116 C C . VAL B 1 83 ? 14.367 2.727 4.824 1 95 83 VAL B C 1
ATOM 3118 O O . VAL B 1 83 ? 14.312 3.553 3.91 1 95 83 VAL B O 1
ATOM 3121 N N . GLN B 1 84 ? 13.32 2.016 5.27 1 96.88 84 GLN B N 1
ATOM 3122 C CA . GLN B 1 84 ? 12.094 2.029 4.477 1 96.88 84 GLN B CA 1
ATOM 3123 C C . GLN B 1 84 ? 10.859 1.988 5.371 1 96.88 84 GLN B C 1
ATOM 3125 O O . GLN B 1 84 ? 10.859 1.326 6.41 1 96.88 84 GLN B O 1
ATOM 3130 N N . THR B 1 85 ? 9.836 2.711 4.953 1 94.81 85 THR B N 1
ATOM 3131 C CA . THR B 1 85 ? 8.547 2.711 5.645 1 94.81 85 THR B CA 1
ATOM 3132 C C . THR B 1 85 ? 7.398 2.768 4.645 1 94.81 85 THR B C 1
ATOM 3134 O O . THR B 1 85 ? 7.57 3.225 3.514 1 94.81 85 THR B O 1
ATOM 3137 N N . THR B 1 86 ? 6.289 2.25 5.008 1 95.19 86 THR B N 1
ATOM 3138 C CA . THR B 1 86 ? 5.039 2.398 4.273 1 95.19 86 THR B CA 1
ATOM 3139 C C . THR B 1 86 ? 3.885 2.697 5.23 1 95.19 86 THR B C 1
ATOM 3141 O O . THR B 1 86 ? 3.873 2.217 6.367 1 95.19 86 THR B O 1
ATOM 3144 N N . ASP B 1 87 ? 3.061 3.561 4.723 1 91.06 87 ASP B N 1
ATOM 3145 C CA . ASP B 1 87 ? 1.863 3.93 5.473 1 91.06 87 ASP B CA 1
ATOM 3146 C C . ASP B 1 87 ? 0.784 4.484 4.543 1 91.06 87 ASP B C 1
ATOM 3148 O O . ASP B 1 87 ? 1.093 5.07 3.506 1 91.06 87 ASP B O 1
ATOM 3152 N N . TYR B 1 88 ? -0.376 4.168 4.863 1 91.25 88 TYR B N 1
ATOM 3153 C CA . TYR B 1 88 ? -1.497 4.812 4.188 1 91.25 88 TYR B CA 1
ATOM 3154 C C . TYR B 1 88 ? -2.668 5.008 5.145 1 91.25 88 TYR B C 1
ATOM 3156 O O . TYR B 1 88 ? -2.838 4.242 6.094 1 91.25 88 TYR B O 1
ATOM 3164 N N . ILE B 1 89 ? -3.451 6.008 4.906 1 88.12 89 ILE B N 1
ATOM 3165 C CA . ILE B 1 89 ? -4.547 6.41 5.781 1 88.12 89 ILE B CA 1
ATOM 3166 C C . ILE B 1 89 ? -5.797 6.688 4.945 1 88.12 89 ILE B C 1
ATOM 3168 O O . ILE B 1 89 ? -5.734 6.715 3.715 1 88.12 89 ILE B O 1
ATOM 3172 N N . TYR B 1 90 ? -6.883 6.82 5.652 1 91.81 90 TYR B N 1
ATOM 3173 C CA . TYR B 1 90 ? -8.148 7.25 5.062 1 91.81 90 TYR B CA 1
ATOM 3174 C C . TYR B 1 90 ? -8.367 8.742 5.277 1 91.81 90 TYR B C 1
ATOM 3176 O O . TYR B 1 90 ? -7.73 9.352 6.141 1 91.81 90 TYR B O 1
ATOM 3184 N N . PRO B 1 91 ? -9.273 9.352 4.469 1 92.88 91 PRO B N 1
ATOM 3185 C CA . PRO B 1 91 ? -9.477 10.797 4.598 1 92.88 91 PRO B CA 1
ATOM 3186 C C . PRO B 1 91 ? -9.898 11.211 6.004 1 92.88 91 PRO B C 1
ATOM 3188 O O . PRO B 1 91 ? -10.805 10.609 6.586 1 92.88 91 PRO B O 1
ATOM 3191 N N . ILE B 1 92 ? -9.242 12.289 6.496 1 88.88 92 ILE B N 1
ATOM 3192 C CA . ILE B 1 92 ? -9.555 12.797 7.828 1 88.88 92 ILE B CA 1
ATOM 3193 C C . ILE B 1 92 ? -9.883 14.289 7.742 1 88.88 92 ILE B C 1
ATOM 3195 O O . ILE B 1 92 ? -10.32 14.891 8.727 1 88.88 92 ILE B O 1
ATOM 3199 N N . VAL B 1 93 ? -9.617 14.867 6.59 1 92.19 93 VAL B N 1
ATOM 3200 C CA . VAL B 1 93 ? -10.031 16.234 6.309 1 92.19 93 VAL B CA 1
ATOM 3201 C C . VAL B 1 93 ? -10.766 16.297 4.973 1 92.19 93 VAL B C 1
ATOM 3203 O O . VAL B 1 93 ? -10.656 15.383 4.156 1 92.19 93 VAL B O 1
ATOM 3206 N N . ASP B 1 94 ? -11.438 17.344 4.715 1 93.62 94 ASP B N 1
ATOM 3207 C CA . ASP B 1 94 ? -12.328 17.406 3.557 1 93.62 94 ASP B CA 1
ATOM 3208 C C . ASP B 1 94 ? -11.656 18.109 2.383 1 93.62 94 ASP B C 1
ATOM 3210 O O . ASP B 1 94 ? -12.156 18.078 1.257 1 93.62 94 ASP B O 1
ATOM 3214 N N . ASP B 1 95 ? -10.594 18.812 2.572 1 95.12 95 ASP B N 1
ATOM 3215 C CA . ASP B 1 95 ? -9.828 19.438 1.496 1 95.12 95 ASP B CA 1
ATOM 3216 C C . ASP B 1 95 ? -8.93 18.422 0.793 1 95.12 95 ASP B C 1
ATOM 3218 O O . ASP B 1 95 ? -7.941 17.969 1.363 1 95.12 95 ASP B O 1
ATOM 3222 N N . PRO B 1 96 ? -9.219 18.094 -0.457 1 97.12 96 PRO B N 1
ATOM 3223 C CA . PRO B 1 96 ? -8.461 17.031 -1.131 1 97.12 96 PRO B CA 1
ATOM 3224 C C . PRO B 1 96 ? -6.98 17.375 -1.273 1 97.12 96 PRO B C 1
ATOM 3226 O O . PRO B 1 96 ? -6.125 16.5 -1.083 1 97.12 96 PRO B O 1
ATOM 3229 N N . TYR B 1 97 ? -6.656 18.578 -1.626 1 96.75 97 TYR B N 1
ATOM 3230 C CA . TYR B 1 97 ? -5.262 18.969 -1.765 1 96.75 97 TYR B CA 1
ATOM 3231 C C . TYR B 1 97 ? -4.516 18.812 -0.447 1 96.75 97 TYR B C 1
ATOM 3233 O O . TYR B 1 97 ? -3.42 18.25 -0.415 1 96.75 97 TYR B O 1
ATOM 3241 N N . MET B 1 98 ? -5.133 19.25 0.58 1 96.44 98 MET B N 1
ATOM 3242 C CA . MET B 1 98 ? -4.508 19.141 1.895 1 96.44 98 MET B CA 1
ATOM 3243 C C . MET B 1 98 ? -4.402 17.688 2.336 1 96.44 98 MET B C 1
ATOM 3245 O O . MET B 1 98 ? -3.441 17.312 3.004 1 96.44 98 MET B O 1
ATOM 3249 N N . MET B 1 99 ? -5.402 16.922 2.045 1 95.88 99 MET B N 1
ATOM 3250 C CA . MET B 1 99 ? -5.344 15.508 2.387 1 95.88 99 MET B CA 1
ATOM 3251 C C . MET B 1 99 ? -4.145 14.836 1.723 1 95.88 99 MET B C 1
ATOM 3253 O O . MET B 1 99 ? -3.498 13.977 2.322 1 95.88 99 MET B O 1
ATOM 3257 N N . GLY B 1 100 ? -3.883 15.188 0.443 1 97.06 100 GLY B N 1
ATOM 3258 C CA . GLY B 1 100 ? -2.688 14.703 -0.226 1 97.06 100 GLY B CA 1
ATOM 3259 C C . GLY B 1 100 ? -1.406 15.07 0.498 1 97.06 100 GLY B C 1
ATOM 3260 O O . GLY B 1 100 ? -0.536 14.227 0.704 1 97.06 100 GLY B O 1
ATOM 3261 N N . ARG B 1 101 ? -1.332 16.312 0.89 1 96.62 101 ARG B N 1
ATOM 3262 C CA . ARG B 1 101 ? -0.162 16.766 1.628 1 96.62 101 ARG B CA 1
ATOM 3263 C C . ARG B 1 101 ? 0 16 2.936 1 96.62 101 ARG B C 1
ATOM 3265 O O . ARG B 1 101 ? 1.107 15.594 3.287 1 96.62 101 ARG B O 1
ATOM 3272 N N . ILE B 1 102 ? -1.095 15.828 3.645 1 93.12 102 ILE B N 1
ATOM 3273 C CA . ILE B 1 102 ? -1.097 15.156 4.941 1 93.12 102 ILE B CA 1
ATOM 3274 C C . ILE B 1 102 ? -0.63 13.711 4.773 1 93.12 102 ILE B C 1
ATOM 3276 O O . ILE B 1 102 ? 0.176 13.219 5.562 1 93.12 102 ILE B O 1
ATOM 3280 N N . ALA B 1 103 ? -1.152 13.047 3.785 1 95.38 103 ALA B N 1
ATOM 3281 C CA . ALA B 1 103 ? -0.784 11.656 3.553 1 95.38 103 ALA B CA 1
ATOM 3282 C C . ALA B 1 103 ? 0.718 11.516 3.318 1 95.38 103 ALA B C 1
ATOM 3284 O O . ALA B 1 103 ? 1.363 10.633 3.889 1 95.38 103 ALA B O 1
ATOM 3285 N N . CYS B 1 104 ? 1.264 12.398 2.477 1 96.12 104 CYS B N 1
ATOM 3286 C CA . CYS B 1 104 ? 2.693 12.359 2.188 1 96.12 104 CYS B CA 1
ATOM 3287 C C . CYS B 1 104 ? 3.51 12.664 3.438 1 96.12 104 CYS B C 1
ATOM 3289 O O . CYS B 1 104 ? 4.48 11.961 3.732 1 96.12 104 CYS B O 1
ATOM 3291 N N . ALA B 1 105 ? 3.09 13.656 4.121 1 92.25 105 ALA B N 1
ATOM 3292 C CA . ALA B 1 105 ? 3.775 14.031 5.355 1 92.25 105 ALA B CA 1
ATOM 3293 C C . ALA B 1 105 ? 3.764 12.883 6.363 1 92.25 105 ALA B C 1
ATOM 3295 O O . ALA B 1 105 ? 4.75 12.656 7.066 1 92.25 105 ALA B O 1
ATOM 3296 N N . ASN B 1 106 ? 2.67 12.203 6.457 1 91.5 106 ASN B N 1
ATOM 3297 C CA . ASN B 1 106 ? 2.533 11.078 7.375 1 91.5 106 ASN B CA 1
ATOM 3298 C C . ASN B 1 106 ? 3.541 9.977 7.062 1 91.5 106 ASN B C 1
ATOM 3300 O O . ASN B 1 106 ? 4.164 9.422 7.969 1 91.5 106 ASN B O 1
ATOM 3304 N N . VAL B 1 107 ? 3.695 9.68 5.84 1 94.19 107 VAL B N 1
ATOM 3305 C CA . VAL B 1 107 ? 4.641 8.648 5.43 1 94.19 107 VAL B CA 1
ATOM 3306 C C . VAL B 1 107 ? 6.062 9.086 5.766 1 94.19 107 VAL B C 1
ATOM 3308 O O . VAL B 1 107 ? 6.824 8.328 6.371 1 94.19 107 VAL B O 1
ATOM 3311 N N . LEU B 1 108 ? 6.426 10.305 5.406 1 93.06 108 LEU B N 1
ATOM 3312 C CA . LEU B 1 108 ? 7.773 10.82 5.59 1 93.06 108 LEU B CA 1
ATOM 3313 C C . LEU B 1 108 ? 8.117 10.938 7.07 1 93.06 108 LEU B C 1
ATOM 3315 O O . LEU B 1 108 ? 9.281 10.836 7.457 1 93.06 108 LEU B O 1
ATOM 3319 N N . SER B 1 109 ? 7.094 11.117 7.844 1 88.56 109 SER B N 1
ATOM 3320 C CA . SER B 1 109 ? 7.305 11.305 9.273 1 88.56 109 SER B CA 1
ATOM 3321 C C . SER B 1 109 ? 8.023 10.109 9.891 1 88.56 109 SER B C 1
ATOM 3323 O O . SER B 1 109 ? 8.812 10.266 10.82 1 88.56 109 SER B O 1
ATOM 3325 N N . ASP B 1 110 ? 7.797 8.969 9.398 1 89 110 ASP B N 1
ATOM 3326 C CA . ASP B 1 110 ? 8.422 7.762 9.922 1 89 110 ASP B CA 1
ATOM 3327 C C . ASP B 1 110 ? 9.922 7.754 9.648 1 89 110 ASP B C 1
ATOM 3329 O O . ASP B 1 110 ? 10.711 7.25 10.453 1 89 110 ASP B O 1
ATOM 3333 N N . LEU B 1 111 ? 10.336 8.258 8.492 1 90.56 111 LEU B N 1
ATOM 3334 C CA . LEU B 1 111 ? 11.758 8.391 8.211 1 90.56 111 LEU B CA 1
ATOM 3335 C C . LEU B 1 111 ? 12.398 9.43 9.117 1 90.56 111 LEU B C 1
ATOM 3337 O O . LEU B 1 111 ? 13.469 9.195 9.688 1 90.56 111 LEU B O 1
ATOM 3341 N N . TYR B 1 112 ? 11.688 10.531 9.234 1 85.12 112 TYR B N 1
ATOM 3342 C CA . TYR B 1 112 ? 12.211 11.617 10.055 1 85.12 112 TYR B CA 1
ATOM 3343 C C . TYR B 1 112 ? 12.367 11.164 11.508 1 85.12 112 TYR B C 1
ATOM 3345 O O . TYR B 1 112 ? 13.305 11.586 12.188 1 85.12 112 TYR B O 1
ATOM 3353 N N . ALA B 1 113 ? 11.477 10.328 11.977 1 82.88 113 ALA B N 1
ATOM 3354 C CA . ALA B 1 113 ? 11.531 9.82 13.344 1 82.88 113 ALA B CA 1
ATOM 3355 C C . ALA B 1 113 ? 12.805 9 13.562 1 82.88 113 ALA B C 1
ATOM 3357 O O . ALA B 1 113 ? 13.258 8.844 14.703 1 82.88 113 ALA B O 1
ATOM 3358 N N . MET B 1 114 ? 13.359 8.516 12.477 1 82.94 114 MET B N 1
ATOM 3359 C CA . MET B 1 114 ? 14.602 7.738 12.547 1 82.94 114 MET B CA 1
ATOM 3360 C C . MET B 1 114 ? 15.812 8.641 12.352 1 82.94 114 MET B C 1
ATOM 3362 O O . MET B 1 114 ? 16.938 8.148 12.242 1 82.94 114 MET B O 1
ATOM 3366 N N . GLY B 1 115 ? 15.578 9.891 12.172 1 81.56 115 GLY B N 1
ATOM 3367 C CA . GLY B 1 115 ? 16.672 10.828 11.953 1 81.56 115 GLY B CA 1
ATOM 3368 C C . GLY B 1 115 ? 17.062 10.945 10.492 1 81.56 115 GLY B C 1
ATOM 3369 O O . GLY B 1 115 ? 18.047 11.625 10.164 1 81.56 115 GLY B O 1
ATOM 3370 N N . VAL B 1 116 ? 16.375 10.289 9.664 1 88.88 116 VAL B N 1
ATOM 3371 C CA . VAL B 1 116 ? 16.672 10.352 8.234 1 88.88 116 VAL B CA 1
ATOM 3372 C C . VAL B 1 116 ? 16.047 11.609 7.641 1 88.88 116 VAL B C 1
ATOM 3374 O O . VAL B 1 116 ? 14.844 11.844 7.773 1 88.88 116 VAL B O 1
ATOM 3377 N N . THR B 1 117 ? 16.844 12.367 6.961 1 86.06 117 THR B N 1
ATOM 3378 C CA . THR B 1 117 ? 16.344 13.633 6.461 1 86.06 117 THR B CA 1
ATOM 3379 C C . THR B 1 117 ? 16.234 13.617 4.938 1 86.06 117 THR B C 1
ATOM 3381 O O . THR B 1 117 ? 15.57 14.469 4.348 1 86.06 117 THR B O 1
ATOM 3384 N N . GLU B 1 118 ? 16.953 12.68 4.387 1 91.94 118 GLU B N 1
ATOM 3385 C CA . GLU B 1 118 ? 16.906 12.57 2.934 1 91.94 118 GLU B CA 1
ATOM 3386 C C . GLU B 1 118 ? 16.109 11.336 2.5 1 91.94 118 GLU B C 1
ATOM 3388 O O . GLU B 1 118 ? 16.344 10.234 3.004 1 91.94 118 GLU B O 1
ATOM 3393 N N . CYS B 1 119 ? 15.156 11.531 1.655 1 94.69 119 CYS B N 1
ATOM 3394 C CA . CYS B 1 119 ? 14.359 10.461 1.079 1 94.69 119 CYS B CA 1
ATOM 3395 C C . CYS B 1 119 ? 14.688 10.266 -0.397 1 94.69 119 CYS B C 1
ATOM 3397 O O . CYS B 1 119 ? 14.461 11.164 -1.21 1 94.69 119 CYS B O 1
ATOM 3399 N N . ASP B 1 120 ? 15.195 9.125 -0.741 1 95.81 120 ASP B N 1
ATOM 3400 C CA . ASP B 1 120 ? 15.656 8.867 -2.102 1 95.81 120 ASP B CA 1
ATOM 3401 C C . ASP B 1 120 ? 14.477 8.641 -3.047 1 95.81 120 ASP B C 1
ATOM 3403 O O . ASP B 1 120 ? 14.562 8.945 -4.234 1 95.81 120 ASP B O 1
ATOM 3407 N N . ASN B 1 121 ? 13.406 8.078 -2.523 1 96.25 121 ASN B N 1
ATOM 3408 C CA . ASN B 1 121 ? 12.289 7.742 -3.4 1 96.25 121 ASN B CA 1
ATOM 3409 C C . ASN B 1 121 ? 10.969 7.715 -2.639 1 96.25 121 ASN B C 1
ATOM 3411 O O . ASN B 1 121 ? 10.922 7.277 -1.488 1 96.25 121 ASN B O 1
ATOM 3415 N N . MET B 1 122 ? 9.938 8.141 -3.307 1 96.94 122 MET B N 1
ATOM 3416 C CA . MET B 1 122 ? 8.57 8.039 -2.814 1 96.94 122 MET B CA 1
ATOM 3417 C C . MET B 1 122 ? 7.68 7.316 -3.82 1 96.94 122 MET B C 1
ATOM 3419 O O . MET B 1 122 ? 7.641 7.68 -4.996 1 96.94 122 MET B O 1
ATOM 3423 N N . LEU B 1 123 ? 7.062 6.195 -3.396 1 96.44 123 LEU B N 1
ATOM 3424 C CA . LEU B 1 123 ? 5.953 5.609 -4.145 1 96.44 123 LEU B CA 1
ATOM 3425 C C . LEU B 1 123 ? 4.613 6.039 -3.557 1 96.44 123 LEU B C 1
ATOM 3427 O O . LEU B 1 123 ? 4.465 6.121 -2.336 1 96.44 123 LEU B O 1
ATOM 3431 N N . MET B 1 124 ? 3.65 6.281 -4.41 1 95.62 124 MET B N 1
ATOM 3432 C CA . MET B 1 124 ? 2.326 6.68 -3.947 1 95.62 124 MET B CA 1
ATOM 3433 C C . MET B 1 124 ? 1.364 5.496 -3.959 1 95.62 124 MET B C 1
ATOM 3435 O O . MET B 1 124 ? 1.321 4.738 -4.93 1 95.62 124 MET B O 1
ATOM 3439 N N . LEU B 1 125 ? 0.665 5.285 -2.902 1 95.31 125 LEU B N 1
ATOM 3440 C CA . LEU B 1 125 ? -0.416 4.309 -2.785 1 95.31 125 LEU B CA 1
ATOM 3441 C C . LEU B 1 125 ? -1.773 5.004 -2.76 1 95.31 125 LEU B C 1
ATOM 3443 O O . LEU B 1 125 ? -2.064 5.777 -1.844 1 95.31 125 LEU B O 1
ATOM 3447 N N . LEU B 1 126 ? -2.557 4.699 -3.764 1 94.25 126 LEU B N 1
ATOM 3448 C CA . LEU B 1 126 ? -3.82 5.414 -3.92 1 94.25 126 LEU B CA 1
ATOM 3449 C C . LEU B 1 126 ? -4.965 4.438 -4.172 1 94.25 126 LEU B C 1
ATOM 3451 O O . LEU B 1 126 ? -4.898 3.615 -5.086 1 94.25 126 LEU B O 1
ATOM 3455 N N . GLY B 1 127 ? -5.953 4.445 -3.33 1 93.69 127 GLY B N 1
ATOM 3456 C CA . GLY B 1 127 ? -7.23 3.797 -3.57 1 93.69 127 GLY B CA 1
ATOM 3457 C C . GLY B 1 127 ? -8.336 4.777 -3.914 1 93.69 127 GLY B C 1
ATOM 3458 O O . GLY B 1 127 ? -8.625 5.695 -3.143 1 93.69 127 GLY B O 1
ATOM 3459 N N . ILE B 1 128 ? -8.953 4.594 -5.051 1 94.06 128 ILE B N 1
ATOM 3460 C CA . ILE B 1 128 ? -10.07 5.43 -5.477 1 94.06 128 ILE B CA 1
ATOM 3461 C C . ILE B 1 128 ? -11.391 4.734 -5.145 1 94.06 128 ILE B C 1
ATOM 3463 O O . ILE B 1 128 ? -11.609 3.586 -5.535 1 94.06 128 ILE B O 1
ATOM 3467 N N . SER B 1 129 ? -12.234 5.48 -4.465 1 94.25 129 SER B N 1
ATOM 3468 C CA . SER B 1 129 ? -13.484 4.863 -4.051 1 94.25 129 SER B CA 1
ATOM 3469 C C . SER B 1 129 ? -14.375 4.547 -5.254 1 94.25 129 SER B C 1
ATOM 3471 O O . SER B 1 129 ? -14.562 5.391 -6.129 1 94.25 129 SER B O 1
ATOM 3473 N N . ASN B 1 130 ? -14.906 3.402 -5.234 1 90.88 130 ASN B N 1
ATOM 3474 C CA . ASN B 1 130 ? -15.836 3.021 -6.293 1 90.88 130 ASN B CA 1
ATOM 3475 C C . ASN B 1 130 ? -17.219 3.623 -6.066 1 90.88 130 ASN B C 1
ATOM 3477 O O . ASN B 1 130 ? -18.141 3.375 -6.844 1 90.88 130 ASN B O 1
ATOM 3481 N N . LYS B 1 131 ? -17.375 4.402 -5.043 1 92.81 131 LYS B N 1
ATOM 3482 C CA . LYS B 1 131 ? -18.625 5.105 -4.75 1 92.81 131 LYS B CA 1
ATOM 3483 C C . LYS B 1 131 ? -18.609 6.516 -5.324 1 92.81 131 LYS B C 1
ATOM 3485 O O . LYS B 1 131 ? -19.641 7.199 -5.336 1 92.81 131 LYS B O 1
ATOM 3490 N N . MET B 1 132 ? -17.469 6.961 -5.77 1 93.62 132 MET B N 1
ATOM 3491 C CA . MET B 1 132 ? -17.375 8.289 -6.375 1 93.62 132 MET B CA 1
ATOM 3492 C C . MET B 1 132 ? -17.984 8.297 -7.77 1 93.62 132 MET B C 1
ATOM 3494 O O . MET B 1 132 ? -17.797 7.352 -8.539 1 93.62 132 MET B O 1
ATOM 3498 N N . THR B 1 133 ? -18.656 9.375 -8.078 1 94.19 133 THR B N 1
ATOM 3499 C CA . THR B 1 133 ? -19.016 9.602 -9.469 1 94.19 133 THR B CA 1
ATOM 3500 C C . THR B 1 133 ? -17.781 9.945 -10.305 1 94.19 133 THR B C 1
ATOM 3502 O O . THR B 1 133 ? -16.75 10.312 -9.758 1 94.19 133 THR B O 1
ATOM 3505 N N . ASP B 1 134 ? -17.953 9.867 -11.602 1 91.12 134 ASP B N 1
ATOM 3506 C CA . ASP B 1 134 ? -16.859 10.242 -12.492 1 91.12 134 ASP B CA 1
ATOM 3507 C C . ASP B 1 134 ? -16.438 11.695 -12.281 1 91.12 134 ASP B C 1
ATOM 3509 O O . ASP B 1 134 ? -15.25 12.016 -12.273 1 91.12 134 ASP B O 1
ATOM 3513 N N . ARG B 1 135 ? -17.438 12.477 -12.094 1 93.25 135 ARG B N 1
ATOM 3514 C CA . ARG B 1 135 ? -17.156 13.891 -11.891 1 93.25 135 ARG B CA 1
ATOM 3515 C C . ARG B 1 135 ? -16.375 14.125 -10.602 1 93.25 135 ARG B C 1
ATOM 3517 O O . ARG B 1 135 ? -15.383 14.852 -10.594 1 93.25 135 ARG B O 1
ATOM 3524 N N . GLU B 1 136 ? -16.844 13.523 -9.508 1 95.38 136 GLU B N 1
ATOM 3525 C CA . GLU B 1 136 ? -16.125 13.633 -8.242 1 95.38 136 GLU B CA 1
ATOM 3526 C C . GLU B 1 136 ? -14.68 13.156 -8.383 1 95.38 136 GLU B C 1
ATOM 3528 O O . GLU B 1 136 ? -13.75 13.852 -7.965 1 95.38 136 GLU B O 1
ATOM 3533 N N . ARG B 1 137 ? -14.531 11.977 -8.93 1 94.56 137 ARG B N 1
ATOM 3534 C CA . ARG B 1 137 ? -13.211 11.383 -9.117 1 94.56 137 ARG B CA 1
ATOM 3535 C C . ARG B 1 137 ? -12.305 12.312 -9.922 1 94.56 137 ARG B C 1
ATOM 3537 O O . ARG B 1 137 ? -11.188 12.625 -9.492 1 94.56 137 ARG B O 1
ATOM 3544 N N . ASP B 1 138 ? -12.781 12.844 -11.023 1 92.88 138 ASP B N 1
ATOM 3545 C CA . ASP B 1 138 ? -11.977 13.602 -11.977 1 92.88 138 ASP B CA 1
ATOM 3546 C C . ASP B 1 138 ? -11.586 14.969 -11.414 1 92.88 138 ASP B C 1
ATOM 3548 O O . ASP B 1 138 ? -10.562 15.539 -11.797 1 92.88 138 ASP B O 1
ATOM 3552 N N . LYS B 1 139 ? -12.398 15.414 -10.484 1 94.88 139 LYS B N 1
ATOM 3553 C CA . LYS B 1 139 ? -12.117 16.719 -9.898 1 94.88 139 LYS B CA 1
ATOM 3554 C C . LYS B 1 139 ? -11.281 16.578 -8.625 1 94.88 139 LYS B C 1
ATOM 3556 O O . LYS B 1 139 ? -10.375 17.375 -8.383 1 94.88 139 LYS B O 1
ATOM 3561 N N . VAL B 1 140 ? -11.523 15.555 -7.844 1 96.31 140 VAL B N 1
ATOM 3562 C CA . VAL B 1 140 ? -10.977 15.43 -6.496 1 96.31 140 VAL B CA 1
ATOM 3563 C C . VAL B 1 140 ? -9.594 14.781 -6.551 1 96.31 140 VAL B C 1
ATOM 3565 O O . VAL B 1 140 ? -8.656 15.242 -5.906 1 96.31 140 VAL B O 1
ATOM 3568 N N . MET B 1 141 ? -9.438 13.766 -7.309 1 95.94 141 MET B N 1
ATOM 3569 C CA . MET B 1 141 ? -8.234 12.945 -7.262 1 95.94 141 MET B CA 1
ATOM 3570 C C . MET B 1 141 ? -7.023 13.734 -7.758 1 95.94 141 MET B C 1
ATOM 3572 O O . MET B 1 141 ? -5.938 13.641 -7.18 1 95.94 141 MET B O 1
ATOM 3576 N N . PRO B 1 142 ? -7.148 14.57 -8.805 1 94.31 142 PRO B N 1
ATOM 3577 C CA . PRO B 1 142 ? -5.996 15.375 -9.211 1 94.31 142 PRO B CA 1
ATOM 3578 C C . PRO B 1 142 ? -5.516 16.312 -8.109 1 94.31 142 PRO B C 1
ATOM 3580 O O . PRO B 1 142 ? -4.312 16.562 -7.98 1 94.31 142 PRO B O 1
ATOM 3583 N N . LEU B 1 143 ? -6.445 16.812 -7.312 1 95.38 143 LEU B N 1
ATOM 3584 C CA . LEU B 1 143 ? -6.07 17.688 -6.207 1 95.38 143 LEU B CA 1
ATOM 3585 C C . LEU B 1 143 ? -5.281 16.922 -5.152 1 95.38 143 LEU B C 1
ATOM 3587 O O . LEU B 1 143 ? -4.273 17.422 -4.641 1 95.38 143 LEU B O 1
ATOM 3591 N N . ILE B 1 144 ? -5.742 15.719 -4.844 1 96.88 144 ILE B N 1
ATOM 3592 C CA . ILE B 1 144 ? -5.055 14.867 -3.881 1 96.88 144 ILE B CA 1
ATOM 3593 C C . ILE B 1 144 ? -3.637 14.578 -4.371 1 96.88 144 ILE B C 1
ATOM 3595 O O . ILE B 1 144 ? -2.668 14.742 -3.625 1 96.88 144 ILE B O 1
ATOM 3599 N N . ILE B 1 145 ? -3.547 14.203 -5.605 1 96 145 ILE B N 1
ATOM 3600 C CA . ILE B 1 145 ? -2.268 13.828 -6.195 1 96 145 ILE B CA 1
ATOM 3601 C C . ILE B 1 145 ? -1.33 15.039 -6.199 1 96 145 ILE B C 1
ATOM 3603 O O . ILE B 1 145 ? -0.147 14.914 -5.875 1 96 145 ILE B O 1
ATOM 3607 N N . GLN B 1 146 ? -1.859 16.156 -6.496 1 95.38 146 GLN B N 1
ATOM 3608 C CA . GLN B 1 146 ? -1.047 17.359 -6.508 1 95.38 146 GLN B CA 1
ATOM 3609 C C . GLN B 1 146 ? -0.527 17.688 -5.113 1 95.38 146 GLN B C 1
ATOM 3611 O O . GLN B 1 146 ? 0.637 18.062 -4.949 1 95.38 146 GLN B O 1
ATOM 3616 N N . GLY B 1 147 ? -1.387 17.641 -4.129 1 96.69 147 GLY B N 1
ATOM 3617 C CA . GLY B 1 147 ? -0.94 17.859 -2.762 1 96.69 147 GLY B CA 1
ATOM 3618 C C . GLY B 1 147 ? 0.165 16.922 -2.334 1 96.69 147 GLY B C 1
ATOM 3619 O O . GLY B 1 147 ? 1.146 17.344 -1.719 1 96.69 147 GLY B O 1
ATOM 3620 N N . PHE B 1 148 ? -0.048 15.688 -2.674 1 97.25 148 PHE B N 1
ATOM 3621 C CA . PHE B 1 148 ? 0.952 14.672 -2.361 1 97.25 148 PHE B CA 1
ATOM 3622 C C . PHE B 1 148 ? 2.277 14.992 -3.043 1 97.25 148 PHE B C 1
ATOM 3624 O O . PHE B 1 148 ? 3.332 14.961 -2.406 1 97.25 148 PHE B O 1
ATOM 3631 N N . LYS B 1 149 ? 2.207 15.273 -4.242 1 95.69 149 LYS B N 1
ATOM 3632 C CA . LYS B 1 149 ? 3.383 15.617 -5.039 1 95.69 149 LYS B CA 1
ATOM 3633 C C . LYS B 1 149 ? 4.102 16.828 -4.465 1 95.69 149 LYS B C 1
ATOM 3635 O O . LYS B 1 149 ? 5.324 16.812 -4.301 1 95.69 149 LYS B O 1
ATOM 3640 N N . ASP B 1 150 ? 3.375 17.875 -4.199 1 95.75 150 ASP B N 1
ATOM 3641 C CA . ASP B 1 150 ? 3.967 19.109 -3.689 1 95.75 150 ASP B CA 1
ATOM 3642 C C . ASP B 1 150 ? 4.68 18.859 -2.359 1 95.75 150 ASP B C 1
ATOM 3644 O O . ASP B 1 150 ? 5.766 19.391 -2.125 1 95.75 150 ASP B O 1
ATOM 3648 N N . ALA B 1 151 ? 4.055 18.062 -1.522 1 95.5 151 ALA B N 1
ATOM 3649 C CA . ALA B 1 151 ? 4.688 17.734 -0.247 1 95.5 151 ALA B CA 1
ATOM 3650 C C . ALA B 1 151 ? 5.973 16.953 -0.459 1 95.5 151 ALA B C 1
ATOM 3652 O O . ALA B 1 151 ? 6.977 17.188 0.217 1 95.5 151 ALA B O 1
ATOM 3653 N N . ALA B 1 152 ? 5.938 16 -1.337 1 96.06 152 ALA B N 1
ATOM 3654 C CA . ALA B 1 152 ? 7.133 15.227 -1.655 1 96.06 152 ALA B CA 1
ATOM 3655 C C . ALA B 1 152 ? 8.25 16.125 -2.174 1 96.06 152 ALA B C 1
ATOM 3657 O O . ALA B 1 152 ? 9.398 16.016 -1.731 1 96.06 152 ALA B O 1
ATOM 3658 N N . GLU B 1 153 ? 7.91 17.016 -3.027 1 94.5 153 GLU B N 1
ATOM 3659 C CA . GLU B 1 153 ? 8.891 17.938 -3.586 1 94.5 153 GLU B CA 1
ATOM 3660 C C . GLU B 1 153 ? 9.461 18.859 -2.506 1 94.5 153 GLU B C 1
ATOM 3662 O O . GLU B 1 153 ? 10.664 19.125 -2.48 1 94.5 153 GLU B O 1
ATOM 3667 N N . GLU B 1 154 ? 8.562 19.297 -1.713 1 93.88 154 GLU B N 1
ATOM 3668 C CA . GLU B 1 154 ? 9.016 20.125 -0.594 1 93.88 154 GLU B CA 1
ATOM 3669 C C . GLU B 1 154 ? 10.008 19.375 0.283 1 93.88 154 GLU B C 1
ATOM 3671 O O . GLU B 1 154 ? 10.945 19.953 0.825 1 93.88 154 GLU B O 1
ATOM 3676 N N . ALA B 1 155 ? 9.859 18.094 0.389 1 93.81 155 ALA B N 1
ATOM 3677 C CA . ALA B 1 155 ? 10.742 17.25 1.194 1 93.81 155 ALA B CA 1
ATOM 3678 C C . ALA B 1 155 ? 12.016 16.906 0.438 1 93.81 155 ALA B C 1
ATOM 3680 O O . ALA B 1 155 ? 12.914 16.25 0.978 1 93.81 155 ALA B O 1
ATOM 3681 N N . GLY B 1 156 ? 12.141 17.297 -0.795 1 93.56 156 GLY B N 1
ATOM 3682 C CA . GLY B 1 156 ? 13.328 17.047 -1.592 1 93.56 156 GLY B CA 1
ATOM 3683 C C . GLY B 1 156 ? 13.336 15.672 -2.229 1 93.56 156 GLY B C 1
ATOM 3684 O O . GLY B 1 156 ? 14.398 15.117 -2.516 1 93.56 156 GLY B O 1
ATOM 3685 N N . THR B 1 157 ? 12.219 15.07 -2.287 1 94.56 157 THR B N 1
ATOM 3686 C CA . THR B 1 157 ? 12.086 13.789 -2.969 1 94.56 157 THR B CA 1
ATOM 3687 C C . THR B 1 157 ? 11.078 13.875 -4.109 1 94.56 157 THR B C 1
ATOM 3689 O O . THR B 1 157 ? 10.531 14.953 -4.379 1 94.56 157 THR B O 1
ATOM 3692 N N . SER B 1 158 ? 10.906 12.719 -4.848 1 91.94 158 SER B N 1
ATOM 3693 C CA . SER B 1 158 ? 9.984 12.672 -5.98 1 91.94 158 SER B CA 1
ATOM 3694 C C . SER B 1 158 ? 9.148 11.398 -5.961 1 91.94 158 SER B C 1
ATOM 3696 O O . SER B 1 158 ? 9.633 10.336 -5.559 1 91.94 158 SER B O 1
ATOM 3698 N N . VAL B 1 159 ? 7.953 11.578 -6.371 1 94 159 VAL B N 1
ATOM 3699 C CA . VAL B 1 159 ? 7.09 10.414 -6.574 1 94 159 VAL B CA 1
ATOM 3700 C C . VAL B 1 159 ? 7.438 9.742 -7.898 1 94 159 VAL B C 1
ATOM 3702 O O . VAL B 1 159 ? 7.254 10.32 -8.969 1 94 159 VAL B O 1
ATOM 3705 N N . THR B 1 160 ? 7.898 8.492 -7.816 1 91.31 160 THR B N 1
ATOM 3706 C CA . THR B 1 160 ? 8.422 7.891 -9.039 1 91.31 160 THR B CA 1
ATOM 3707 C C . THR B 1 160 ? 7.539 6.73 -9.484 1 91.31 160 THR B C 1
ATOM 3709 O O . THR B 1 160 ? 7.801 6.109 -10.523 1 91.31 160 THR B O 1
ATOM 3712 N N . GLY B 1 161 ? 6.551 6.41 -8.758 1 89.5 161 GLY B N 1
ATOM 3713 C CA . GLY B 1 161 ? 5.637 5.312 -9.047 1 89.5 161 GLY B CA 1
ATOM 3714 C C . GLY B 1 161 ? 4.629 5.074 -7.938 1 89.5 161 GLY B C 1
ATOM 3715 O O . GLY B 1 161 ? 4.418 5.938 -7.086 1 89.5 161 GLY B O 1
ATOM 3716 N N . GLY B 1 162 ? 4.023 3.889 -8.102 1 90 162 GLY B N 1
ATOM 3717 C CA . GLY B 1 162 ? 3.02 3.555 -7.105 1 90 162 GLY B CA 1
ATOM 3718 C C . GLY B 1 162 ? 1.968 2.59 -7.621 1 90 162 GLY B C 1
ATOM 3719 O O . GLY B 1 162 ? 2.244 1.773 -8.5 1 90 162 GLY B O 1
ATOM 3720 N N . GLN B 1 163 ? 0.921 2.574 -6.875 1 88.69 163 GLN B N 1
ATOM 3721 C CA . GLN B 1 163 ? -0.225 1.724 -7.176 1 88.69 163 GLN B CA 1
ATOM 3722 C C . GLN B 1 163 ? -1.538 2.467 -6.953 1 88.69 163 GLN B C 1
ATOM 3724 O O . GLN B 1 163 ? -1.729 3.102 -5.914 1 88.69 163 GLN B O 1
ATOM 3729 N N . THR B 1 164 ? -2.357 2.471 -7.992 1 88.25 164 THR B N 1
ATOM 3730 C CA . THR B 1 164 ? -3.691 3.057 -7.914 1 88.25 164 THR B CA 1
ATOM 3731 C C . THR B 1 164 ? -4.762 2.004 -8.195 1 88.25 164 THR B C 1
ATOM 3733 O O . THR B 1 164 ? -4.758 1.378 -9.258 1 88.25 164 THR B O 1
ATOM 3736 N N . VAL B 1 165 ? -5.66 1.853 -7.254 1 87.62 165 VAL B N 1
ATOM 3737 C CA . VAL B 1 165 ? -6.664 0.802 -7.379 1 87.62 165 VAL B CA 1
ATOM 3738 C C . VAL B 1 165 ? -8.039 1.354 -7 1 87.62 165 VAL B C 1
ATOM 3740 O O . VAL B 1 165 ? -8.141 2.391 -6.336 1 87.62 165 VAL B O 1
ATOM 3743 N N . LEU B 1 166 ? -9.078 0.642 -7.488 1 91.06 166 LEU B N 1
ATOM 3744 C CA . LEU B 1 166 ? -10.422 0.89 -6.973 1 91.06 166 LEU B CA 1
ATOM 3745 C C . LEU B 1 166 ? -10.602 0.249 -5.602 1 91.06 166 LEU B C 1
ATOM 3747 O O . LEU B 1 166 ? -10.125 -0.861 -5.359 1 91.06 166 LEU B O 1
ATOM 3751 N N . ASN B 1 167 ? -11.273 0.873 -4.77 1 92.88 167 ASN B N 1
ATOM 3752 C CA . ASN B 1 167 ? -11.539 0.453 -3.398 1 92.88 167 ASN B CA 1
ATOM 3753 C C . ASN B 1 167 ? -12.805 1.101 -2.848 1 92.88 167 ASN B C 1
ATOM 3755 O O . ASN B 1 167 ? -13.18 2.199 -3.264 1 92.88 167 ASN B O 1
ATOM 3759 N N . PRO B 1 168 ? -13.484 0.451 -1.924 1 92.88 168 PRO B N 1
ATOM 3760 C CA . PRO B 1 168 ? -14.672 1.097 -1.352 1 92.88 168 PRO B CA 1
ATOM 3761 C C . PRO B 1 168 ? -14.344 2.41 -0.647 1 92.88 168 PRO B C 1
ATOM 3763 O O . PRO B 1 168 ? -15.086 3.387 -0.776 1 92.88 168 PRO B O 1
ATOM 3766 N N . TRP B 1 169 ? -13.273 2.438 0.08 1 93.75 169 TRP B N 1
ATOM 3767 C CA . TRP B 1 169 ? -12.805 3.654 0.733 1 93.75 169 TRP B CA 1
ATOM 3768 C C . TRP B 1 169 ? -11.648 4.273 -0.041 1 93.75 169 TRP B C 1
ATOM 3770 O O . TRP B 1 169 ? -10.906 3.572 -0.735 1 93.75 169 TRP B O 1
ATOM 3780 N N . ILE B 1 170 ? -11.5 5.609 0.064 1 94.4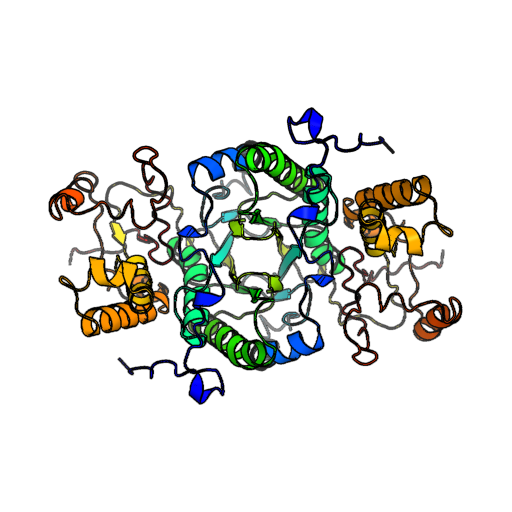4 170 ILE B N 1
ATOM 3781 C CA . ILE B 1 170 ? -10.305 6.262 -0.467 1 94.44 170 ILE B CA 1
ATOM 3782 C C . ILE B 1 170 ? -9.102 5.926 0.407 1 94.44 170 ILE B C 1
ATOM 3784 O O . ILE B 1 170 ? -9.18 5.992 1.636 1 94.44 170 ILE B O 1
ATOM 3788 N N . VAL B 1 171 ? -8.039 5.461 -0.193 1 93.31 171 VAL B N 1
ATOM 3789 C CA . VAL B 1 171 ? -6.777 5.16 0.474 1 93.31 171 VAL B CA 1
ATOM 3790 C C . VAL B 1 171 ? -5.699 6.129 -0.004 1 93.31 171 VAL B C 1
ATOM 3792 O O . VAL B 1 171 ? -5.562 6.371 -1.205 1 93.31 171 VAL B O 1
ATOM 3795 N N . LEU B 1 172 ? -4.988 6.719 0.918 1 94.31 172 LEU B N 1
ATOM 3796 C CA . LEU B 1 172 ? -3.916 7.648 0.579 1 94.31 172 LEU B CA 1
ATOM 3797 C C . LEU B 1 172 ? -2.652 7.34 1.375 1 94.31 172 LEU B C 1
ATOM 3799 O O . LEU B 1 172 ? -2.686 7.297 2.607 1 94.31 172 LEU B O 1
ATOM 3803 N N . GLY B 1 173 ? -1.576 7.125 0.694 1 95.69 173 GLY B N 1
ATOM 3804 C CA . GLY B 1 173 ? -0.309 6.879 1.364 1 95.69 173 GLY B CA 1
ATOM 3805 C C . GLY B 1 173 ? 0.839 6.641 0.401 1 95.69 173 GLY B C 1
ATOM 3806 O O . GLY B 1 173 ? 0.793 7.086 -0.748 1 95.69 173 GLY B O 1
ATOM 3807 N N . GLY B 1 174 ? 1.855 5.965 1.008 1 96.75 174 GLY B N 1
ATOM 3808 C CA . GLY B 1 174 ? 3.02 5.773 0.158 1 96.75 174 GLY B CA 1
ATOM 3809 C C . GLY B 1 174 ? 4.09 4.906 0.798 1 96.75 174 GLY B C 1
ATOM 3810 O O . GLY B 1 174 ? 3.828 4.219 1.785 1 96.75 174 GLY B O 1
ATOM 3811 N N . VAL B 1 175 ? 5.176 4.82 0.065 1 97.75 175 VAL B N 1
ATOM 3812 C CA . VAL B 1 175 ? 6.398 4.145 0.482 1 97.75 175 VAL B CA 1
ATOM 3813 C C . VAL B 1 175 ? 7.582 5.105 0.383 1 97.75 175 VAL B C 1
ATOM 3815 O O . VAL B 1 175 ? 7.875 5.625 -0.695 1 97.75 175 VAL B O 1
ATOM 3818 N N . ALA B 1 176 ? 8.164 5.352 1.489 1 97.38 176 ALA B N 1
ATOM 3819 C CA . ALA B 1 176 ? 9.367 6.184 1.511 1 97.38 176 ALA B CA 1
ATOM 3820 C C . ALA B 1 176 ? 10.617 5.336 1.707 1 97.38 176 ALA B C 1
ATOM 3822 O O . ALA B 1 176 ? 10.656 4.457 2.572 1 97.38 176 ALA B O 1
ATOM 3823 N N . THR B 1 177 ? 11.641 5.645 0.902 1 97.62 177 THR B N 1
ATOM 3824 C CA . THR B 1 177 ? 12.836 4.809 0.887 1 97.62 177 THR B CA 1
ATOM 3825 C C . THR B 1 177 ? 14.102 5.664 0.89 1 97.62 177 THR B C 1
ATOM 3827 O O . THR B 1 177 ? 14.195 6.637 0.138 1 97.62 177 THR B O 1
ATOM 3830 N N . THR B 1 178 ? 15 5.273 1.712 1 96.62 178 THR B N 1
ATOM 3831 C CA . THR B 1 178 ? 16.312 5.906 1.741 1 96.62 178 THR B CA 1
ATOM 3832 C C . THR B 1 178 ? 17.422 4.859 1.808 1 96.62 178 THR B C 1
ATOM 3834 O O . THR B 1 178 ? 17.312 3.879 2.551 1 96.62 178 THR B O 1
ATOM 3837 N N . VAL B 1 179 ? 18.391 5.039 1.014 1 95.81 179 VAL B N 1
ATOM 3838 C CA . VAL B 1 179 ? 19.641 4.297 1.135 1 95.81 179 VAL B CA 1
ATOM 3839 C C . VAL B 1 179 ? 20.719 5.188 1.759 1 95.81 179 VAL B C 1
ATOM 3841 O O . VAL B 1 179 ? 21.031 6.25 1.223 1 95.81 179 VAL B O 1
ATOM 3844 N N . CYS B 1 180 ? 21.266 4.723 2.914 1 92.56 180 CYS B N 1
ATOM 3845 C CA . CYS B 1 180 ? 22.156 5.645 3.611 1 92.56 180 CYS B CA 1
ATOM 3846 C C . CYS B 1 180 ? 23.188 4.887 4.445 1 92.56 180 CYS B C 1
ATOM 3848 O O . CYS B 1 180 ? 23.141 3.658 4.531 1 92.56 180 CYS B O 1
ATOM 3850 N N . GLN B 1 181 ? 24.125 5.676 4.914 1 90.94 181 GLN B N 1
ATOM 3851 C CA . GLN B 1 181 ? 25.125 5.145 5.824 1 90.94 181 GLN B CA 1
ATOM 3852 C C . GLN B 1 181 ? 24.594 5.062 7.25 1 90.94 181 GLN B C 1
ATOM 3854 O O . GLN B 1 181 ? 23.656 5.785 7.609 1 90.94 181 GLN B O 1
ATOM 3859 N N . PRO B 1 182 ? 25.188 4.25 8.07 1 87.56 182 PRO B N 1
ATOM 3860 C CA . PRO B 1 182 ? 24.688 4.031 9.43 1 87.56 182 PRO B CA 1
ATOM 3861 C C . PRO B 1 182 ? 24.672 5.305 10.273 1 87.56 182 PRO B C 1
ATOM 3863 O O . PRO B 1 182 ? 23.906 5.41 11.234 1 87.56 182 PRO B O 1
ATOM 3866 N N . ASN B 1 183 ? 25.469 6.223 9.914 1 84.94 183 ASN B N 1
ATOM 3867 C CA . ASN B 1 183 ? 25.531 7.449 10.703 1 84.94 183 ASN B CA 1
ATOM 3868 C C . ASN B 1 183 ? 24.438 8.438 10.297 1 84.94 183 ASN B C 1
ATOM 3870 O O . ASN B 1 183 ? 24.297 9.5 10.898 1 84.94 183 ASN B O 1
ATOM 3874 N N . GLU B 1 184 ? 23.656 8.094 9.359 1 88.06 184 GLU B N 1
ATOM 3875 C CA . GLU B 1 184 ? 22.625 8.992 8.844 1 88.06 184 GLU B CA 1
ATOM 3876 C C . GLU B 1 184 ? 21.266 8.672 9.453 1 88.06 184 GLU B C 1
ATOM 3878 O O . GLU B 1 184 ? 20.266 9.305 9.109 1 88.06 184 GLU B O 1
ATOM 3883 N N . PHE B 1 185 ? 21.141 7.684 10.281 1 85.94 185 PHE B N 1
ATOM 3884 C CA . PHE B 1 185 ? 19.891 7.379 10.969 1 85.94 185 PHE B CA 1
ATOM 3885 C C . PHE B 1 185 ? 20.156 7.012 12.422 1 85.94 185 PHE B C 1
ATOM 3887 O O . PHE B 1 185 ? 21.297 6.754 12.805 1 85.94 185 PHE B O 1
ATOM 3894 N N . ILE B 1 186 ? 19.094 7.102 13.211 1 78.81 186 ILE B N 1
ATOM 3895 C CA . ILE B 1 186 ? 19.156 6.773 14.625 1 78.81 186 ILE B CA 1
ATOM 3896 C C . ILE B 1 186 ? 18.266 5.57 14.922 1 78.81 186 ILE B C 1
ATOM 3898 O O . ILE B 1 186 ? 17.109 5.539 14.508 1 78.81 186 ILE B O 1
ATOM 3902 N N . MET B 1 187 ? 18.875 4.648 15.57 1 78.31 187 MET B N 1
ATOM 3903 C CA . MET B 1 187 ? 18.094 3.477 15.961 1 78.31 187 MET B CA 1
ATOM 3904 C C . MET B 1 187 ? 17.281 3.762 17.219 1 78.31 187 MET B C 1
ATOM 3906 O O . MET B 1 187 ? 17.812 4.285 18.203 1 78.31 187 MET B O 1
ATOM 3910 N N . PRO B 1 188 ? 16.016 3.395 17.156 1 69.62 188 PRO B N 1
ATOM 3911 C CA . PRO B 1 188 ? 15.172 3.682 18.312 1 69.62 188 PRO B CA 1
ATOM 3912 C C . PRO B 1 188 ? 15.586 2.896 19.562 1 69.62 188 PRO B C 1
ATOM 3914 O O . PRO B 1 188 ? 15.312 3.326 20.688 1 69.62 188 PRO B O 1
ATOM 3917 N N . ASP B 1 189 ? 16.188 1.828 19.391 1 65.94 189 ASP B N 1
ATOM 3918 C CA . ASP B 1 189 ? 16.547 0.983 20.531 1 65.94 189 ASP B CA 1
ATOM 3919 C C . ASP B 1 189 ? 17.828 1.479 21.203 1 65.94 189 ASP B C 1
ATOM 3921 O O . ASP B 1 189 ? 18.266 0.909 22.203 1 65.94 189 ASP B O 1
ATOM 3925 N N . ASN B 1 190 ? 18.344 2.572 20.766 1 66.62 190 ASN B N 1
ATOM 3926 C CA . ASN B 1 190 ? 1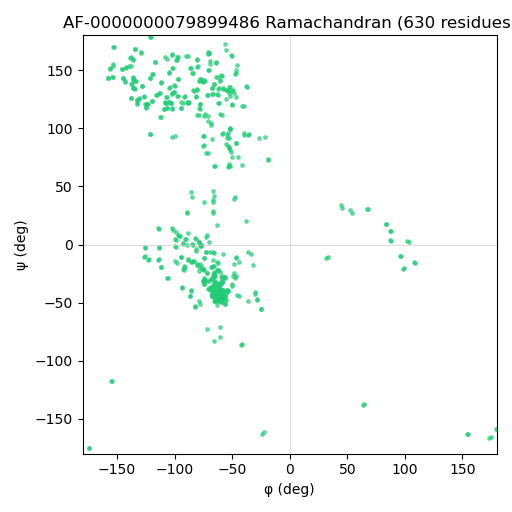9.594 3.08 21.344 1 66.62 19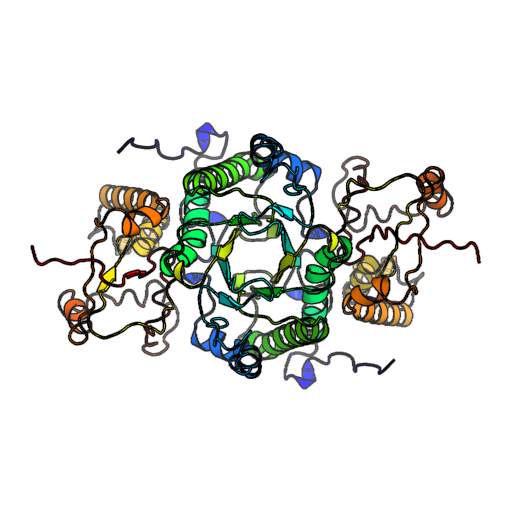0 ASN B CA 1
ATOM 3927 C C . ASN B 1 190 ? 19.328 4.223 22.328 1 66.62 190 ASN B C 1
ATOM 3929 O O . ASN B 1 190 ? 20.266 4.902 22.75 1 66.62 190 ASN B O 1
ATOM 3933 N N . ALA B 1 191 ? 18.109 4.367 22.672 1 64.81 191 ALA B N 1
ATOM 3934 C CA . ALA B 1 191 ? 17.797 5.449 23.594 1 64.81 191 ALA B CA 1
ATOM 3935 C C . ALA B 1 191 ? 18.406 5.195 24.969 1 64.81 191 ALA B C 1
ATOM 3937 O O . ALA B 1 191 ? 18.438 4.059 25.438 1 64.81 191 ALA B O 1
ATOM 3938 N N . VAL B 1 192 ? 19.094 6.184 25.453 1 60.56 192 VAL B N 1
ATOM 3939 C CA . VAL B 1 192 ? 19.719 6.086 26.766 1 60.56 192 VAL B CA 1
ATOM 3940 C C . VAL B 1 192 ? 19.109 7.125 27.703 1 60.56 192 VAL B C 1
ATOM 3942 O O . VAL B 1 192 ? 18.531 8.117 27.25 1 60.56 192 VAL B O 1
ATOM 3945 N N . PRO B 1 193 ? 19.266 6.773 28.938 1 61.53 193 PRO B N 1
ATOM 3946 C CA . PRO B 1 193 ? 18.812 7.793 29.891 1 61.53 193 PRO B CA 1
ATOM 3947 C C . PRO B 1 193 ? 19.422 9.164 29.625 1 61.53 193 PRO B C 1
ATOM 3949 O O . PRO B 1 193 ? 20.609 9.258 29.297 1 61.53 193 PRO B O 1
ATOM 3952 N N . GLY B 1 194 ? 18.719 10.203 29.562 1 57.41 194 GLY B N 1
ATOM 3953 C CA . GLY B 1 194 ? 19.172 11.547 29.234 1 57.41 194 GLY B CA 1
ATOM 3954 C C . GLY B 1 194 ? 18.703 12 27.859 1 57.41 194 GLY B C 1
ATOM 3955 O O . GLY B 1 194 ? 18.672 13.203 27.578 1 57.41 194 GLY B O 1
ATOM 3956 N N . ASP B 1 195 ? 18.297 11.039 27.141 1 60.34 195 ASP B N 1
ATOM 3957 C CA . ASP B 1 195 ? 17.734 11.406 25.844 1 60.34 195 ASP B CA 1
ATOM 3958 C C . ASP B 1 195 ? 16.391 12.109 26 1 60.34 195 ASP B C 1
ATOM 3960 O O . ASP B 1 195 ? 15.711 11.953 27.016 1 60.34 195 ASP B O 1
ATOM 3964 N N . VAL B 1 196 ? 16.094 13.023 25.016 1 61.16 196 VAL B N 1
ATOM 3965 C CA . VAL B 1 196 ? 14.828 13.758 25.031 1 61.16 196 VAL B CA 1
ATOM 3966 C C . VAL B 1 196 ? 13.953 13.312 23.859 1 61.16 196 VAL B C 1
ATOM 3968 O O . VAL B 1 196 ? 14.461 12.992 22.781 1 61.16 196 VAL B O 1
ATOM 3971 N N . LEU B 1 197 ? 12.68 13.203 24.219 1 63.75 197 LEU B N 1
ATOM 3972 C CA . LEU B 1 197 ? 11.688 12.961 23.172 1 63.75 197 LEU B CA 1
ATOM 3973 C C . LEU B 1 197 ? 11.125 14.281 22.656 1 63.75 197 LEU B C 1
ATOM 3975 O O . LEU B 1 197 ? 10.742 15.156 23.438 1 63.75 197 LEU B O 1
ATOM 3979 N N . VAL B 1 198 ? 11.195 14.445 21.344 1 64.12 198 VAL B N 1
ATOM 3980 C CA . VAL B 1 198 ? 10.727 15.688 20.719 1 64.12 198 VAL B CA 1
ATOM 3981 C C . VAL B 1 198 ? 9.398 15.43 20 1 64.12 198 VAL B C 1
ATOM 3983 O O . VAL B 1 198 ? 9.305 14.523 19.172 1 64.12 198 VAL B O 1
ATOM 3986 N N . LEU B 1 199 ? 8.406 16.188 20.422 1 67.19 199 LEU B N 1
ATOM 3987 C CA . LEU B 1 199 ? 7.133 16.172 19.703 1 67.19 199 LEU B CA 1
ATOM 3988 C C . LEU B 1 199 ? 7.133 17.219 18.594 1 67.19 199 LEU B C 1
ATOM 3990 O O . LEU B 1 199 ? 7.336 18.406 18.844 1 67.19 199 LEU B O 1
ATOM 3994 N N . THR B 1 200 ? 6.902 16.766 17.391 1 66.44 200 THR B N 1
ATOM 3995 C CA . THR B 1 200 ? 7.062 17.672 16.25 1 66.44 200 THR B CA 1
ATOM 3996 C C . THR B 1 200 ? 5.746 18.359 15.922 1 66.44 200 THR B C 1
ATOM 3998 O O . THR B 1 200 ? 5.734 19.391 15.25 1 66.44 200 THR B O 1
ATOM 4001 N N . LYS B 1 201 ? 4.656 17.781 16.422 1 70.44 201 LYS B N 1
ATOM 4002 C CA . LYS B 1 201 ? 3.332 18.359 16.203 1 70.44 201 LYS B CA 1
ATOM 4003 C C . LYS B 1 201 ? 2.48 18.281 17.453 1 70.44 201 LYS B C 1
ATOM 4005 O O . LYS B 1 201 ? 2.727 17.438 18.328 1 70.44 201 LYS B O 1
ATOM 4010 N N . PRO B 1 202 ? 1.56 19.219 17.5 1 67.81 202 PRO B N 1
ATOM 4011 C CA . PRO B 1 202 ? 0.729 19.203 18.703 1 67.81 202 PRO B CA 1
ATOM 4012 C C . PRO B 1 202 ? -0.117 17.938 18.828 1 67.81 202 PRO B C 1
ATOM 4014 O O . PRO B 1 202 ? -0.39 17.281 17.828 1 67.81 202 PRO B O 1
ATOM 4017 N N . LEU B 1 203 ? -0.479 17.672 20.047 1 68.25 203 LEU B N 1
ATOM 4018 C CA . LEU B 1 203 ? -1.412 16.594 20.328 1 68.25 203 LEU B CA 1
ATOM 4019 C C . LEU B 1 203 ? -2.852 17.031 20.094 1 68.25 203 LEU B C 1
ATOM 4021 O O . LEU B 1 203 ? -3.143 18.234 20.094 1 68.25 203 LEU B O 1
ATOM 4025 N N . GLY B 1 204 ? -3.711 16.078 19.766 1 70.38 204 GLY B N 1
ATOM 4026 C CA . GLY B 1 204 ? -5.133 16.391 19.719 1 70.38 204 GLY B CA 1
ATOM 4027 C C . GLY B 1 204 ? -5.652 16.562 18.297 1 70.38 204 GLY B C 1
ATOM 4028 O O . GLY B 1 204 ? -6.828 16.891 18.094 1 70.38 204 GLY B O 1
ATOM 4029 N N . THR B 1 205 ? -4.82 16.375 17.328 1 77.5 205 THR B N 1
ATOM 4030 C CA . THR B 1 205 ? -5.23 16.594 15.945 1 77.5 205 THR B CA 1
ATOM 4031 C C . THR B 1 205 ? -6.367 15.656 15.562 1 77.5 205 THR B C 1
ATOM 4033 O O . THR B 1 205 ? -7.309 16.062 14.875 1 77.5 205 THR B O 1
ATOM 4036 N N . GLN B 1 206 ? -6.309 14.445 16.016 1 77.94 206 GLN B N 1
ATOM 4037 C CA . GLN B 1 206 ? -7.371 13.508 15.68 1 77.94 206 GLN B CA 1
ATOM 4038 C C . GLN B 1 206 ? -8.695 13.93 16.297 1 77.94 206 GLN B C 1
ATOM 4040 O O . GLN B 1 206 ? -9.758 13.781 15.68 1 77.94 206 GLN B O 1
ATOM 4045 N N . VAL B 1 207 ? -8.594 14.438 17.5 1 77.38 207 VAL B N 1
ATOM 4046 C CA . VAL B 1 207 ? -9.797 14.898 18.188 1 77.38 207 VAL B CA 1
ATOM 4047 C C . VAL B 1 207 ? -10.398 16.078 17.422 1 77.38 207 VAL B C 1
ATOM 4049 O O . VAL B 1 207 ? -11.609 16.141 17.219 1 77.38 207 VAL B O 1
ATOM 4052 N N . ALA B 1 208 ? -9.555 16.969 17.047 1 83.81 208 ALA B N 1
ATOM 4053 C CA . ALA B 1 208 ? -10.016 18.156 16.328 1 83.81 208 ALA B CA 1
ATOM 4054 C C . ALA B 1 208 ? -10.742 17.766 15.039 1 83.81 208 ALA B C 1
ATOM 4056 O O . ALA B 1 208 ? -11.82 18.312 14.75 1 83.81 208 ALA B O 1
ATOM 4057 N N . VAL B 1 209 ? -10.242 16.828 14.305 1 85 209 VAL B N 1
ATOM 4058 C CA . VAL B 1 209 ? -10.844 16.453 13.031 1 85 209 VAL B CA 1
ATOM 4059 C C . VAL B 1 209 ? -12.117 15.648 13.281 1 85 209 VAL B C 1
ATOM 4061 O O . VAL B 1 209 ? -13.094 15.773 12.539 1 85 209 VAL B O 1
ATOM 4064 N N . ALA B 1 210 ? -12.094 14.867 14.336 1 81.62 210 ALA B N 1
ATOM 4065 C CA . ALA B 1 210 ? -13.289 14.102 14.68 1 81.62 210 ALA B CA 1
ATOM 4066 C C . ALA B 1 210 ? -14.438 15.016 15.078 1 81.62 210 ALA B C 1
ATOM 4068 O O . ALA B 1 210 ? -15.57 14.844 14.617 1 81.62 210 ALA B O 1
ATOM 4069 N N . VAL B 1 211 ? -14.141 15.961 15.883 1 86 211 VAL B N 1
ATOM 4070 C CA . VAL B 1 211 ? -15.164 16.875 16.375 1 86 211 VAL B CA 1
ATOM 4071 C C . VAL B 1 211 ? -15.711 17.719 15.219 1 86 211 VAL B C 1
ATOM 4073 O O . VAL B 1 211 ? -16.906 18.031 15.188 1 86 211 VAL B O 1
ATOM 4076 N N . HIS B 1 212 ? -14.883 18.062 14.336 1 90 212 HIS B N 1
ATOM 4077 C CA . HIS B 1 212 ? -15.336 18.797 13.164 1 90 212 HIS B CA 1
ATOM 4078 C C . HIS B 1 212 ? -16.406 18.031 12.398 1 90 212 HIS B C 1
ATOM 4080 O O . HIS B 1 212 ? -17.375 18.609 11.922 1 90 212 HIS B O 1
ATOM 4086 N N . GLN B 1 213 ? -16.25 16.766 12.289 1 86.44 213 GLN B N 1
ATOM 4087 C CA . GLN B 1 213 ? -17.234 15.938 11.609 1 86.44 213 GLN B CA 1
ATOM 4088 C C . GLN B 1 213 ? -18.547 15.906 12.383 1 86.44 213 GLN B C 1
ATOM 4090 O O . GLN B 1 213 ? -19.609 15.734 11.789 1 86.44 213 GLN B O 1
ATOM 4095 N N . TRP B 1 214 ? -18.453 16.078 13.68 1 86.94 214 TRP B N 1
ATOM 4096 C CA . TRP B 1 214 ? -19.641 16.031 14.523 1 86.94 214 TRP B CA 1
ATOM 4097 C C . TRP B 1 214 ? -20.562 17.219 14.242 1 86.94 214 TRP B C 1
ATOM 4099 O O . TRP B 1 214 ? -21.734 17.203 14.578 1 86.94 214 TRP B O 1
ATOM 4109 N N . LEU B 1 215 ? -20.016 18.25 13.633 1 89 215 LEU B N 1
ATOM 4110 C CA . LEU B 1 215 ? -20.844 19.391 13.266 1 89 215 LEU B CA 1
ATOM 4111 C C . LEU B 1 215 ? -21.984 18.984 12.344 1 89 215 LEU B C 1
ATOM 4113 O O . LEU B 1 215 ? -23.062 19.578 12.383 1 89 215 LEU B O 1
ATOM 4117 N N . ASP B 1 216 ? -21.797 17.922 11.594 1 86.94 216 ASP B N 1
ATOM 4118 C CA . ASP B 1 216 ? -22.781 17.469 10.617 1 86.94 216 ASP B CA 1
ATOM 4119 C C . ASP B 1 216 ? -23.609 16.312 11.172 1 86.94 216 ASP B C 1
ATOM 4121 O O . ASP B 1 216 ? -24.391 15.703 10.438 1 86.94 216 ASP B O 1
ATOM 4125 N N . ILE B 1 217 ? -23.391 15.977 12.406 1 87.44 217 ILE B N 1
ATOM 4126 C CA . ILE B 1 217 ? -24.125 14.906 13.078 1 87.44 217 ILE B CA 1
ATOM 4127 C C . ILE B 1 217 ? -24.828 15.453 14.312 1 87.44 217 ILE B C 1
ATOM 4129 O O . ILE B 1 217 ? -24.266 15.461 15.406 1 87.44 217 ILE B O 1
ATOM 4133 N N . PRO B 1 218 ? -26 15.789 14.18 1 91.75 218 PRO B N 1
ATOM 4134 C CA . PRO B 1 218 ? -26.719 16.5 15.25 1 91.75 218 PRO B CA 1
ATOM 4135 C C . PRO B 1 218 ? -26.656 15.758 16.578 1 91.75 218 PRO B C 1
ATOM 4137 O O . PRO B 1 218 ? -26.453 16.375 17.625 1 91.75 218 PRO B O 1
ATOM 4140 N N . GLU B 1 219 ? -26.781 14.43 16.531 1 91.88 219 GLU B N 1
ATOM 4141 C CA . GLU B 1 219 ? -26.766 13.633 17.75 1 91.88 219 GLU B CA 1
ATOM 4142 C C . GLU B 1 219 ? -25.438 13.773 18.484 1 91.88 219 GLU B C 1
ATOM 4144 O O . GLU B 1 219 ? -25.406 13.836 19.719 1 91.88 219 GLU B O 1
ATOM 4149 N N . LYS B 1 220 ? -24.406 13.914 17.828 1 88.62 220 LYS B N 1
ATOM 4150 C CA . LYS B 1 220 ? -23.094 14.039 18.438 1 88.62 220 LYS B CA 1
ATOM 4151 C C . LYS B 1 220 ? -22.797 15.492 18.812 1 88.62 220 LYS B C 1
ATOM 4153 O O . LYS B 1 220 ? -22.266 15.758 19.891 1 88.62 220 LYS B O 1
ATOM 4158 N N . TRP B 1 221 ? -23.203 16.391 17.969 1 91.62 221 TRP B N 1
ATOM 4159 C CA . TRP B 1 221 ? -22.953 17.812 18.219 1 91.62 221 TRP B CA 1
ATOM 4160 C C . TRP B 1 221 ? -23.656 18.266 19.5 1 91.62 221 TRP B C 1
ATOM 4162 O O . TRP B 1 221 ? -23.094 19.031 20.281 1 91.62 221 TRP B O 1
ATOM 4172 N N . ASN B 1 222 ? -24.797 17.734 19.703 1 92.94 222 ASN B N 1
ATOM 4173 C CA . ASN B 1 222 ? -25.594 18.141 20.844 1 92.94 222 ASN B CA 1
ATOM 4174 C C . ASN B 1 222 ? -24.922 17.75 22.156 1 92.94 222 ASN B C 1
ATOM 4176 O O . ASN B 1 222 ? -25.188 18.359 23.203 1 92.94 222 ASN B O 1
ATOM 4180 N N . LYS B 1 223 ? -24.094 16.781 22.078 1 90.12 223 LYS B N 1
ATOM 4181 C CA . LYS B 1 223 ? -23.422 16.328 23.281 1 90.12 223 LYS B CA 1
ATOM 4182 C C . LYS B 1 223 ? -22.312 17.297 23.703 1 90.12 223 LYS B C 1
ATOM 4184 O O . LYS B 1 223 ? -21.906 17.328 24.875 1 90.12 223 LYS B O 1
ATOM 4189 N N . ILE B 1 224 ? -21.844 18.109 22.719 1 90.62 224 ILE B N 1
ATOM 4190 C CA . ILE B 1 224 ? -20.656 18.891 23.062 1 90.62 224 ILE B CA 1
ATOM 4191 C C . ILE B 1 224 ? -20.922 20.375 22.797 1 90.62 224 ILE B C 1
ATOM 4193 O O . ILE B 1 224 ? -20.094 21.219 23.141 1 90.62 224 ILE B O 1
ATOM 4197 N N . LYS B 1 225 ? -22.047 20.703 22.297 1 89.88 225 LYS B N 1
ATOM 4198 C CA . LYS B 1 225 ? -22.328 22.062 21.828 1 89.88 225 LYS B CA 1
ATOM 4199 C C . LYS B 1 225 ? -22.328 23.062 22.969 1 89.88 225 LYS B C 1
ATOM 4201 O O . LYS B 1 225 ? -22.203 24.266 22.766 1 89.88 225 LYS B O 1
ATOM 4206 N N . LEU B 1 226 ? -22.453 22.625 24.188 1 91.06 226 LEU B N 1
ATOM 4207 C CA . LEU B 1 226 ? -22.484 23.516 25.328 1 91.06 226 LEU B CA 1
ATOM 4208 C C . LEU B 1 226 ? -21.078 23.859 25.797 1 91.06 226 LEU B C 1
ATOM 4210 O O . LEU B 1 226 ? -20.891 24.812 26.562 1 91.06 226 LEU B O 1
ATOM 4214 N N . VAL B 1 227 ? -20.078 23.094 25.344 1 87.94 227 VAL B N 1
ATOM 4215 C CA . VAL B 1 227 ? -18.734 23.281 25.891 1 87.94 227 VAL B CA 1
ATOM 4216 C C . VAL B 1 227 ? -17.797 23.812 24.797 1 87.94 227 VAL B C 1
ATOM 4218 O O . VAL B 1 22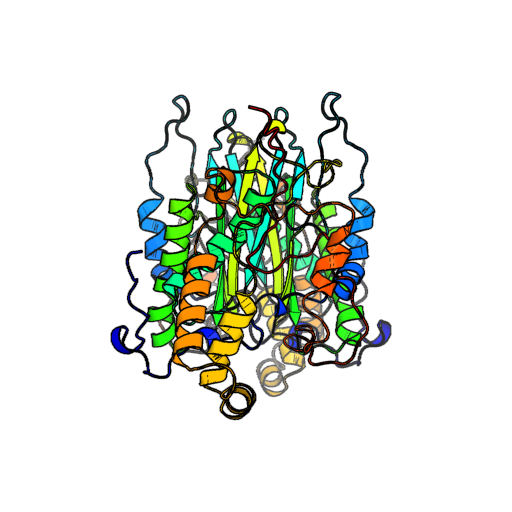7 ? -16.703 24.297 25.078 1 87.94 227 VAL B O 1
ATOM 4221 N N . VAL B 1 228 ? -18.156 23.781 23.562 1 89.19 228 VAL B N 1
ATOM 4222 C CA . VAL B 1 228 ? -17.328 24.266 22.453 1 89.19 228 VAL B CA 1
ATOM 4223 C C . VAL B 1 228 ? -18.219 24.938 21.406 1 89.19 228 VAL B C 1
ATOM 4225 O O . VAL B 1 228 ? -19.328 24.484 21.125 1 89.19 228 VAL B O 1
ATOM 4228 N N . THR B 1 229 ? -17.719 26.047 20.844 1 91.5 229 THR B N 1
ATOM 4229 C CA . THR B 1 229 ? -18.469 26.719 19.797 1 91.5 229 THR B CA 1
ATOM 4230 C C . THR B 1 229 ? -18.094 26.172 18.422 1 91.5 229 THR B C 1
ATOM 4232 O O . THR B 1 229 ? -17.062 25.531 18.266 1 91.5 229 THR B O 1
ATOM 4235 N N . GLN B 1 230 ? -18.953 26.438 17.484 1 92.75 230 GLN B N 1
ATOM 4236 C CA . GLN B 1 230 ? -18.656 26.047 16.109 1 92.75 230 GLN B CA 1
ATOM 4237 C C . GLN B 1 230 ? -17.391 26.734 15.602 1 92.75 230 GLN B C 1
ATOM 4239 O O . GLN B 1 230 ? -16.609 26.125 14.875 1 92.75 230 GLN B O 1
ATOM 4244 N N . GLU B 1 231 ? -17.266 27.984 15.969 1 91 231 GLU B N 1
ATOM 4245 C CA . GLU B 1 231 ? -16.078 28.75 15.57 1 91 231 GLU B CA 1
ATOM 4246 C C . GLU B 1 231 ? -14.812 28.125 16.125 1 91 231 GLU B C 1
ATOM 4248 O O . GLU B 1 231 ? -13.797 28.031 15.438 1 91 231 GLU B O 1
ATOM 4253 N N . ASP B 1 232 ? -14.906 27.672 17.344 1 89.38 232 ASP B N 1
ATOM 4254 C CA . ASP B 1 232 ? -13.773 26.984 17.984 1 89.38 232 ASP B CA 1
ATOM 4255 C C . ASP B 1 232 ? -13.43 25.703 17.25 1 89.38 232 ASP B C 1
ATOM 4257 O O . ASP B 1 232 ? -12.258 25.391 17.031 1 89.38 232 ASP B O 1
ATOM 4261 N N . VAL B 1 233 ? -14.43 24.969 16.922 1 90.31 233 VAL B N 1
ATOM 4262 C CA . VAL B 1 233 ? -14.258 23.703 16.234 1 90.31 233 VAL B CA 1
ATOM 4263 C C . VAL B 1 233 ? -13.617 23.938 14.867 1 90.31 233 VAL B C 1
ATOM 4265 O O . VAL B 1 233 ? -12.672 23.234 14.492 1 90.31 233 VAL B O 1
ATOM 4268 N N . GLU B 1 234 ? -14.07 24.938 14.195 1 90.5 234 GLU B N 1
ATOM 4269 C CA . GLU B 1 234 ? -13.539 25.25 12.875 1 90.5 234 GLU B CA 1
ATOM 4270 C C . GLU B 1 234 ? -12.07 25.688 12.961 1 90.5 234 GLU B C 1
ATOM 4272 O O . GLU B 1 234 ? -11.25 25.266 12.141 1 90.5 234 GLU B O 1
ATOM 4277 N N . LEU B 1 235 ? -11.805 26.484 13.898 1 87.56 235 LEU B N 1
ATOM 4278 C CA . LEU B 1 235 ? -10.43 26.953 14.086 1 87.56 235 LEU B CA 1
ATOM 4279 C C . LEU B 1 235 ? -9.508 25.781 14.422 1 87.56 235 LEU B C 1
ATOM 4281 O O . LEU B 1 235 ? -8.414 25.672 13.867 1 87.56 235 LEU B O 1
ATOM 4285 N N . ALA B 1 236 ? -9.969 24.938 15.344 1 87.12 236 ALA B N 1
ATOM 4286 C CA . ALA B 1 236 ? -9.18 23.766 15.727 1 87.12 236 ALA B CA 1
ATOM 4287 C C . ALA B 1 236 ? -8.961 22.844 14.531 1 87.12 236 ALA B C 1
ATOM 4289 O O . ALA B 1 236 ? -7.871 22.297 14.359 1 87.12 236 ALA B O 1
ATOM 4290 N N . TYR B 1 237 ? -9.969 22.75 13.742 1 89.56 237 TYR B N 1
ATOM 4291 C CA . TYR B 1 237 ? -9.914 21.922 12.539 1 89.56 237 TYR B CA 1
ATOM 4292 C C . TYR B 1 237 ? -8.883 22.469 11.555 1 89.56 237 TYR B C 1
ATOM 4294 O O . TYR B 1 237 ? -8.062 21.703 11.039 1 89.56 237 TYR B O 1
ATOM 4302 N N . GLN B 1 238 ? -8.898 23.688 11.344 1 89.88 238 GLN B N 1
ATOM 4303 C CA . GLN B 1 238 ? -7.969 24.312 10.414 1 89.88 238 GLN B CA 1
ATOM 4304 C C . GLN B 1 238 ? -6.531 24.203 10.914 1 89.88 238 GLN B C 1
ATOM 4306 O O . GLN B 1 238 ? -5.621 23.906 10.148 1 89.88 238 GLN B O 1
ATOM 4311 N N . GLU B 1 239 ? -6.391 24.422 12.164 1 84.69 239 GLU B N 1
ATOM 4312 C CA . GLU B 1 239 ? -5.062 24.312 12.758 1 84.69 239 GLU B CA 1
ATOM 4313 C C . GLU B 1 239 ? -4.535 22.875 12.672 1 84.69 239 GLU B C 1
ATOM 4315 O O . GLU B 1 239 ? -3.367 22.656 12.352 1 84.69 239 GLU B O 1
ATOM 4320 N N . ALA B 1 240 ? -5.395 21.906 12.984 1 85.62 240 ALA B N 1
ATOM 4321 C CA . ALA B 1 240 ? -5.016 20.5 12.883 1 85.62 240 ALA B CA 1
ATOM 4322 C C . ALA B 1 240 ? -4.605 20.141 11.461 1 85.62 240 ALA B C 1
ATOM 4324 O O . ALA B 1 240 ? -3.578 19.5 11.25 1 85.62 240 ALA B O 1
ATOM 4325 N N . MET B 1 241 ? -5.367 20.594 10.508 1 90.31 241 MET B N 1
ATOM 4326 C CA . MET B 1 241 ? -5.109 20.297 9.102 1 90.31 241 MET B CA 1
ATOM 4327 C C . MET B 1 241 ? -3.762 20.859 8.664 1 90.31 241 MET B C 1
ATOM 4329 O O . MET B 1 241 ? -2.961 20.156 8.047 1 90.31 241 MET B O 1
ATOM 4333 N N . MET B 1 242 ? -3.477 22.062 9.086 1 87.88 242 MET B N 1
ATOM 4334 C CA . MET B 1 242 ? -2.225 22.719 8.695 1 87.88 242 MET B CA 1
ATOM 4335 C C . MET B 1 242 ? -1.033 22.031 9.367 1 87.88 242 MET B C 1
ATOM 4337 O O . MET B 1 242 ? 0.012 21.844 8.742 1 87.88 242 MET B O 1
ATOM 4341 N N . ASN B 1 243 ? -1.238 21.656 10.586 1 83.62 243 ASN B N 1
ATOM 4342 C CA . ASN B 1 243 ? -0.163 20.984 11.312 1 83.62 243 ASN B CA 1
ATOM 4343 C C . ASN B 1 243 ? 0.144 19.609 10.727 1 83.62 243 ASN B C 1
ATOM 4345 O O . ASN B 1 243 ? 1.31 19.25 10.555 1 83.62 243 ASN B O 1
ATOM 4349 N N . MET B 1 244 ? -0.877 18.891 10.406 1 86.5 244 MET B N 1
ATOM 4350 C CA . MET B 1 244 ? -0.687 17.547 9.852 1 86.5 244 MET B CA 1
ATOM 4351 C C . MET B 1 244 ? -0.019 17.609 8.484 1 86.5 244 MET B C 1
ATOM 4353 O O . MET B 1 244 ? 0.726 16.703 8.109 1 86.5 244 MET B O 1
ATOM 4357 N N . ALA B 1 245 ? -0.219 18.734 7.789 1 91.12 245 ALA B N 1
ATOM 4358 C CA . ALA B 1 245 ? 0.319 18.875 6.438 1 91.12 245 ALA B CA 1
ATOM 4359 C C . ALA B 1 245 ? 1.778 19.328 6.473 1 91.12 245 ALA B C 1
ATOM 4361 O O . ALA B 1 245 ? 2.48 19.25 5.461 1 91.12 245 ALA B O 1
ATOM 4362 N N . ARG B 1 246 ? 2.213 19.766 7.551 1 86.75 246 ARG B N 1
ATOM 4363 C CA . ARG B 1 246 ? 3.588 20.234 7.676 1 86.75 246 ARG B CA 1
ATOM 4364 C C . ARG B 1 246 ? 4.562 19.062 7.789 1 86.75 246 ARG B C 1
ATOM 4366 O O . ARG B 1 246 ? 4.285 18.094 8.484 1 86.75 246 ARG B O 1
ATOM 4373 N N . LEU B 1 247 ? 5.703 19.203 7.148 1 87.69 247 LEU B N 1
ATOM 4374 C CA . LEU B 1 247 ? 6.738 18.188 7.254 1 87.69 247 LEU B CA 1
ATOM 4375 C C . LEU B 1 247 ? 7.445 18.266 8.602 1 87.69 247 LEU B C 1
ATOM 4377 O O . LEU B 1 247 ? 7.715 19.359 9.109 1 87.69 247 LEU B O 1
ATOM 4381 N N . ASN B 1 248 ? 7.746 17.141 9.188 1 80 248 ASN B N 1
ATOM 4382 C CA . ASN B 1 248 ? 8.445 17.078 10.469 1 80 248 ASN B CA 1
ATOM 4383 C C . ASN B 1 248 ? 9.938 17.344 10.297 1 80 248 ASN B C 1
ATOM 4385 O O . ASN B 1 248 ? 10.68 17.406 11.289 1 80 248 ASN B O 1
ATOM 4389 N N . ARG B 1 249 ? 10.453 17.578 9.195 1 70.56 249 ARG B N 1
ATOM 4390 C CA . ARG B 1 249 ? 11.867 17.828 8.938 1 70.56 249 ARG B CA 1
ATOM 4391 C C . ARG B 1 249 ? 12.391 18.984 9.789 1 70.56 249 ARG B C 1
ATOM 4393 O O . ARG B 1 249 ? 13.531 18.953 10.25 1 70.56 249 ARG B O 1
ATOM 4400 N N . THR B 1 250 ? 11.578 20.031 9.883 1 52.47 250 THR B N 1
ATOM 4401 C CA . THR B 1 250 ? 11.977 21.25 10.562 1 52.47 250 THR B CA 1
ATOM 4402 C C . THR B 1 250 ? 12.172 21 12.062 1 52.47 250 THR B C 1
ATOM 4404 O O . THR B 1 250 ? 13 21.641 12.703 1 52.47 250 THR B O 1
ATOM 4407 N N . GLY B 1 251 ? 11.273 20.234 12.625 1 47.69 251 GLY B N 1
ATOM 4408 C CA . GLY B 1 251 ? 11.516 19.938 14.031 1 47.69 251 GLY B CA 1
ATOM 4409 C C . GLY B 1 251 ? 12.914 19.438 14.305 1 47.69 251 GLY B C 1
ATOM 4410 O O . GLY B 1 251 ? 13.492 19.719 15.359 1 47.69 251 GLY B O 1
ATOM 4411 N N . LEU B 1 252 ? 13.359 18.719 13.312 1 47.84 252 LEU B N 1
ATOM 4412 C CA . LEU B 1 252 ? 14.734 18.25 13.453 1 47.84 252 LEU B CA 1
ATOM 4413 C C . LEU B 1 252 ? 15.727 19.406 13.305 1 47.84 252 LEU B C 1
ATOM 4415 O O . LEU B 1 252 ? 16.75 19.438 13.977 1 47.84 252 LEU B O 1
ATOM 4419 N N . GLN B 1 253 ? 15.234 20.234 12.312 1 44.91 253 GLN B N 1
ATOM 4420 C CA . GLN B 1 253 ? 16.188 21.297 12.055 1 44.91 253 GLN B CA 1
ATOM 4421 C C . GLN B 1 253 ? 16.047 22.438 13.07 1 44.91 253 GLN B C 1
ATOM 4423 O O . GLN B 1 253 ? 17.031 23.047 13.477 1 44.91 253 GLN B O 1
ATOM 4428 N N . ASP B 1 254 ? 14.648 22.906 13.094 1 37.88 254 ASP B N 1
ATOM 4429 C CA . ASP B 1 254 ? 14.469 24.188 13.789 1 37.88 254 ASP B CA 1
ATOM 4430 C C . ASP B 1 254 ? 14.297 23.969 15.289 1 37.88 254 ASP B C 1
ATOM 4432 O O . ASP B 1 254 ? 14.172 24.938 16.047 1 37.88 254 ASP B O 1
ATOM 4436 N N . GLN B 1 255 ? 14.859 23.328 15.945 1 35.44 255 GLN B N 1
ATOM 4437 C CA . GLN B 1 255 ? 14.781 23.328 17.406 1 35.44 255 GLN B CA 1
ATOM 4438 C C . GLN B 1 255 ? 13.383 23.719 17.875 1 35.44 255 GLN B C 1
ATOM 4440 O O . GLN B 1 255 ? 13.188 24.047 19.047 1 35.44 255 GLN B O 1
ATOM 4445 N N . GLN B 1 256 ? 12.516 24.172 17.188 1 32.91 256 GLN B N 1
ATOM 4446 C CA . GLN B 1 256 ? 11.242 24.609 17.734 1 32.91 256 GLN B CA 1
ATOM 4447 C C . GLN B 1 256 ? 10.391 23.422 18.156 1 32.91 256 GLN B C 1
ATOM 4449 O O . GLN B 1 256 ? 9.156 23.5 18.156 1 32.91 256 GLN B O 1
ATOM 4454 N N . CYS B 1 257 ? 10.914 22.344 18.125 1 36.62 257 CYS B N 1
ATOM 4455 C CA . CYS B 1 257 ? 10.195 21.156 18.578 1 36.62 257 CYS B CA 1
ATOM 4456 C C . CYS B 1 257 ? 9.797 21.297 20.047 1 36.62 257 CYS B C 1
ATOM 4458 O O . CYS B 1 257 ? 10.531 21.891 20.844 1 36.62 257 CYS B O 1
ATOM 4460 N N . SER B 1 258 ? 8.586 21.406 20.359 1 34.38 258 SER B N 1
ATOM 4461 C CA . SER B 1 258 ? 8.25 21.312 21.781 1 34.38 258 SER B CA 1
ATOM 4462 C C . SER B 1 258 ? 8.781 20.016 22.375 1 34.38 258 SER B C 1
ATOM 4464 O O . SER B 1 258 ? 8.57 18.938 21.828 1 34.38 258 SER B O 1
ATOM 4466 N N . THR B 1 259 ? 10.016 20.109 22.781 1 31.56 259 THR B N 1
ATOM 4467 C CA . THR B 1 259 ? 10.656 19.047 23.531 1 31.56 259 THR B CA 1
ATOM 4468 C C . THR B 1 259 ? 9.758 18.547 24.656 1 31.56 259 THR B C 1
ATOM 4470 O O . THR B 1 259 ? 9.289 19.344 25.469 1 31.56 259 THR B O 1
ATOM 4473 N N . ILE B 1 260 ? 8.938 17.672 24.484 1 32.91 260 ILE B N 1
ATOM 4474 C CA . ILE B 1 260 ? 8.367 17.047 25.672 1 32.91 260 ILE B CA 1
ATOM 4475 C C . ILE B 1 260 ? 9.398 16.094 26.297 1 32.91 260 ILE B C 1
ATOM 4477 O O . ILE B 1 260 ? 9.93 15.211 25.609 1 32.91 260 ILE B O 1
ATOM 4481 N N . TRP B 1 261 ? 10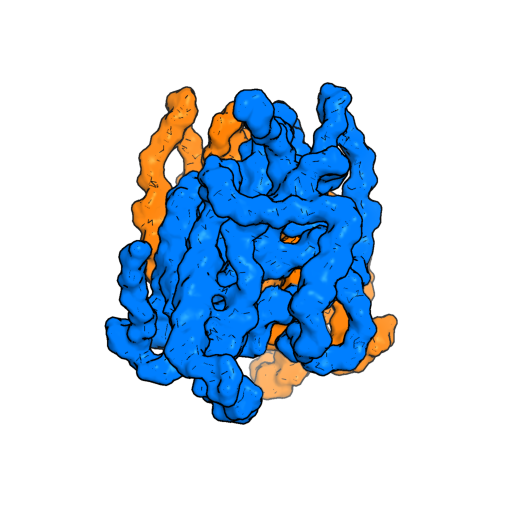.156 16.656 27.266 1 27.94 261 TRP B N 1
ATOM 4482 C CA . TRP B 1 261 ? 11.062 15.875 28.109 1 27.94 261 TRP B CA 1
ATOM 4483 C C . TRP B 1 261 ? 10.344 14.703 28.75 1 27.94 261 TRP B C 1
ATOM 4485 O O . TRP B 1 261 ? 9.32 14.891 29.422 1 27.94 261 TRP B O 1
ATOM 4495 N N . TYR B 1 262 ? 10.367 13.562 28.094 1 30.58 262 TYR B N 1
ATOM 4496 C CA . TYR B 1 262 ? 9.953 12.375 28.828 1 30.58 262 TYR B CA 1
ATOM 4497 C C . TYR B 1 262 ? 10.93 12.07 29.969 1 30.58 262 TYR B C 1
ATOM 4499 O O . TYR B 1 262 ? 12.07 11.672 29.719 1 30.58 262 TYR B O 1
ATOM 4507 N N . GLU B 1 263 ? 11.086 12.789 31 1 26.02 263 GLU B N 1
ATOM 4508 C CA . GLU B 1 263 ? 11.766 12.273 32.188 1 26.02 263 GLU B CA 1
ATOM 4509 C C . GLU B 1 263 ? 11.242 10.891 32.562 1 26.02 263 GLU B C 1
ATOM 4511 O O . GLU B 1 263 ? 10.062 10.594 32.344 1 26.02 263 GLU B O 1
ATOM 4516 N N . LYS B 1 264 ? 12.047 9.812 32.75 1 28.25 264 LYS B N 1
ATOM 4517 C CA . LYS B 1 264 ? 11.719 8.516 33.344 1 28.25 264 LYS B CA 1
ATOM 4518 C C . LYS B 1 264 ? 10.539 8.641 34.312 1 28.25 264 LYS B C 1
ATOM 4520 O O . LYS B 1 264 ? 9.758 7.699 34.438 1 28.25 264 LYS B O 1
ATOM 4525 N N . GLN B 1 265 ? 10.539 9.469 35.312 1 25.48 265 GLN B N 1
ATOM 4526 C CA . GLN B 1 265 ? 9.555 9.359 36.375 1 25.48 265 GLN B CA 1
ATOM 4527 C C . GLN B 1 265 ? 8.133 9.516 35.844 1 25.48 265 GLN B C 1
ATOM 4529 O O . GLN B 1 265 ? 7.25 8.727 36.188 1 25.48 265 GLN B O 1
ATOM 4534 N N . SER B 1 266 ? 7.801 10.828 35.438 1 23.31 266 SER B N 1
ATOM 4535 C CA . SER B 1 266 ? 6.438 11.352 35.438 1 23.31 266 SER B CA 1
ATOM 4536 C C . SER B 1 266 ? 5.746 11.07 34.125 1 23.31 266 SER B C 1
ATOM 4538 O O . SER B 1 266 ? 4.824 11.789 33.719 1 23.31 266 SER B O 1
ATOM 4540 N N . LEU B 1 267 ? 6.285 10.477 33.188 1 28.81 267 LEU B N 1
ATOM 4541 C CA . LEU B 1 267 ? 5.234 10.195 32.219 1 28.81 267 LEU B CA 1
ATOM 4542 C C . LEU B 1 267 ? 4.012 9.586 32.906 1 28.81 267 LEU B C 1
ATOM 4544 O O . LEU B 1 267 ? 3.018 9.281 32.25 1 28.81 267 LEU B O 1
ATOM 4548 N N . ALA B 1 268 ? 4.238 9.133 34.062 1 25.52 268 ALA B N 1
ATOM 4549 C CA . ALA B 1 268 ? 3.16 8.828 35 1 25.52 268 ALA B CA 1
ATOM 4550 C C . ALA B 1 268 ? 2.354 10.086 35.344 1 25.52 268 ALA B C 1
ATOM 4552 O O . ALA B 1 268 ? 1.232 9.992 35.844 1 25.52 268 ALA B O 1
ATOM 4553 N N . LEU B 1 269 ? 2.939 11.211 35.5 1 24.86 269 LEU B N 1
ATOM 4554 C CA . LEU B 1 269 ? 2.311 12.344 36.188 1 24.86 269 LEU B CA 1
ATOM 4555 C C . LEU B 1 269 ? 1.207 12.938 35.312 1 24.86 269 LEU B C 1
ATOM 4557 O O . LEU B 1 269 ? 0.11 13.219 35.812 1 24.86 269 LEU B O 1
ATOM 4561 N N . GLU B 1 270 ? 1.619 13.672 34.188 1 26 270 GLU B N 1
ATOM 4562 C CA . GLU B 1 270 ? 0.476 14.492 33.781 1 26 270 GLU B CA 1
ATOM 4563 C C . GLU B 1 270 ? -0.674 13.633 33.281 1 26 270 GLU B C 1
ATOM 4565 O O . GLU B 1 270 ? -1.743 14.148 32.938 1 26 270 GLU B O 1
ATOM 4570 N N . ALA B 1 271 ? -0.569 12.406 33 1 27.56 271 ALA B N 1
ATOM 4571 C CA . ALA B 1 271 ? -1.809 11.641 33.094 1 27.56 271 ALA B CA 1
ATOM 4572 C C . ALA B 1 271 ? -2.531 11.93 34.406 1 27.56 271 ALA B C 1
ATOM 4574 O O . ALA B 1 271 ? -3.738 11.711 34.531 1 27.56 271 ALA B O 1
ATOM 4575 N N . GLN B 1 272 ? -1.852 12.281 35.469 1 25.3 272 GLN B N 1
ATOM 4576 C CA . GLN B 1 272 ? -2.479 12.609 36.719 1 25.3 272 GLN B CA 1
ATOM 4577 C C . GLN B 1 272 ? -3.064 14.023 36.719 1 25.3 272 GLN B C 1
ATOM 4579 O O . GLN B 1 272 ? -3.922 14.352 37.531 1 25.3 272 GLN B O 1
ATOM 4584 N N . ARG B 1 273 ? -2.381 15.07 36.312 1 27.66 273 ARG B N 1
ATOM 4585 C CA . ARG B 1 273 ? -3.049 16.359 36.469 1 27.66 273 ARG B CA 1
ATOM 4586 C C . ARG B 1 273 ? -4.309 16.438 35.625 1 27.66 273 ARG B C 1
ATOM 4588 O O . ARG B 1 273 ? -5.121 17.344 35.781 1 27.66 273 ARG B O 1
ATOM 4595 N N . TYR B 1 274 ? -4.273 16.141 34.312 1 24.55 274 TYR B N 1
ATOM 4596 C CA . TYR B 1 274 ? -5.641 16.141 33.812 1 24.55 274 TYR B CA 1
ATOM 4597 C C . TYR B 1 274 ? -6.418 14.945 34.344 1 24.55 274 TYR B C 1
ATOM 4599 O O . TYR B 1 274 ? -6.086 13.797 34.062 1 24.55 274 TYR B O 1
ATOM 4607 N N . PRO B 1 275 ? -6.887 14.992 35.594 1 24.28 275 PRO B N 1
ATOM 4608 C CA . PRO B 1 275 ? -7.742 14.008 36.25 1 24.28 275 PRO B CA 1
ATOM 4609 C C . PRO B 1 275 ? -8.531 13.156 35.281 1 24.28 275 PRO B C 1
ATOM 4611 O O . PRO B 1 275 ? -8.594 13.477 34.094 1 24.28 275 PRO B O 1
ATOM 4614 N N . SER B 1 276 ? -9.656 12.492 35.812 1 24.89 276 SER B N 1
ATOM 4615 C CA . SER B 1 276 ? -10.758 11.602 35.469 1 24.89 276 SER B CA 1
ATOM 4616 C C . SER B 1 276 ? -11.453 12.07 34.188 1 24.89 276 SER B C 1
ATOM 4618 O O . SER B 1 276 ? -12.602 11.695 33.938 1 24.89 276 SER B O 1
ATOM 4620 N N . HIS B 1 277 ? -11.18 13.25 33.688 1 23.56 277 HIS B N 1
ATOM 4621 C CA . HIS B 1 277 ? -12.227 13.383 32.656 1 23.56 277 HIS B CA 1
ATOM 4622 C C . HIS B 1 277 ? -12.203 12.211 31.688 1 23.56 277 HIS B C 1
ATOM 4624 O O . HIS B 1 277 ? -11.195 11.508 31.578 1 23.56 277 HIS B O 1
ATOM 4630 N N . THR B 1 278 ? -13.398 12.102 30.781 1 23.69 278 THR B N 1
ATOM 4631 C CA . THR B 1 278 ? -13.773 10.945 29.984 1 23.69 278 THR B CA 1
ATOM 4632 C C . THR B 1 278 ? -12.609 10.484 29.109 1 23.69 278 THR B C 1
ATOM 4634 O O . THR B 1 278 ? -11.992 11.297 28.406 1 23.69 278 THR B O 1
ATOM 4637 N N . PRO B 1 279 ? -11.867 9.539 29.547 1 25.06 279 PRO B N 1
ATOM 4638 C CA . PRO B 1 279 ? -10.82 8.859 28.781 1 25.06 279 PRO B CA 1
ATOM 4639 C C . PRO B 1 279 ? -11.016 8.984 27.281 1 25.06 279 PRO B C 1
ATOM 4641 O O . PRO B 1 279 ? -12.125 8.773 26.781 1 25.06 279 PRO B O 1
ATOM 4644 N N . LEU B 1 280 ? -10.375 10.031 26.75 1 24.12 280 LEU B N 1
ATOM 4645 C CA . LEU B 1 280 ? -10.406 10.031 25.281 1 24.12 280 LEU B CA 1
ATOM 4646 C C . LEU B 1 280 ? -10.375 8.609 24.734 1 24.12 280 LEU B C 1
ATOM 4648 O O . LEU B 1 280 ? -10.07 8.398 23.562 1 24.12 280 LEU B O 1
ATOM 4652 N N . ARG B 1 281 ? -10.172 7.613 25.562 1 26.61 281 ARG B N 1
ATOM 4653 C CA . ARG B 1 281 ? -10.305 6.211 25.188 1 26.61 281 ARG B CA 1
ATOM 4654 C C . ARG B 1 281 ? -11.562 5.98 24.359 1 26.61 281 ARG B C 1
ATOM 4656 O O . ARG B 1 281 ? -11.656 5.012 23.609 1 26.61 281 ARG B O 1
ATOM 4663 N N . ASP B 1 282 ? -12.703 6.578 24.766 1 25.61 282 ASP B N 1
ATOM 4664 C CA . ASP B 1 282 ? -14.039 6.387 24.203 1 25.61 282 ASP B CA 1
ATOM 4665 C C . ASP B 1 282 ? -14.102 6.895 22.75 1 25.61 282 ASP B C 1
ATOM 4667 O O . ASP B 1 282 ? -15.117 6.734 22.078 1 25.61 282 ASP B O 1
ATOM 4671 N N . CYS B 1 283 ? -13.352 7.926 22.484 1 24.73 283 CYS B N 1
ATOM 4672 C CA . CYS B 1 283 ? -13.625 8.336 21.109 1 24.73 283 CYS B CA 1
ATOM 4673 C C . CYS B 1 283 ? -13.234 7.242 20.125 1 24.73 283 CYS B C 1
ATOM 4675 O O . CYS B 1 283 ? -13.695 7.238 18.984 1 24.73 283 CYS B O 1
ATOM 4677 N N . CYS B 1 284 ? -12.055 6.543 20.281 1 25.89 284 CYS B N 1
ATOM 4678 C CA . CYS B 1 284 ? -11.953 5.363 19.438 1 25.89 284 CYS B CA 1
ATOM 4679 C C . CYS B 1 284 ? -12.711 4.188 20.047 1 25.89 284 CYS B C 1
ATOM 4681 O O . CYS B 1 284 ? -12.633 3.066 19.547 1 25.89 284 CYS B O 1
ATOM 4683 N N . GLN B 1 285 ? -13.07 4.219 21.391 1 25.16 285 GLN B N 1
ATOM 4684 C CA . GLN B 1 285 ? -13.609 3.064 22.109 1 25.16 285 GLN B CA 1
ATOM 4685 C C . GLN B 1 285 ? -14.984 2.672 21.562 1 25.16 285 GLN B C 1
ATOM 4687 O O . GLN B 1 285 ? -16.016 3.113 22.094 1 25.16 285 GLN B O 1
ATOM 4692 N N . GLY B 1 286 ? -15.617 2.531 20.531 1 25.42 286 GLY B N 1
ATOM 4693 C CA . GLY B 1 286 ? -16.844 1.812 20.875 1 25.42 286 GLY B CA 1
ATOM 4694 C C . GLY B 1 286 ? -16.594 0.678 21.859 1 25.42 286 GLY B C 1
ATOM 4695 O O . GLY B 1 286 ? -17.359 0.504 22.812 1 25.42 286 GLY B O 1
ATOM 4696 N N . GLY B 1 287 ? -16.188 -0.646 21.469 1 23.19 287 GL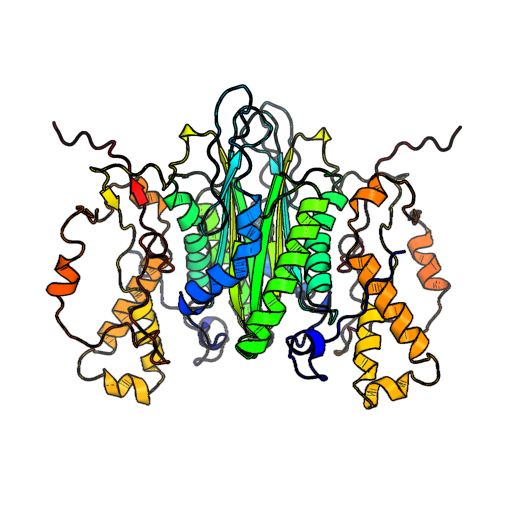Y B N 1
ATOM 4697 C CA . GLY B 1 287 ? -16.438 -1.744 22.391 1 23.19 287 GLY B CA 1
ATOM 4698 C C . GLY B 1 287 ? -15.57 -1.678 23.625 1 23.19 287 GLY B C 1
ATOM 4699 O O . GLY B 1 287 ? -14.594 -0.927 23.672 1 23.19 287 GLY B O 1
ATOM 4700 N N . GLY B 1 288 ? -15.984 -2.322 24.922 1 23.66 288 GLY B N 1
ATOM 4701 C CA . GLY B 1 288 ? -15.695 -2.482 26.344 1 23.66 288 GLY B CA 1
ATOM 4702 C C . GLY B 1 288 ? -14.242 -2.809 26.609 1 23.66 288 GLY B C 1
ATOM 4703 O O . GLY B 1 288 ? -13.867 -3.082 27.766 1 23.66 288 GLY B O 1
ATOM 4704 N N . GLY B 1 289 ? -13.391 -3.383 25.766 1 23.48 289 GLY B N 1
ATOM 4705 C CA . GLY B 1 289 ? -12.375 -4.168 26.438 1 23.48 289 GLY B CA 1
ATOM 4706 C C . GLY B 1 289 ? -11.359 -3.314 27.172 1 23.48 289 GLY B C 1
ATOM 4707 O O . GLY B 1 289 ? -11.336 -2.092 27.016 1 23.48 289 GLY B O 1
ATOM 4708 N N . GLY B 1 290 ? -10.477 -3.846 28.156 1 24.22 290 GLY B N 1
ATOM 4709 C CA . GLY B 1 290 ? -9.508 -3.502 29.172 1 24.22 290 GLY B CA 1
ATOM 4710 C C . GLY B 1 290 ? -8.438 -2.541 28.688 1 24.22 290 GLY B C 1
ATOM 4711 O O . GLY B 1 290 ? -8.312 -2.305 27.484 1 24.22 290 GLY B O 1
ATOM 4712 N N . PRO B 1 291 ? -7.723 -1.886 29.641 1 23.94 291 PRO B N 1
ATOM 4713 C CA . PRO B 1 291 ? -6.703 -0.837 29.547 1 23.94 291 PRO B CA 1
ATOM 4714 C C . PRO B 1 291 ? -5.578 -1.19 28.578 1 23.94 291 PRO B C 1
ATOM 4716 O O . PRO B 1 291 ? -4.918 -2.219 28.734 1 23.94 291 PRO B O 1
ATOM 4719 N N . SER B 1 292 ? -5.754 -1.281 27.328 1 23.28 292 SER B N 1
ATOM 4720 C CA . SER B 1 292 ? -4.66 -1.649 26.438 1 23.28 292 SER B CA 1
ATOM 4721 C C . SER B 1 292 ? -3.496 -0.671 26.562 1 23.28 292 SER B C 1
ATOM 4723 O O . SER B 1 292 ? -3.697 0.545 26.562 1 23.28 292 SER B O 1
ATOM 4725 N N . TYR B 1 293 ? -2.451 -1 27.391 1 22.5 293 TYR B N 1
ATOM 4726 C CA . TYR B 1 293 ? -1.147 -0.37 27.562 1 22.5 293 TYR B CA 1
ATOM 4727 C C . TYR B 1 293 ? -0.606 0.147 26.234 1 22.5 293 TYR B C 1
ATOM 4729 O O . TYR B 1 293 ? -0.619 -0.568 25.234 1 22.5 293 TYR B O 1
ATOM 4737 N N . CYS B 1 294 ? -0.85 1.408 25.969 1 25.53 294 CYS B N 1
ATOM 4738 C CA . CYS B 1 294 ? -0.192 2.086 24.859 1 25.53 294 CYS B CA 1
ATOM 4739 C C . CYS B 1 294 ? 1.322 1.943 24.953 1 25.53 294 CYS B C 1
ATOM 4741 O O . CYS B 1 294 ? 1.939 2.445 25.891 1 25.53 294 CYS B O 1
ATOM 4743 N N . SER B 1 295 ? 1.822 0.783 24.797 1 24.91 295 SER B N 1
ATOM 4744 C CA . SER B 1 295 ? 3.277 0.681 24.766 1 24.91 295 SER B CA 1
ATOM 4745 C C . SER B 1 295 ? 3.9 1.862 24.031 1 24.91 295 SER B C 1
ATOM 4747 O O . SER B 1 295 ? 3.254 2.484 23.188 1 24.91 295 SER B O 1
ATOM 4749 N N . GLU B 1 296 ? 5.008 2.436 24.609 1 27.55 296 GLU B N 1
ATOM 4750 C CA . GLU B 1 296 ? 5.91 3.494 24.172 1 27.55 296 GLU B CA 1
ATOM 4751 C C . GLU B 1 296 ? 5.988 3.551 22.641 1 27.55 296 GLU B C 1
ATOM 4753 O O . GLU B 1 296 ? 6.109 4.633 22.062 1 27.55 296 GLU B O 1
ATOM 4758 N N . SER B 1 297 ? 6.164 2.475 22.094 1 27.48 297 SER B N 1
ATOM 4759 C CA . SER B 1 297 ? 6.504 2.561 20.672 1 27.48 297 SER B CA 1
ATOM 4760 C C . SER B 1 297 ? 5.34 3.117 19.859 1 27.48 297 SER B C 1
ATOM 4762 O O . SER B 1 297 ? 5.531 3.582 18.734 1 27.48 297 SER B O 1
ATOM 4764 N N . HIS B 1 298 ? 4.133 2.816 20.328 1 28.53 298 HIS B N 1
ATOM 4765 C CA . HIS B 1 298 ? 3.049 3.008 19.359 1 28.53 298 HIS B CA 1
ATOM 4766 C C . HIS B 1 298 ? 2.371 4.359 19.562 1 28.53 298 HIS B C 1
ATOM 4768 O O . HIS B 1 298 ? 1.144 4.438 19.656 1 28.53 298 HIS B O 1
ATOM 4774 N N . VAL B 1 299 ? 2.904 5.18 20.391 1 29.61 299 VAL B N 1
ATOM 4775 C CA . VAL B 1 299 ? 2.203 6.453 20.281 1 29.61 299 VAL B CA 1
ATOM 4776 C C . VAL B 1 299 ? 2.082 6.84 18.812 1 29.61 299 VAL B C 1
ATOM 4778 O O . VAL B 1 299 ? 2.934 7.555 18.266 1 29.61 299 VAL B O 1
ATOM 4781 N N . HIS B 1 300 ? 1.829 5.863 17.969 1 32.31 300 HIS B N 1
ATOM 4782 C CA . HIS B 1 300 ? 1.724 6.121 16.547 1 32.31 300 HIS B CA 1
ATOM 4783 C C . HIS B 1 300 ? 0.504 6.98 16.219 1 32.31 300 HIS B C 1
ATOM 4785 O O . HIS B 1 300 ? -0.574 6.453 15.938 1 32.31 300 HIS B O 1
ATOM 4791 N N . SER B 1 301 ? 0.307 7.875 17.172 1 30.19 301 SER B N 1
ATOM 4792 C CA . SER B 1 301 ? -0.692 8.758 16.578 1 30.19 301 SER B CA 1
ATOM 4793 C C . SER B 1 301 ? -0.288 9.18 15.164 1 30.19 301 SER B C 1
ATOM 4795 O O . SER B 1 301 ? 0.902 9.25 14.852 1 30.19 301 SER B O 1
ATOM 4797 N N . LEU B 1 302 ? -1.177 9.086 14.289 1 37.06 302 LEU B N 1
ATOM 4798 C CA . LEU B 1 302 ? -1.056 9.32 12.852 1 37.06 302 LEU B CA 1
ATOM 4799 C C . LEU B 1 302 ? 0.012 10.375 12.562 1 37.06 302 LEU B C 1
ATOM 4801 O O . LEU B 1 302 ? 0.74 10.266 11.57 1 37.06 302 LEU B O 1
ATOM 4805 N N . HIS B 1 303 ? -0.009 11.445 13.438 1 38.12 303 HIS B N 1
ATOM 4806 C CA . HIS B 1 303 ? 0.767 12.555 12.891 1 38.12 303 HIS B CA 1
ATOM 4807 C C . HIS B 1 303 ? 1.873 12.977 13.852 1 38.12 303 HIS B C 1
ATOM 4809 O O . HIS B 1 303 ? 2.641 13.891 13.555 1 38.12 303 HIS B O 1
ATOM 4815 N N . CYS B 1 304 ? 1.705 12.438 15.086 1 34.44 304 CYS B N 1
ATOM 4816 C CA . CYS B 1 304 ? 2.764 12.875 15.984 1 34.44 304 CYS B CA 1
ATOM 4817 C C . CYS B 1 304 ? 3.84 11.805 16.125 1 34.44 304 CYS B C 1
ATOM 4819 O O . CYS B 1 304 ? 3.543 10.672 16.5 1 34.44 304 CYS B O 1
ATOM 4821 N N . LYS B 1 305 ? 4.73 11.922 15.398 1 41.22 305 LYS B N 1
ATOM 4822 C CA . LYS B 1 305 ? 5.812 10.969 15.617 1 41.22 305 LYS B CA 1
ATOM 4823 C C . LYS B 1 305 ? 6.891 11.562 16.516 1 41.22 305 LYS B C 1
ATOM 4825 O O . LYS B 1 305 ? 7.137 12.773 16.5 1 41.22 305 LYS B O 1
ATOM 4830 N N . VAL B 1 306 ? 7.168 10.867 17.672 1 35.03 306 VAL B N 1
ATOM 4831 C CA . VAL B 1 306 ? 8.18 11.203 18.672 1 35.03 306 VAL B CA 1
ATOM 4832 C C . VAL B 1 306 ? 9.57 10.852 18.125 1 35.03 306 VAL B C 1
ATOM 4834 O O . VAL B 1 306 ? 9.75 9.805 17.516 1 35.03 306 VAL B O 1
ATOM 4837 N N . PHE B 1 307 ? 10.258 11.969 17.891 1 35.19 307 PHE B N 1
ATOM 4838 C CA . PHE B 1 307 ? 11.641 11.812 17.453 1 35.19 307 PHE B CA 1
ATOM 4839 C C . PHE B 1 307 ? 12.57 11.719 18.672 1 35.19 307 PHE B C 1
ATOM 4841 O O . PHE B 1 307 ? 12.359 12.398 19.672 1 35.19 307 PHE B O 1
ATOM 4848 N N . LEU B 1 308 ? 13.32 10.57 18.719 1 29.44 308 LEU B N 1
ATOM 4849 C CA . LEU B 1 308 ? 14.453 10.555 19.641 1 29.44 308 LEU B CA 1
ATOM 4850 C C . LEU B 1 308 ? 15.609 11.375 19.078 1 29.44 308 LEU B C 1
ATOM 4852 O O . LEU B 1 308 ? 16.031 11.172 17.938 1 29.44 308 LEU B O 1
ATOM 4856 N N . SER B 1 309 ? 15.609 12.57 19.266 1 26.42 309 SER B N 1
ATOM 4857 C CA . SER B 1 309 ? 16.828 13.305 18.938 1 26.42 309 SER B CA 1
ATOM 4858 C C . SER B 1 309 ? 17.953 12.977 19.938 1 26.42 309 SER B C 1
ATOM 4860 O O . SER B 1 309 ? 17.734 12.977 21.141 1 26.42 309 SER B O 1
ATOM 4862 N N . GLN B 1 310 ? 18.953 12.273 19.453 1 26.34 310 GLN B N 1
ATOM 4863 C CA . GLN B 1 310 ? 20.219 12.391 20.172 1 26.34 310 GLN B CA 1
ATOM 4864 C C . GLN B 1 310 ? 20.75 13.812 20.125 1 26.34 310 GLN B C 1
ATOM 4866 O O . GLN B 1 310 ? 21.609 14.133 19.312 1 26.34 310 GLN B O 1
ATOM 4871 N N . ARG B 1 311 ? 20.312 14.844 19.875 1 25.17 311 ARG B N 1
ATOM 4872 C CA . ARG B 1 311 ? 21.219 15.945 20.219 1 25.17 311 ARG B CA 1
ATOM 4873 C C . ARG B 1 311 ? 21.625 15.891 21.688 1 25.17 311 ARG B C 1
ATOM 4875 O O . ARG B 1 311 ? 20.828 15.516 22.547 1 25.17 311 ARG B O 1
ATOM 4882 N N . LEU B 1 312 ? 23.125 15.875 21.812 1 25.55 312 LEU B N 1
ATOM 4883 C CA . LEU B 1 312 ? 24.094 16.562 22.656 1 25.55 312 LEU B CA 1
ATOM 4884 C C . LEU B 1 312 ? 23.672 18.016 22.891 1 25.55 312 LEU B C 1
ATOM 4886 O O . LEU B 1 312 ? 23.922 18.875 22.047 1 25.55 312 LEU B O 1
ATOM 4890 N N . VAL B 1 313 ? 22.547 18.484 22.766 1 23.2 313 VAL B N 1
ATOM 4891 C CA . VAL B 1 313 ? 22.594 19.844 23.297 1 23.2 313 VAL B CA 1
ATOM 4892 C C . VAL B 1 313 ? 23.141 19.828 24.719 1 23.2 313 VAL B C 1
ATOM 4894 O O . VAL B 1 313 ? 22.594 19.188 25.594 1 23.2 313 VAL B O 1
ATOM 4897 N N . SER B 1 314 ? 24.469 20.047 24.828 1 21.2 314 SER B N 1
ATOM 4898 C CA . SER B 1 314 ? 25 20.859 25.922 1 21.2 314 SER B CA 1
ATOM 4899 C C . SER B 1 314 ? 24.125 22.094 26.172 1 21.2 314 SER B C 1
ATOM 4901 O O . SER B 1 314 ? 24.016 22.953 25.297 1 21.2 314 SER B O 1
ATOM 4903 N N . LEU B 1 315 ? 22.969 22.031 26.625 1 21.09 315 LEU B N 1
ATOM 4904 C CA . LEU B 1 315 ? 22.453 23.172 27.359 1 21.09 315 LEU B CA 1
ATOM 4905 C C . LEU B 1 315 ? 23.578 23.891 28.109 1 21.09 315 LEU B C 1
ATOM 4907 O O . LEU B 1 315 ? 23.344 24.891 28.797 1 21.09 315 LEU B O 1
ATOM 4911 N N . ASN B 1 316 ? 24.781 23.344 28.375 1 19.25 316 ASN B N 1
ATOM 4912 C CA . ASN B 1 316 ? 25.578 24.156 29.266 1 19.25 316 ASN B CA 1
ATOM 4913 C C . ASN B 1 316 ? 26.062 25.438 28.578 1 19.25 316 ASN B C 1
ATOM 4915 O O . ASN B 1 316 ? 26.859 26.188 29.156 1 19.25 316 ASN B O 1
ATOM 4919 N N . SER B 1 317 ? 25.875 25.938 27.422 1 18.73 317 SER B N 1
ATOM 4920 C CA . SER B 1 317 ? 26.469 27.25 27.625 1 18.73 317 SER B CA 1
ATOM 4921 C C . SER B 1 317 ? 25.469 28.203 28.281 1 18.73 317 SER B C 1
ATOM 4923 O O . SER B 1 317 ? 24.266 28.156 27.984 1 18.73 317 SER B O 1
#

InterPro domains:
  IPR004536 Selenophosphate synthetase [PTHR10256] (3-251)
  IPR004536 Selenophosphate synthetase [TIGR00476] (19-254)
  IPR016188 PurM-like, N-terminal domain [PF00586] (69-174)
  IPR036676 PurM-like, C-terminal domain superfamily [G3DSA:3.90.650.10] (188-256)
  IPR036676 PurM-like, C-terminal domain superfamily [SSF56042] (186-253)
  IPR036921 PurM-like, N-terminal domain superfamily [G3DSA:3.30.1330.10] (1-185)
  IPR036921 PurM-like, N-terminal domain superfamily [SSF55326] (20-184)

Foldseek 3Di:
DPPPDDDQVVVLPHDRPDFQLVLDDAAFPLVDDDPVVVCVVCVVVPVPPPPPQPCDVNDRDDWDDDPAQWTWAFDPPDQKIKIKGKDKGFDLGRQLLLSLLLQLQLGVVSCVLFQAQDWAEKEKEWEDAPPDDPSCCVRRVVSSPNSNQVNQVVSVYGHDYYDYYYDSHIMTHIMTMDMGHPVNTHDPVPDDQPWWWFWLFDPCLSVLSVVLVCVVPVVSCVVCCVPDPNVRSVVSNSRSSVRSSDHSSVVVVVVPTPGPGPHVPPVVPPVPVVPPDDPVCVVSDPDDDDDPPPPPRPVPRSRIRIHRDDDPPPPPD/DPPPDDDQVVVLPHDRPDFQLVLDDAFFPLVDDDPVVVCVVCVVVPVPPPDDQPQDVNDRDDWDDDPAQWTWAFDPPDQKIKIKGKDKGFDLGRQLLLSLLLQLQLGVVSCVLFQAQDWAEKEKEWEDAPPDDPSCCVRRVVSSPNSNQVNQVVSVYGHDYYDYYYDSTIMTHIMTMDMGHPVRTHDPVPDDQPWWWFWLFDPCLSVLSVVLVCVVPVVSCVVCCVPDPNVRSVVSNSRSSVRSSDHSSVVVVVVPGPTPGPNVPVVVPPVPVVPPDDPPCVVSDPDDDDDPPPPPRPVPRSRTRIHRDPDPPPPPD

Solvent-accessible surface area (backbone atoms only — not comparable to full-atom values): 34849 Å² total; per-residue (Å²): 122,89,74,71,78,76,72,54,42,54,84,65,76,40,55,81,81,63,52,53,40,69,41,41,90,52,50,53,64,63,28,43,55,57,62,74,61,43,53,61,55,43,45,76,60,58,69,64,65,73,55,70,67,55,59,57,95,76,41,71,54,69,71,42,25,71,93,39,71,42,24,32,40,66,43,94,59,90,66,28,28,39,38,39,32,42,35,68,41,37,48,60,50,59,39,43,35,55,44,16,15,25,28,39,23,40,34,49,33,48,44,40,34,26,56,31,76,68,41,71,34,29,31,39,36,38,26,43,34,70,78,53,50,70,65,53,46,68,52,42,50,41,36,19,51,47,20,23,48,52,42,32,47,73,59,66,27,48,68,34,32,47,40,60,28,54,28,76,38,37,35,36,21,26,35,39,34,26,78,39,48,72,87,50,46,51,66,80,87,66,72,49,93,85,45,37,33,28,36,58,43,78,84,58,42,69,55,28,35,52,53,45,57,25,73,81,32,64,80,56,28,67,76,44,53,90,81,46,51,70,68,54,37,51,51,42,28,52,51,30,53,53,55,43,36,45,64,55,62,46,36,74,68,57,67,71,28,53,61,47,69,56,56,88,76,56,76,65,39,64,70,54,72,58,59,82,64,80,58,69,60,53,75,80,30,78,77,87,78,75,85,72,76,75,54,84,83,58,58,58,49,67,66,34,50,64,22,70,42,76,73,74,69,76,66,81,120,123,89,74,71,77,76,75,55,43,53,84,66,76,38,55,79,82,64,51,51,42,68,41,40,92,50,48,55,66,61,28,44,56,56,62,73,59,44,52,61,53,45,45,75,60,57,71,64,64,73,56,71,69,56,57,55,94,78,41,71,54,70,71,41,26,73,94,40,69,42,24,32,38,65,46,95,57,92,67,29,30,40,38,39,32,44,37,68,42,36,49,61,49,58,38,43,35,55,42,16,14,24,28,40,25,40,33,49,33,48,45,40,35,26,54,30,78,68,43,72,35,29,31,39,35,38,26,42,34,72,77,53,50,70,66,54,45,69,53,41,50,40,34,20,52,48,20,24,49,53,40,32,45,73,57,65,28,48,68,34,32,47,39,60,28,53,30,76,39,36,35,36,21,26,35,39,33,27,77,40,49,72,86,51,45,51,66,80,86,66,72,49,94,86,52,40,35,28,36,59,44,77,85,60,41,68,56,28,37,51,54,46,56,26,71,79,32,65,80,56,29,66,75,45,53,88,80,50,52,71,67,55,38,50,50,43,28,52,51,32,54,54,55,43,37,44,64,53,61,45,36,74,68,57,67,71,29,54,62,47,69,56,54,89,77,47,74,62,38,64,69,52,70,59,56,84,62,80,58,74,57,54,77,80,32,78,77,85,75,75,87,73,76,74,52,82,84,59,58,58,49,68,67,34,49,63,22,65,46,79,70,83,68,72,71,75,118

Organism: NCBI:txid391180

Nearest PDB structures (foldseek):
  3fd5-assembly1_B  TM=9.698E-01  e=5.032E-40  Homo sapiens
  3fd6-assembly1_B  TM=9.669E-01  e=3.633E-38  Homo sapiens
  3fd5-assembly1_A  TM=9.699E-01  e=3.263E-35  Homo sapiens
  3fd6-assembly1_A  TM=9.618E-01  e=1.615E-35  Homo sapiens
  5l16-assembly1_A-2  TM=9.410E-01  e=1.422E-20  Leishmania major

pLDDT: mean 72.18, std 26.07, range [18.25, 97.75]

Radius of gyration: 25.32 Å; Cα contacts (8 Å, |Δi|>4): 1109; chains: 2; bounding box: 60×65×74 Å

Secondary structure (DSSP, 8-state):
---PPPP-GGGGT--TT--GGGG-SS-GGGGBPPHHHHHHHTHHHHSSS-----EETTEE---B-TTSSSEEEE-SSTT-EEEEEEEEE---SS-HHHHHHHHHHHHHHHHHTTT----SEEEEEEEEETTS-HHHHHHHHHHHHHHHHHHHHHTT--EEEEEEEEESS-EEEEEEEEEE-GGGS--GGG--TT-EEEE-S-S-HHHHHHHHHHTT-HHHHHHHTTTS-HHHHHHHHHHHHHHHHS-THHHHHTS-SEEE---SS-TTTHHHHS-SS--TTTTS--S--------GGG---SS--EEEE--------/---PPPP-GGGGT--TT--GGGG-SS-GGGGBPPHHHHHHHTHHHHTTT-----EETTEE---B-TTSSSEEEE-SSTT-EEEEEEEEE---SS-HHHHHHHHHHHHHHHHHHTT----SEEEEEEEEETTS-HHHHHHHHHHHHHHHHHHHHHTT--EEEEEEEEESS-EEEEEEEEEE-GGGS--GGG--TT-EEEE-S-S-HHHHHHHHHHTT-HHHHHHHTTTS-HHHHHHHHHHHHHHHHS-THHHHHTS-SEEE---SSGGGTHHHHS-SS--TTTTS--S--------GGG---SS--EEEE--------